Protein AF-A0A0L7QY68-F1 (afdb_monomer_lite)

Structure (mmCIF, N/CA/C/O backbone):
data_AF-A0A0L7QY68-F1
#
_entry.id   AF-A0A0L7QY68-F1
#
loop_
_atom_site.group_PDB
_atom_site.id
_atom_site.type_symbol
_atom_site.label_atom_id
_atom_site.label_alt_id
_atom_site.label_comp_id
_atom_site.label_asym_id
_atom_site.label_entity_id
_atom_site.label_seq_id
_atom_site.pdbx_PDB_ins_code
_atom_site.Cartn_x
_atom_site.Cartn_y
_atom_site.Cartn_z
_atom_site.occupancy
_atom_site.B_iso_or_equiv
_atom_site.auth_seq_id
_atom_site.auth_comp_id
_atom_site.auth_asym_id
_atom_site.auth_atom_id
_atom_site.pdbx_PDB_model_num
ATOM 1 N N . MET A 1 1 ? -14.112 -20.911 -25.096 1.00 29.55 1 MET A N 1
ATOM 2 C CA . MET A 1 1 ? -13.597 -19.605 -25.562 1.00 29.55 1 MET A CA 1
ATOM 3 C C . MET A 1 1 ? -12.901 -18.945 -24.386 1.00 29.55 1 MET A C 1
ATOM 5 O O . MET A 1 1 ? -13.578 -18.539 -23.454 1.00 29.55 1 MET A O 1
ATOM 9 N N . ILE A 1 2 ? -11.568 -18.953 -24.364 1.00 29.00 2 ILE A N 1
ATOM 10 C CA . ILE A 1 2 ? -10.781 -18.297 -23.310 1.00 29.00 2 ILE A CA 1
ATOM 11 C C . ILE A 1 2 ? -10.687 -16.822 -23.697 1.00 29.00 2 ILE A C 1
ATOM 13 O O . ILE A 1 2 ? -10.266 -16.511 -24.809 1.00 29.00 2 ILE A O 1
ATOM 17 N N . ASN A 1 3 ? -11.150 -15.931 -22.823 1.00 27.86 3 ASN A N 1
ATOM 18 C CA . ASN A 1 3 ? -11.138 -14.492 -23.060 1.00 27.86 3 ASN A CA 1
ATOM 19 C C . ASN A 1 3 ? -9.721 -13.953 -22.791 1.00 27.86 3 ASN A C 1
ATOM 21 O O . ASN A 1 3 ? -9.366 -13.640 -21.655 1.00 27.86 3 ASN A O 1
ATOM 25 N N . TRP A 1 4 ? -8.879 -13.947 -23.828 1.00 37.66 4 TRP A N 1
ATOM 26 C CA . TRP A 1 4 ? -7.456 -13.605 -23.729 1.00 37.66 4 TRP A CA 1
ATOM 27 C C . TRP A 1 4 ? -7.217 -12.152 -23.287 1.00 37.66 4 TRP A C 1
ATOM 29 O O . TRP A 1 4 ? -6.265 -11.898 -22.555 1.00 37.66 4 TRP A O 1
ATOM 39 N N . ASP A 1 5 ? -8.113 -11.217 -23.613 1.00 38.22 5 ASP A N 1
ATOM 40 C CA . ASP A 1 5 ? -7.922 -9.795 -23.290 1.00 38.22 5 ASP A CA 1
ATOM 41 C C . ASP A 1 5 ? -8.050 -9.477 -21.790 1.00 38.22 5 ASP A C 1
ATOM 43 O O . ASP A 1 5 ? -7.400 -8.554 -21.294 1.00 38.22 5 ASP A O 1
ATOM 47 N N . HIS A 1 6 ? -8.824 -10.271 -21.040 1.00 34.75 6 HIS A N 1
ATOM 48 C CA . HIS A 1 6 ? -8.919 -10.136 -19.581 1.00 34.75 6 HIS A CA 1
ATOM 49 C C . HIS A 1 6 ? -7.776 -10.848 -18.840 1.00 34.75 6 HIS A C 1
ATOM 51 O O . HIS A 1 6 ? -7.303 -10.329 -17.831 1.00 34.75 6 HIS A O 1
ATOM 57 N N . ASN A 1 7 ? -7.289 -11.982 -19.359 1.00 37.16 7 ASN A N 1
ATOM 58 C CA . ASN A 1 7 ? -6.235 -12.778 -18.715 1.00 37.16 7 ASN A CA 1
ATOM 59 C C . ASN A 1 7 ? -4.809 -12.247 -18.952 1.00 37.16 7 ASN A C 1
ATOM 61 O O . ASN A 1 7 ? -3.916 -12.519 -18.154 1.00 37.16 7 ASN A O 1
ATOM 65 N N . VAL A 1 8 ? -4.559 -11.499 -20.034 1.00 46.84 8 VAL A N 1
ATOM 66 C CA . VAL A 1 8 ? -3.202 -11.009 -20.352 1.00 46.84 8 VAL A CA 1
ATOM 67 C C . VAL A 1 8 ? -2.785 -9.841 -19.450 1.00 46.84 8 VAL A C 1
ATOM 69 O O . VAL A 1 8 ? -1.620 -9.753 -19.074 1.00 46.84 8 VAL A O 1
ATOM 72 N N . LYS A 1 9 ? -3.719 -8.968 -19.045 1.00 48.53 9 LYS A N 1
ATOM 73 C CA . LYS A 1 9 ? -3.406 -7.851 -18.132 1.00 48.53 9 LYS A CA 1
ATOM 74 C C . LYS A 1 9 ? -3.253 -8.297 -16.679 1.00 48.53 9 LYS A C 1
ATOM 76 O O . LYS A 1 9 ? -2.365 -7.800 -15.999 1.00 48.53 9 LYS A O 1
ATOM 81 N N . SER A 1 10 ? -4.071 -9.245 -16.214 1.00 49.22 10 SER A N 1
ATOM 82 C CA . SER A 1 10 ? -3.992 -9.761 -14.838 1.00 49.22 10 SER A CA 1
ATOM 83 C C . SER A 1 10 ? -2.708 -10.546 -14.553 1.00 49.22 10 SER A C 1
ATOM 85 O O . SER A 1 10 ? -2.312 -10.653 -13.396 1.00 49.22 10 SER A O 1
ATOM 87 N N . ASN A 1 11 ? -2.064 -11.078 -15.597 1.00 60.41 11 ASN A N 1
ATOM 88 C CA . ASN A 1 11 ? -0.846 -11.888 -15.503 1.00 60.41 11 ASN A CA 1
ATOM 89 C C . ASN A 1 11 ? 0.410 -11.124 -15.956 1.00 60.41 11 ASN A C 1
ATOM 91 O O . ASN A 1 11 ? 1.451 -11.735 -16.188 1.00 60.41 11 ASN A O 1
ATOM 95 N N . PHE A 1 12 ? 0.326 -9.804 -16.142 1.00 71.62 12 PHE A N 1
ATOM 96 C CA . PHE A 1 12 ? 1.491 -9.005 -16.503 1.00 71.62 12 PHE A CA 1
ATOM 97 C C . PHE A 1 12 ? 2.388 -8.797 -15.275 1.00 71.62 12 PHE A C 1
ATOM 99 O O . PHE A 1 12 ? 2.096 -7.976 -14.409 1.00 71.62 12 PHE A O 1
ATOM 106 N N . GLU A 1 13 ? 3.497 -9.533 -15.217 1.00 71.88 13 GLU A N 1
ATOM 107 C CA . GLU A 1 13 ? 4.462 -9.497 -14.103 1.00 71.88 13 GLU A CA 1
ATOM 108 C C . GLU A 1 13 ? 5.467 -8.334 -14.192 1.00 71.88 13 GLU A C 1
ATOM 110 O O . GLU A 1 13 ? 6.324 -8.174 -13.327 1.00 71.88 13 GLU A O 1
ATOM 115 N N . GLY A 1 14 ? 5.347 -7.500 -15.227 1.00 83.94 14 GLY A N 1
ATOM 116 C CA . GLY A 1 14 ? 6.267 -6.409 -15.526 1.00 83.94 14 GLY A CA 1
ATOM 117 C C . GLY A 1 14 ? 7.089 -6.666 -16.787 1.00 83.94 14 GLY A C 1
ATOM 118 O O . GLY A 1 14 ? 7.167 -7.781 -17.301 1.00 83.94 14 GLY A O 1
ATOM 119 N N . SER A 1 15 ? 7.698 -5.611 -17.322 1.00 88.50 15 SER A N 1
ATOM 120 C CA . SER A 1 15 ? 8.631 -5.719 -18.442 1.00 88.50 15 SER A CA 1
ATOM 121 C C . SER A 1 15 ? 9.826 -4.800 -18.242 1.00 88.50 15 SER A C 1
ATOM 123 O O . SER A 1 15 ? 9.724 -3.717 -17.662 1.00 88.50 15 SER A O 1
ATOM 125 N N . LEU A 1 16 ? 10.978 -5.246 -18.732 1.00 89.75 16 LEU A N 1
ATOM 126 C CA . LEU A 1 16 ? 12.218 -4.501 -18.648 1.00 89.75 16 LEU A CA 1
ATOM 127 C C . LEU A 1 16 ? 12.896 -4.478 -20.008 1.00 89.75 16 LEU A C 1
ATOM 129 O O . LEU A 1 16 ? 13.175 -5.519 -20.598 1.00 89.75 16 LEU A O 1
ATOM 133 N N . SER A 1 17 ? 13.162 -3.281 -20.505 1.00 88.31 17 SER A N 1
ATOM 134 C CA . SER A 1 17 ? 13.838 -3.050 -21.772 1.00 88.31 17 SER A CA 1
ATOM 135 C C . SER A 1 17 ? 14.982 -2.070 -21.569 1.00 88.31 17 SER A C 1
ATOM 137 O O . SER A 1 17 ? 14.853 -1.077 -20.854 1.00 88.31 17 SER A O 1
ATOM 139 N N . VAL A 1 18 ? 16.114 -2.347 -22.210 1.00 87.75 18 VAL A N 1
ATOM 140 C CA . VAL A 1 18 ? 17.269 -1.448 -22.221 1.00 87.75 18 VAL A CA 1
ATOM 141 C C . VAL A 1 18 ? 17.510 -0.998 -23.648 1.00 87.75 18 VAL A C 1
ATOM 143 O O . VAL A 1 18 ? 17.731 -1.811 -24.545 1.00 87.75 18 VAL A O 1
ATOM 146 N N . GLU A 1 19 ? 17.456 0.311 -23.853 1.00 88.56 19 GLU A N 1
ATOM 147 C CA . GLU A 1 19 ? 17.678 0.949 -25.141 1.00 88.56 19 GLU A CA 1
ATOM 148 C C . GLU A 1 19 ? 19.063 1.592 -25.155 1.00 88.56 19 GLU A C 1
ATOM 150 O O . GLU A 1 19 ? 19.358 2.486 -24.361 1.00 88.56 19 GLU A O 1
ATOM 155 N N . VAL A 1 20 ? 19.917 1.152 -26.079 1.00 85.75 20 VAL A N 1
ATOM 156 C CA . VAL A 1 20 ? 21.266 1.697 -26.252 1.00 85.75 20 VAL A CA 1
ATOM 157 C C . VAL A 1 20 ? 21.354 2.387 -27.605 1.00 85.75 20 VAL A C 1
ATOM 159 O O . VAL A 1 20 ? 21.270 1.740 -28.648 1.00 85.75 20 VAL A O 1
ATOM 162 N N . ASN A 1 21 ? 21.542 3.706 -27.589 1.00 84.62 21 ASN A N 1
ATOM 163 C CA . ASN A 1 21 ? 21.709 4.507 -28.799 1.00 84.62 21 ASN A CA 1
ATOM 164 C C . ASN A 1 21 ? 23.188 4.856 -28.998 1.00 84.62 21 ASN A C 1
ATOM 166 O O . ASN A 1 21 ? 23.807 5.473 -28.128 1.00 84.62 21 ASN A O 1
ATOM 170 N N . THR A 1 22 ? 23.744 4.482 -30.152 1.00 82.31 22 THR A N 1
ATOM 171 C CA . THR A 1 22 ? 25.146 4.722 -30.517 1.00 82.31 22 THR A CA 1
ATOM 172 C C . THR A 1 22 ? 25.269 5.153 -31.979 1.00 82.31 22 THR A C 1
ATOM 174 O O . THR A 1 22 ? 24.469 4.749 -32.821 1.00 82.31 22 THR A O 1
ATOM 177 N N . CYS A 1 23 ? 26.296 5.948 -32.285 1.00 78.75 23 CYS A N 1
ATOM 178 C CA . CYS A 1 23 ? 26.688 6.278 -33.660 1.00 78.75 23 CYS A CA 1
ATOM 179 C C . CYS A 1 23 ? 27.770 5.329 -34.206 1.00 78.75 23 CYS A C 1
ATOM 181 O O . CYS A 1 23 ? 28.177 5.459 -35.358 1.00 78.75 23 CYS A O 1
ATOM 183 N N . SER A 1 24 ? 28.261 4.394 -33.385 1.00 72.00 24 SER A N 1
ATOM 184 C CA . SER A 1 24 ? 29.258 3.400 -33.791 1.00 72.00 24 SER A CA 1
ATOM 185 C C . SER A 1 24 ? 28.583 2.102 -34.230 1.00 72.00 24 SER A C 1
ATOM 187 O O . SER A 1 24 ? 27.672 1.611 -33.564 1.00 72.00 24 SER A O 1
ATOM 189 N N . LEU A 1 25 ? 29.037 1.524 -35.342 1.00 66.81 25 LEU A N 1
ATOM 190 C CA . LEU A 1 25 ? 28.531 0.246 -35.839 1.00 66.81 25 LEU A CA 1
ATOM 191 C C . LEU A 1 25 ? 29.187 -0.916 -35.067 1.00 66.81 25 LEU A C 1
ATOM 193 O O . LEU A 1 25 ? 30.038 -1.621 -35.599 1.00 66.81 25 LEU A O 1
ATOM 197 N N . SER A 1 26 ? 28.825 -1.088 -33.793 1.00 67.94 26 SER A N 1
ATOM 198 C CA . SER A 1 26 ? 29.312 -2.185 -32.947 1.00 67.94 26 SER A CA 1
ATOM 199 C C . SER A 1 26 ? 28.156 -2.976 -32.339 1.00 67.94 26 SER A C 1
ATOM 201 O O . SER A 1 26 ? 27.192 -2.402 -31.838 1.00 67.94 26 SER A O 1
ATOM 203 N N . LEU A 1 27 ? 28.285 -4.307 -32.342 1.00 62.50 27 LEU A N 1
ATOM 204 C CA . LEU A 1 27 ? 27.394 -5.229 -31.620 1.00 62.50 27 LEU A CA 1
ATOM 205 C C . LEU A 1 27 ? 27.529 -5.094 -30.094 1.00 62.50 27 LEU A C 1
ATOM 207 O O . LEU A 1 27 ? 26.589 -5.402 -29.365 1.00 62.50 27 LEU A O 1
ATOM 211 N N . HIS A 1 28 ? 28.679 -4.597 -29.636 1.00 68.06 28 HIS A N 1
ATOM 212 C CA . HIS A 1 28 ? 28.958 -4.226 -28.252 1.00 68.06 28 HIS A CA 1
ATOM 213 C C . HIS A 1 28 ? 29.271 -2.729 -28.228 1.00 68.06 28 HIS A C 1
ATOM 215 O O . HIS A 1 28 ? 30.434 -2.333 -28.372 1.00 68.06 28 HIS A O 1
ATOM 221 N N . PRO A 1 29 ? 28.244 -1.869 -28.184 1.00 61.50 29 PRO A N 1
ATOM 222 C CA . PRO A 1 29 ? 28.456 -0.438 -28.281 1.00 61.50 29 PRO A CA 1
ATOM 223 C C . PRO A 1 29 ? 29.242 0.061 -27.057 1.00 61.50 29 PRO A C 1
ATOM 225 O O . PRO A 1 29 ? 29.018 -0.419 -25.941 1.00 61.50 29 PRO A O 1
ATOM 228 N N . PRO A 1 30 ? 30.171 1.018 -27.233 1.00 61.03 30 PRO A N 1
ATOM 229 C CA . PRO A 1 30 ? 30.939 1.573 -26.128 1.00 61.03 30 PRO A CA 1
ATOM 230 C C . PRO A 1 30 ? 29.983 2.262 -25.151 1.00 61.03 30 PRO A C 1
ATOM 232 O O . PRO A 1 30 ? 29.411 3.311 -25.455 1.00 61.03 30 PRO A O 1
ATOM 235 N N . THR A 1 31 ? 29.796 1.674 -23.970 1.00 66.50 31 THR A N 1
ATOM 236 C CA . THR A 1 31 ? 28.749 2.075 -23.017 1.00 66.50 31 THR A CA 1
ATOM 237 C C . THR A 1 31 ? 28.894 3.503 -22.510 1.00 66.50 31 THR A C 1
ATOM 239 O O . THR A 1 31 ? 27.886 4.161 -22.274 1.00 66.50 31 THR A O 1
ATOM 242 N N . ARG A 1 32 ? 30.129 4.017 -22.421 1.00 67.25 32 ARG A N 1
ATOM 243 C CA . ARG A 1 32 ? 30.420 5.407 -22.025 1.00 67.25 32 ARG A CA 1
ATOM 244 C C . ARG A 1 32 ? 30.075 6.448 -23.094 1.00 67.25 32 ARG A C 1
ATOM 246 O O . ARG A 1 32 ? 29.785 7.584 -22.748 1.00 67.25 32 ARG A O 1
ATOM 253 N N . ALA A 1 33 ? 30.128 6.077 -24.373 1.00 65.62 33 ALA A N 1
ATOM 254 C CA . ALA A 1 33 ? 29.834 6.973 -25.497 1.00 65.62 33 ALA A CA 1
ATOM 255 C C . ALA A 1 33 ? 28.406 6.786 -26.044 1.00 65.62 33 ALA A C 1
ATOM 257 O O . ALA A 1 33 ? 28.022 7.443 -27.010 1.00 65.62 33 ALA A O 1
ATOM 258 N N . SER A 1 34 ? 27.633 5.877 -25.446 1.00 78.88 34 SER A N 1
ATOM 259 C CA . SER A 1 34 ? 26.273 5.543 -25.860 1.00 78.88 34 SER A CA 1
ATOM 260 C C . SER A 1 34 ? 25.261 6.120 -24.878 1.00 78.88 34 SER A C 1
ATOM 262 O O . SER A 1 34 ? 25.509 6.185 -23.674 1.00 78.88 34 SER A O 1
ATOM 264 N N . LYS A 1 35 ? 24.093 6.516 -25.383 1.00 83.50 35 LYS A N 1
ATOM 265 C CA . LYS A 1 35 ? 22.969 6.902 -24.529 1.00 83.50 35 LYS A CA 1
ATOM 266 C C . LYS A 1 35 ? 22.206 5.639 -24.139 1.00 83.50 35 LYS A C 1
ATOM 268 O O . LYS A 1 35 ? 21.546 5.048 -24.994 1.00 83.50 35 LYS A O 1
ATOM 273 N N . ASN A 1 36 ? 22.315 5.247 -22.870 1.00 87.62 36 ASN A N 1
ATOM 274 C CA . ASN A 1 36 ? 21.664 4.061 -22.315 1.00 87.62 36 ASN A CA 1
ATOM 275 C C . ASN A 1 36 ? 20.411 4.480 -21.541 1.00 87.62 36 ASN A C 1
ATOM 277 O O . ASN A 1 36 ? 20.506 5.190 -20.537 1.00 87.62 36 ASN A O 1
ATOM 281 N N . ASN A 1 37 ? 19.250 4.034 -22.002 1.00 90.12 37 ASN A N 1
ATOM 282 C CA . ASN A 1 37 ? 17.977 4.272 -21.343 1.00 90.12 37 ASN A CA 1
ATOM 283 C C . ASN A 1 37 ? 17.395 2.950 -20.846 1.00 90.12 37 ASN A C 1
ATOM 285 O O . ASN A 1 37 ? 17.402 1.936 -21.541 1.00 90.12 37 ASN A O 1
ATOM 289 N N . LEU A 1 38 ? 16.848 3.000 -19.646 1.00 91.62 38 LEU A N 1
ATOM 290 C CA . LEU A 1 38 ? 15.987 2.000 -19.059 1.00 91.62 38 LEU A CA 1
ATOM 291 C C . LEU A 1 38 ? 14.537 2.334 -19.400 1.00 91.62 38 LEU A C 1
ATOM 293 O O . LEU A 1 38 ? 14.088 3.446 -19.121 1.00 91.62 38 LEU A O 1
ATOM 297 N N . VAL A 1 39 ? 13.810 1.359 -19.931 1.00 92.94 39 VAL A N 1
ATOM 298 C CA . VAL A 1 39 ? 12.355 1.391 -20.068 1.00 92.94 39 VAL A CA 1
ATOM 299 C C . VAL A 1 39 ? 11.793 0.240 -19.244 1.00 92.94 39 VAL A C 1
ATOM 301 O O . VAL A 1 39 ? 11.939 -0.924 -19.613 1.00 92.94 39 VAL A O 1
ATOM 304 N N . ALA A 1 40 ? 11.183 0.558 -18.107 1.00 93.31 40 ALA A N 1
ATOM 305 C CA . ALA A 1 40 ? 10.554 -0.424 -17.231 1.00 93.31 40 ALA A CA 1
ATOM 306 C C . ALA A 1 40 ? 9.036 -0.255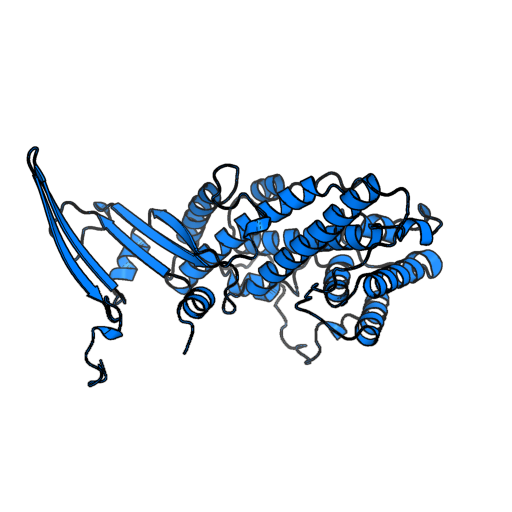 -17.274 1.00 93.31 40 ALA A C 1
ATOM 308 O O . ALA A 1 40 ? 8.541 0.869 -17.360 1.00 93.31 40 ALA A O 1
ATOM 309 N N . GLN A 1 41 ? 8.294 -1.353 -17.193 1.00 93.44 41 GLN A N 1
ATOM 310 C CA . GLN A 1 41 ? 6.841 -1.335 -17.111 1.00 93.44 41 GLN A CA 1
ATOM 311 C C . GLN A 1 41 ? 6.365 -2.203 -15.958 1.00 93.44 41 GLN A C 1
ATOM 313 O O . GLN A 1 41 ? 6.821 -3.332 -15.809 1.00 93.44 41 GLN A O 1
ATOM 318 N N . VAL A 1 42 ? 5.425 -1.689 -15.172 1.00 91.50 42 VAL A N 1
ATOM 319 C CA . VAL A 1 42 ? 4.826 -2.400 -14.034 1.00 91.50 42 VAL A CA 1
ATOM 320 C C . VAL A 1 42 ? 3.313 -2.268 -14.090 1.00 91.50 42 VAL A C 1
ATOM 322 O O . VAL A 1 42 ? 2.796 -1.237 -14.523 1.00 91.50 42 VAL A O 1
ATOM 325 N N . ALA A 1 43 ? 2.600 -3.305 -13.661 1.00 88.25 43 ALA A N 1
ATOM 326 C CA . ALA A 1 43 ? 1.168 -3.225 -13.414 1.00 88.25 43 ALA A CA 1
ATOM 327 C C . ALA A 1 43 ? 0.914 -3.084 -11.915 1.00 88.25 43 ALA A C 1
ATOM 329 O O . ALA A 1 43 ? 1.473 -3.822 -11.107 1.00 88.25 43 ALA A O 1
ATOM 330 N N . THR A 1 44 ? 0.025 -2.165 -11.549 1.00 75.75 44 THR A N 1
ATOM 331 C CA . THR A 1 44 ? -0.548 -2.153 -10.202 1.00 75.75 44 THR A CA 1
ATOM 332 C C . THR A 1 44 ? -1.573 -3.275 -10.084 1.00 75.75 44 THR A C 1
ATOM 334 O O . THR A 1 44 ? -2.323 -3.517 -11.034 1.00 75.75 44 THR A O 1
ATOM 337 N N . ASN A 1 45 ? -1.637 -3.924 -8.916 1.00 75.19 45 ASN A N 1
ATOM 338 C CA . ASN A 1 45 ? -2.499 -5.079 -8.623 1.00 75.19 45 ASN A CA 1
ATOM 339 C C . ASN A 1 45 ? -2.017 -6.443 -9.166 1.00 75.19 45 ASN A C 1
ATOM 341 O O . ASN A 1 45 ? -2.832 -7.333 -9.413 1.00 75.19 45 ASN A O 1
ATOM 345 N N . SER A 1 46 ? -0.705 -6.638 -9.343 1.00 76.31 46 SER A N 1
ATOM 346 C CA . SER A 1 46 ? -0.173 -7.983 -9.596 1.00 76.31 46 SER A CA 1
ATOM 347 C C . SER A 1 46 ? -0.272 -8.854 -8.336 1.00 76.31 46 SER A C 1
ATOM 349 O O . SER A 1 46 ? 0.223 -8.488 -7.269 1.00 76.31 46 SER A O 1
ATOM 351 N N . ASN A 1 47 ? -0.859 -10.047 -8.460 1.00 73.00 47 ASN A N 1
ATOM 352 C CA . ASN A 1 47 ? -0.970 -11.005 -7.352 1.00 73.00 47 ASN A CA 1
ATOM 353 C C . ASN A 1 47 ? 0.384 -11.585 -6.901 1.00 73.00 47 ASN A C 1
ATOM 355 O O . ASN A 1 47 ? 0.474 -12.133 -5.795 1.00 73.00 47 ASN A O 1
ATOM 359 N N . SER A 1 48 ? 1.418 -11.482 -7.742 1.00 79.88 48 SER A N 1
ATOM 360 C CA . SER A 1 48 ? 2.771 -11.966 -7.453 1.00 79.88 48 SER A CA 1
ATOM 361 C C . SER A 1 48 ? 3.657 -10.923 -6.765 1.00 79.88 48 SER A C 1
ATOM 363 O O . SER A 1 48 ? 4.697 -11.292 -6.221 1.00 79.88 48 SER A O 1
ATOM 365 N N . SER A 1 49 ? 3.247 -9.648 -6.720 1.00 86.94 49 SER A N 1
ATOM 366 C CA . SER A 1 49 ? 4.045 -8.597 -6.081 1.00 86.94 49 SER A CA 1
ATOM 367 C C . SER A 1 49 ? 4.119 -8.782 -4.555 1.00 86.94 49 SER A C 1
ATOM 369 O O . SER A 1 49 ? 3.085 -9.008 -3.912 1.00 86.94 49 SER A O 1
ATOM 371 N N . PRO A 1 50 ? 5.303 -8.610 -3.933 1.00 89.50 50 PRO A N 1
ATOM 372 C CA . PRO A 1 50 ? 5.431 -8.494 -2.481 1.00 89.50 50 PRO A CA 1
ATOM 373 C C . PRO A 1 50 ? 4.576 -7.364 -1.884 1.00 89.50 50 PRO A C 1
ATOM 375 O O . PRO A 1 50 ? 4.114 -7.483 -0.753 1.00 89.50 50 PRO A O 1
ATOM 378 N N . LEU A 1 51 ? 4.321 -6.288 -2.638 1.00 92.31 51 LEU A N 1
ATOM 379 C CA . LEU A 1 51 ? 3.565 -5.117 -2.174 1.00 92.31 51 LEU A CA 1
ATOM 380 C C . LEU A 1 51 ? 2.046 -5.279 -2.301 1.00 92.31 51 LEU A C 1
ATOM 382 O O . LEU A 1 51 ? 1.307 -4.373 -1.909 1.00 92.31 51 LEU A O 1
ATOM 386 N N . LYS A 1 52 ? 1.558 -6.417 -2.815 1.00 91.62 52 LYS A N 1
ATOM 387 C CA . LYS A 1 52 ? 0.127 -6.656 -3.072 1.00 91.62 52 LYS A CA 1
ATOM 388 C C . LYS A 1 52 ? -0.767 -6.335 -1.877 1.00 91.62 52 LYS A C 1
ATOM 390 O O . LYS A 1 52 ? -1.880 -5.855 -2.053 1.00 91.62 52 LYS A O 1
ATOM 395 N N . GLU A 1 53 ? -0.277 -6.592 -0.669 1.00 92.62 53 GLU A N 1
ATOM 396 C CA . GLU A 1 53 ? -1.045 -6.402 0.555 1.00 92.62 53 GLU A CA 1
ATOM 397 C C . GLU A 1 53 ? -1.248 -4.918 0.875 1.00 92.62 53 GLU A C 1
ATOM 399 O O . GLU A 1 53 ? -2.365 -4.487 1.150 1.00 92.62 53 GLU A O 1
ATOM 404 N N . LEU A 1 54 ? -0.208 -4.101 0.693 1.00 94.88 54 LEU A N 1
ATOM 405 C CA . LEU A 1 54 ? -0.319 -2.648 0.813 1.00 94.88 54 LEU A CA 1
ATOM 406 C C . LEU A 1 54 ? -1.245 -2.062 -0.260 1.00 94.88 54 LEU A C 1
ATOM 408 O O . LEU A 1 54 ? -1.996 -1.128 0.020 1.00 94.88 54 LEU A O 1
ATOM 412 N N . TRP A 1 55 ? -1.220 -2.609 -1.483 1.00 94.06 55 TRP A N 1
ATOM 413 C CA . TRP A 1 55 ? -2.134 -2.176 -2.545 1.00 94.06 55 TRP A CA 1
ATOM 414 C C . TRP A 1 55 ? -3.592 -2.487 -2.203 1.00 94.06 55 TRP A C 1
ATOM 416 O O . TRP A 1 55 ? -4.451 -1.619 -2.333 1.00 94.06 55 TRP A O 1
ATOM 426 N N . LYS A 1 56 ? -3.880 -3.702 -1.719 1.00 93.69 56 LYS A N 1
ATOM 427 C CA . LYS A 1 56 ? -5.232 -4.101 -1.302 1.00 93.69 56 LYS A CA 1
ATOM 428 C C . LYS A 1 56 ? -5.785 -3.196 -0.204 1.00 93.69 56 LYS A C 1
ATOM 430 O O . LYS A 1 56 ? -6.923 -2.746 -0.322 1.00 93.69 56 LYS A O 1
ATOM 435 N N . GLN A 1 57 ? -4.979 -2.870 0.806 1.00 95.50 57 GLN A N 1
ATOM 436 C CA . GLN A 1 57 ? -5.388 -1.948 1.869 1.00 95.50 57 GLN A CA 1
ATOM 437 C C . GLN A 1 57 ? -5.637 -0.525 1.334 1.00 95.50 57 GLN A C 1
ATOM 439 O O . GLN A 1 57 ? -6.616 0.105 1.731 1.00 95.50 57 GLN A O 1
ATOM 444 N N . LEU A 1 58 ? -4.836 -0.031 0.376 1.00 95.12 58 LEU A N 1
ATOM 445 C CA . LEU A 1 58 ? -5.112 1.249 -0.302 1.00 95.12 58 LEU A CA 1
ATOM 446 C C . LEU A 1 58 ? -6.438 1.229 -1.074 1.00 95.12 58 LEU A C 1
ATOM 448 O O . LEU A 1 58 ? -7.204 2.190 -1.004 1.00 95.12 58 LEU A O 1
ATOM 452 N N . LEU A 1 59 ? -6.732 0.145 -1.799 1.00 94.38 59 LEU A N 1
ATOM 453 C CA . LEU A 1 59 ? -8.001 -0.001 -2.519 1.00 94.38 59 LEU A CA 1
ATOM 454 C C . LEU A 1 59 ? -9.197 -0.059 -1.561 1.00 94.38 59 LEU A C 1
ATOM 456 O O . LEU A 1 59 ? -10.241 0.513 -1.867 1.00 94.38 59 LEU A O 1
ATOM 460 N N . LEU A 1 60 ? -9.039 -0.700 -0.402 1.00 95.00 60 LEU A N 1
ATOM 461 C CA . LEU A 1 60 ? -10.066 -0.741 0.637 1.00 95.00 60 LEU A CA 1
ATOM 462 C C . LEU A 1 60 ? -10.326 0.653 1.230 1.00 95.00 60 LEU A C 1
ATOM 464 O O . LEU A 1 60 ? -11.476 1.068 1.347 1.00 95.00 60 LEU A O 1
ATOM 468 N N . LEU A 1 61 ? -9.275 1.427 1.520 1.00 95.88 61 LEU A N 1
ATOM 469 C CA . LEU A 1 61 ? -9.422 2.823 1.954 1.00 95.88 61 LEU A CA 1
ATOM 470 C C . LEU A 1 61 ? -10.125 3.686 0.900 1.00 95.88 61 LEU A C 1
ATOM 472 O O . LEU A 1 61 ? -10.952 4.526 1.251 1.00 95.88 61 LEU A O 1
ATOM 476 N N . ASN A 1 62 ? -9.841 3.466 -0.387 1.00 95.31 62 ASN A N 1
ATOM 477 C CA . ASN A 1 62 ? -10.546 4.144 -1.476 1.00 95.31 62 ASN A CA 1
ATOM 478 C C . ASN A 1 62 ? -12.051 3.831 -1.463 1.00 95.31 62 ASN A C 1
ATOM 480 O O . ASN A 1 62 ? -12.864 4.736 -1.643 1.00 95.31 62 ASN A O 1
ATOM 484 N N . GLN A 1 63 ? -12.421 2.569 -1.217 1.00 94.50 63 GLN A N 1
ATOM 485 C CA . GLN A 1 63 ? -13.819 2.153 -1.082 1.00 94.50 63 GLN A CA 1
ATOM 486 C C . GLN A 1 63 ? -14.487 2.811 0.129 1.00 94.50 63 GLN A C 1
ATOM 488 O O . GLN A 1 63 ? -15.577 3.354 -0.015 1.00 94.50 63 GLN A O 1
ATOM 493 N N . TYR A 1 64 ? -13.835 2.828 1.294 1.00 95.44 64 TYR A N 1
ATOM 494 C CA . TYR A 1 64 ? -14.375 3.493 2.484 1.00 95.44 64 TYR A CA 1
ATOM 495 C C . TYR A 1 64 ? -14.575 4.996 2.279 1.00 95.44 64 TYR A C 1
ATOM 497 O O . TYR A 1 64 ? -15.598 5.534 2.694 1.00 95.44 64 TYR A O 1
ATOM 505 N N . LEU A 1 65 ? -13.650 5.671 1.590 1.00 95.19 65 LEU A N 1
ATOM 506 C CA . LEU A 1 65 ? -13.817 7.082 1.237 1.00 95.19 65 LEU A CA 1
ATOM 507 C C . LEU A 1 65 ? -15.015 7.309 0.304 1.00 95.19 65 LEU A C 1
ATOM 509 O O . LEU A 1 65 ? -15.763 8.252 0.542 1.00 95.19 65 LEU A O 1
ATOM 513 N N . ASN A 1 66 ? -15.233 6.441 -0.695 1.00 93.62 66 ASN A N 1
ATOM 514 C CA . ASN A 1 66 ? -16.420 6.521 -1.561 1.00 93.62 66 ASN A CA 1
ATOM 515 C C . ASN A 1 66 ? -17.714 6.394 -0.738 1.00 93.62 66 ASN A C 1
ATOM 517 O O . ASN A 1 66 ? -18.632 7.180 -0.921 1.00 93.62 66 ASN A O 1
ATOM 521 N N . ILE A 1 67 ? -17.763 5.453 0.214 1.00 93.50 67 ILE A N 1
ATOM 522 C CA . ILE A 1 67 ? -18.942 5.239 1.070 1.00 93.50 67 ILE A CA 1
ATOM 523 C C . ILE A 1 67 ? -19.266 6.491 1.899 1.00 93.50 67 ILE A C 1
ATOM 525 O O . ILE A 1 67 ? -20.435 6.845 2.048 1.00 93.50 67 ILE A O 1
ATOM 529 N N . ILE A 1 68 ? -18.251 7.174 2.441 1.00 92.50 68 ILE A N 1
ATOM 530 C CA . ILE A 1 68 ? -18.468 8.421 3.190 1.00 92.50 68 ILE A CA 1
ATOM 531 C C . ILE A 1 68 ? -18.946 9.541 2.271 1.00 92.50 68 ILE A C 1
ATOM 533 O O . ILE A 1 68 ? -19.862 10.269 2.642 1.00 92.50 68 ILE A O 1
ATOM 537 N N . GLU A 1 69 ? -18.341 9.681 1.096 1.00 91.44 69 GLU A N 1
ATOM 538 C CA . GLU A 1 69 ? -18.714 10.696 0.110 1.00 91.44 69 GLU A CA 1
ATOM 539 C C . GLU A 1 69 ? -20.190 10.539 -0.293 1.00 91.44 69 GLU A C 1
ATOM 541 O O . GLU A 1 69 ? -20.982 11.458 -0.066 1.00 91.44 69 GLU A O 1
ATOM 546 N N . ASP A 1 70 ? -20.593 9.328 -0.694 1.00 89.56 70 ASP A N 1
ATOM 547 C CA . ASP A 1 70 ? -21.980 8.977 -1.019 1.00 89.56 70 ASP A CA 1
ATOM 548 C C . ASP A 1 70 ? -22.934 9.268 0.156 1.00 89.56 70 ASP A C 1
ATOM 550 O O . ASP A 1 70 ? -24.031 9.808 -0.018 1.00 89.56 70 ASP A O 1
ATOM 554 N N . TYR A 1 71 ? -22.531 8.942 1.388 1.00 88.62 71 TYR A N 1
ATOM 555 C CA . TYR A 1 71 ? -23.324 9.227 2.585 1.00 88.62 71 TYR A CA 1
ATOM 556 C C . TYR A 1 71 ? -23.494 10.737 2.827 1.00 88.62 71 TYR A C 1
ATOM 558 O O . TYR A 1 71 ? -24.592 11.201 3.152 1.00 88.62 71 TYR A O 1
ATOM 566 N N . THR A 1 72 ? -22.431 11.526 2.647 1.00 85.31 72 THR A N 1
ATOM 567 C CA . THR A 1 72 ? -22.475 12.984 2.832 1.00 85.31 72 THR A CA 1
ATOM 568 C C . THR A 1 72 ? -23.311 13.693 1.768 1.00 85.31 72 THR A C 1
ATOM 570 O O . THR A 1 72 ? -24.070 14.604 2.106 1.00 85.31 72 THR A O 1
ATOM 573 N N . GLU A 1 73 ? -23.255 13.252 0.509 1.00 83.62 73 GLU A N 1
ATOM 574 C CA . GLU A 1 73 ? -24.090 13.787 -0.573 1.00 83.62 73 GLU A CA 1
ATOM 575 C C . GLU A 1 73 ? -25.582 13.497 -0.341 1.00 83.62 73 GLU A C 1
ATOM 577 O O . GLU A 1 73 ? -26.437 14.376 -0.499 1.00 83.62 73 GLU A O 1
ATOM 582 N N . ASN A 1 74 ? -25.907 12.289 0.130 1.00 77.69 74 ASN A N 1
ATOM 583 C CA . ASN A 1 74 ? -27.282 11.901 0.449 1.00 77.69 74 ASN A CA 1
ATOM 584 C C . ASN A 1 74 ? -27.846 12.657 1.665 1.00 77.69 74 ASN A C 1
ATOM 586 O O . ASN A 1 74 ? -28.999 13.091 1.645 1.00 77.69 74 ASN A O 1
ATOM 590 N N . LYS A 1 75 ? -27.031 12.912 2.695 1.00 68.81 75 LYS A N 1
ATOM 591 C CA . LYS A 1 75 ? -27.436 13.721 3.859 1.00 68.81 75 LYS A CA 1
ATOM 592 C C . LYS A 1 75 ? -27.781 15.168 3.484 1.00 68.81 75 LYS A C 1
ATOM 594 O O . LYS A 1 75 ? -28.653 15.771 4.101 1.00 68.81 75 LYS A O 1
ATOM 599 N N . ASN A 1 76 ? -27.117 15.725 2.472 1.00 61.62 76 ASN A N 1
ATOM 600 C CA . ASN A 1 76 ? -27.401 17.078 1.988 1.00 61.62 76 ASN A CA 1
ATOM 601 C C . ASN A 1 76 ? -28.684 17.155 1.141 1.00 61.62 76 ASN A C 1
ATOM 603 O O . ASN A 1 76 ? -29.236 18.242 0.978 1.00 61.62 76 ASN A O 1
ATOM 607 N N . SER A 1 77 ? -29.165 16.026 0.611 1.00 60.28 77 SER A N 1
ATOM 608 C CA . SER A 1 77 ? -30.352 15.960 -0.252 1.00 60.28 77 SER A CA 1
ATOM 609 C C . SER A 1 77 ? -31.618 15.462 0.457 1.00 60.28 77 SER A C 1
ATOM 611 O O . SER A 1 77 ? -32.720 15.739 -0.019 1.00 60.28 77 SER A O 1
ATOM 613 N N . GLN A 1 78 ? -31.497 14.779 1.602 1.00 54.44 78 GLN A N 1
ATOM 614 C CA . GLN A 1 78 ? -32.626 14.228 2.355 1.00 54.44 78 GLN A CA 1
ATOM 615 C C . GLN A 1 78 ? -32.628 14.712 3.815 1.00 54.44 78 GLN A C 1
ATOM 617 O O . GLN A 1 78 ? -31.646 14.575 4.535 1.00 54.44 78 GLN A O 1
ATOM 622 N N . TYR A 1 79 ? -33.771 15.215 4.296 1.00 54.28 79 TYR A N 1
ATOM 623 C CA . TYR A 1 79 ? -33.978 15.618 5.701 1.00 54.28 79 TYR A CA 1
ATOM 624 C C . TYR A 1 79 ? -34.043 14.433 6.691 1.00 54.28 79 TYR A C 1
ATOM 626 O O . TYR A 1 79 ? -34.351 14.619 7.869 1.00 54.28 79 TYR A O 1
ATOM 634 N N . THR A 1 80 ? -33.787 13.207 6.234 1.00 51.25 80 THR A N 1
ATOM 635 C CA . THR A 1 80 ? -33.841 11.981 7.034 1.00 51.25 80 THR A CA 1
ATOM 636 C C . THR A 1 80 ? -32.441 11.520 7.420 1.00 51.25 80 THR A C 1
ATOM 638 O O . THR A 1 80 ? -31.585 11.310 6.567 1.00 51.25 80 THR A O 1
ATOM 641 N N . VAL A 1 81 ? -32.219 11.318 8.721 1.00 57.72 81 VAL A N 1
ATOM 642 C CA . VAL A 1 81 ? -30.987 10.730 9.267 1.00 57.72 81 VAL A CA 1
ATOM 643 C C . VAL A 1 81 ? -31.042 9.216 9.057 1.00 57.72 81 VAL A C 1
ATOM 645 O O . VAL A 1 81 ? -31.415 8.469 9.957 1.00 57.72 81 VAL A O 1
ATOM 648 N N . THR A 1 82 ? -30.744 8.751 7.847 1.00 68.38 82 THR A N 1
ATOM 649 C CA . THR A 1 82 ? -30.520 7.321 7.607 1.00 68.38 82 THR A CA 1
ATOM 650 C C . THR A 1 82 ? -29.169 6.915 8.198 1.00 68.38 82 THR A C 1
ATOM 652 O O . THR A 1 82 ? -28.203 7.663 8.038 1.00 68.38 82 THR A O 1
ATOM 655 N N . PRO A 1 83 ? -29.070 5.770 8.895 1.00 78.44 83 PRO A N 1
ATOM 656 C CA . PRO A 1 83 ? -27.782 5.245 9.333 1.00 78.44 83 PRO A CA 1
ATOM 657 C C . PRO A 1 83 ? -26.901 4.935 8.117 1.00 78.44 83 PRO A C 1
ATOM 659 O O . PRO A 1 83 ? -27.404 4.597 7.046 1.00 78.44 83 PRO A O 1
ATOM 662 N N . LEU A 1 84 ? -25.584 5.074 8.274 1.00 85.88 84 LEU A N 1
ATOM 663 C CA . LEU A 1 84 ? -24.644 4.676 7.231 1.00 85.88 84 LEU A CA 1
ATOM 664 C C . LEU A 1 84 ? -24.701 3.152 7.070 1.00 85.88 84 LEU A C 1
ATOM 666 O O . LEU A 1 84 ? -24.671 2.419 8.056 1.00 85.88 84 LEU A O 1
ATOM 670 N N . GLU A 1 85 ? -24.759 2.676 5.832 1.00 86.62 85 GLU A N 1
ATOM 671 C CA . GLU A 1 85 ? -24.720 1.253 5.500 1.00 86.62 85 GLU A CA 1
ATOM 672 C C . GLU A 1 85 ? -23.706 1.020 4.382 1.00 86.62 85 GLU A C 1
ATOM 674 O O . GLU A 1 85 ? -23.487 1.879 3.527 1.00 86.62 85 GLU A O 1
ATOM 679 N N . PHE A 1 86 ? -23.060 -0.147 4.392 1.00 89.00 86 PHE A N 1
ATOM 680 C CA . PHE A 1 86 ? -22.185 -0.521 3.285 1.00 89.00 86 PHE A CA 1
ATOM 681 C C . PHE A 1 86 ? -23.025 -0.912 2.062 1.00 89.00 86 PHE A C 1
ATOM 683 O O . PHE A 1 86 ? -24.053 -1.575 2.218 1.00 89.00 86 PHE A O 1
ATOM 690 N N . PRO A 1 87 ? -22.583 -0.560 0.842 1.00 85.50 87 PRO A N 1
ATOM 691 C CA . PRO A 1 87 ? -23.253 -0.970 -0.385 1.00 85.50 87 PRO A CA 1
ATOM 692 C C . PRO A 1 87 ? -23.423 -2.493 -0.471 1.00 85.50 87 PRO A C 1
ATOM 694 O O . PRO A 1 87 ? -22.525 -3.244 -0.092 1.00 85.50 87 PRO A O 1
ATOM 697 N N . CYS A 1 88 ? -24.528 -2.978 -1.048 1.00 78.25 88 CYS A N 1
ATOM 698 C CA . CYS A 1 88 ? -24.771 -4.423 -1.194 1.00 78.25 88 CYS A CA 1
ATOM 699 C C . CYS A 1 88 ? -23.706 -5.146 -2.041 1.00 78.25 88 CYS A C 1
ATOM 701 O O . CYS A 1 88 ? -23.554 -6.361 -1.947 1.00 78.25 88 CYS A O 1
ATOM 703 N N . ASN A 1 89 ? -22.984 -4.408 -2.886 1.00 80.69 89 ASN A N 1
ATOM 704 C CA . ASN A 1 89 ? -21.872 -4.888 -3.704 1.00 80.69 89 ASN A CA 1
ATOM 705 C C . ASN A 1 89 ? -20.496 -4.635 -3.059 1.00 80.69 89 ASN A C 1
ATOM 707 O O . ASN A 1 89 ? -19.483 -4.733 -3.752 1.00 80.69 89 ASN A O 1
ATOM 711 N N . PHE A 1 90 ? -20.437 -4.284 -1.772 1.00 85.81 90 PHE A N 1
ATOM 712 C CA . PHE A 1 90 ? -19.181 -4.151 -1.046 1.00 85.81 90 PHE A CA 1
ATOM 713 C C . PHE A 1 90 ? -18.466 -5.506 -0.974 1.00 85.81 90 PHE A C 1
ATOM 715 O O . PHE A 1 90 ? -19.037 -6.516 -0.563 1.00 85.81 90 PHE A O 1
ATOM 722 N N . ILE A 1 91 ? -17.199 -5.526 -1.385 1.00 79.50 91 ILE A N 1
ATOM 723 C CA . ILE A 1 91 ? -16.359 -6.724 -1.381 1.00 79.50 91 ILE A CA 1
ATOM 724 C C . ILE A 1 91 ? -15.159 -6.435 -0.483 1.00 79.50 91 ILE A C 1
ATOM 726 O O . ILE A 1 91 ? -14.230 -5.748 -0.906 1.00 79.50 91 ILE A O 1
ATOM 730 N N . SER A 1 92 ? -15.168 -6.990 0.733 1.00 83.75 92 SER A N 1
ATOM 731 C CA . SER A 1 92 ? -13.974 -7.012 1.582 1.00 83.75 92 SER A CA 1
ATOM 732 C C . SER A 1 92 ? -13.055 -8.164 1.157 1.00 83.75 92 SER A C 1
ATOM 734 O O . SER A 1 92 ? -13.508 -9.312 1.096 1.00 83.75 92 SER A O 1
ATOM 736 N N . PRO A 1 93 ? -11.764 -7.903 0.890 1.00 82.19 93 PRO A N 1
ATOM 737 C CA . PRO A 1 93 ? -10.802 -8.952 0.570 1.00 82.19 93 PRO A CA 1
ATOM 738 C C . PRO A 1 93 ? -10.354 -9.771 1.794 1.00 82.19 93 PRO A C 1
ATOM 740 O O . PRO A 1 93 ? -9.634 -10.750 1.603 1.00 82.19 93 PRO A O 1
ATOM 743 N N . TYR A 1 94 ? -10.768 -9.402 3.014 1.00 86.75 94 TYR A N 1
ATOM 744 C CA . TYR A 1 94 ? -10.279 -9.982 4.275 1.00 86.75 94 TYR A CA 1
ATOM 745 C C . TYR A 1 94 ? -11.367 -10.605 5.154 1.00 86.75 94 TYR A C 1
ATOM 747 O O . TYR A 1 94 ? -11.156 -10.791 6.344 1.00 86.75 94 TYR A O 1
ATOM 755 N N . LYS A 1 95 ? -12.549 -10.874 4.598 1.00 87.31 95 LYS A N 1
ATOM 756 C CA . LYS A 1 95 ? -13.730 -11.273 5.370 1.00 87.31 95 LYS A CA 1
ATOM 757 C C . LYS A 1 95 ? -13.442 -12.417 6.357 1.00 87.31 95 LYS A C 1
ATOM 759 O O . LYS A 1 95 ? -13.155 -13.535 5.930 1.00 87.31 95 LYS A O 1
ATOM 764 N N . GLU A 1 96 ? -13.648 -12.145 7.643 1.00 90.00 96 GLU A N 1
ATOM 765 C CA . GLU A 1 96 ? -13.687 -13.143 8.717 1.00 90.00 96 GLU A CA 1
ATOM 766 C C . GLU A 1 96 ? -15.021 -13.091 9.474 1.00 90.00 96 GLU A C 1
ATOM 768 O O . GLU A 1 96 ? -15.868 -12.228 9.234 1.00 90.00 96 GLU A O 1
ATOM 773 N N . ASP A 1 97 ? -15.233 -14.071 10.350 1.00 91.44 97 ASP A N 1
ATOM 774 C CA . ASP A 1 97 ? -16.415 -14.155 11.201 1.00 91.44 97 ASP A CA 1
ATOM 775 C C . ASP A 1 97 ? -16.358 -13.139 12.357 1.00 91.44 97 ASP A C 1
ATOM 777 O O . ASP A 1 97 ? -15.323 -12.984 13.011 1.00 91.44 97 ASP A O 1
ATOM 781 N N . HIS A 1 98 ? -17.476 -12.461 12.632 1.00 91.25 98 HIS A N 1
ATOM 782 C CA . HIS A 1 98 ? -17.524 -11.369 13.610 1.00 91.25 98 HIS A CA 1
ATOM 783 C C . HIS A 1 98 ? -17.177 -11.816 15.036 1.00 91.25 98 HIS A C 1
ATOM 785 O O . HIS A 1 98 ? -16.488 -11.080 15.745 1.00 91.25 98 HIS A O 1
ATOM 791 N N . ASP A 1 99 ? -17.572 -13.023 15.449 1.00 92.19 99 ASP A N 1
ATOM 792 C CA . ASP A 1 99 ? -17.271 -13.518 16.797 1.00 92.19 99 ASP A CA 1
ATOM 793 C C . ASP A 1 99 ? -15.764 -13.758 16.962 1.00 92.19 99 ASP A C 1
ATOM 795 O O . ASP A 1 99 ? -15.186 -13.500 18.023 1.00 92.19 99 ASP A O 1
ATOM 799 N N . THR A 1 100 ? -15.098 -14.185 15.885 1.00 93.25 100 THR A N 1
ATOM 800 C CA . THR A 1 100 ? -13.636 -14.340 15.845 1.00 93.25 100 THR A CA 1
ATOM 801 C C . THR A 1 100 ? -12.932 -12.988 15.954 1.00 93.25 100 THR A C 1
ATOM 803 O O . THR A 1 100 ? -12.002 -12.839 16.750 1.00 93.25 100 THR A O 1
ATOM 806 N N . ILE A 1 101 ? -13.408 -11.979 15.219 1.00 93.69 101 ILE A N 1
ATOM 807 C CA . ILE A 1 101 ? -12.869 -10.613 15.273 1.00 93.69 101 ILE A CA 1
ATOM 808 C C . ILE A 1 101 ? -13.026 -10.042 16.688 1.00 93.69 101 ILE A C 1
ATOM 810 O O . ILE A 1 101 ? -12.056 -9.550 17.263 1.00 93.69 101 ILE A O 1
ATOM 814 N N . LEU A 1 102 ? -14.216 -10.151 17.285 1.00 93.31 102 LEU A N 1
ATOM 815 C CA . LEU A 1 102 ? -14.485 -9.627 18.624 1.00 93.31 102 LEU A CA 1
ATOM 816 C C . LEU A 1 102 ? -13.629 -10.320 19.692 1.00 93.31 102 LEU A C 1
ATOM 818 O O . LEU A 1 102 ? -13.071 -9.661 20.570 1.00 93.31 102 LEU A O 1
ATOM 822 N N . LYS A 1 103 ? -13.451 -11.642 19.582 1.00 93.88 103 LYS A N 1
ATOM 823 C CA . LYS A 1 103 ? -12.519 -12.391 20.431 1.00 93.88 103 LYS A CA 1
ATOM 824 C C . LYS A 1 103 ? -11.096 -11.834 20.321 1.00 93.88 103 LYS A C 1
ATOM 826 O O . LYS A 1 103 ? -10.461 -11.611 21.348 1.00 93.88 103 LYS A O 1
ATOM 831 N N . ASN A 1 104 ? -10.608 -11.580 19.108 1.00 94.00 104 ASN A N 1
ATOM 832 C CA . ASN A 1 104 ? -9.264 -11.042 18.890 1.00 94.00 104 ASN A CA 1
ATOM 833 C C . ASN A 1 104 ? -9.118 -9.593 19.386 1.00 94.00 104 ASN A C 1
ATOM 835 O O . ASN A 1 104 ? -8.063 -9.238 19.905 1.00 94.00 104 ASN A O 1
ATOM 839 N N . ILE A 1 105 ? -10.171 -8.773 19.306 1.00 94.12 105 ILE A N 1
ATOM 840 C CA . ILE A 1 105 ? -10.193 -7.430 19.910 1.00 94.12 105 ILE A CA 1
ATOM 841 C C . ILE A 1 105 ? -10.059 -7.521 21.432 1.00 94.12 105 ILE A C 1
ATOM 843 O O . ILE A 1 105 ? -9.275 -6.784 22.023 1.00 94.12 105 ILE A O 1
ATOM 847 N N . ASN A 1 106 ? -10.764 -8.457 22.069 1.00 92.62 106 ASN A N 1
ATOM 848 C CA . ASN A 1 106 ? -10.641 -8.669 23.510 1.00 92.62 106 ASN A CA 1
ATOM 849 C C . ASN A 1 106 ? -9.231 -9.138 23.903 1.00 92.62 106 ASN A C 1
ATOM 851 O O . ASN A 1 106 ? -8.712 -8.706 24.929 1.00 92.62 106 ASN A O 1
ATOM 855 N N . LEU A 1 107 ? -8.579 -9.980 23.093 1.00 92.50 107 LEU A N 1
ATOM 856 C CA . LEU A 1 107 ? -7.167 -10.333 23.303 1.00 92.50 107 LEU A CA 1
ATOM 857 C C . LEU A 1 107 ? -6.268 -9.093 23.200 1.00 92.50 107 LEU A C 1
ATOM 859 O O . LEU A 1 107 ? -5.485 -8.831 24.113 1.00 92.50 107 LEU A O 1
ATOM 863 N N . LEU A 1 108 ? -6.454 -8.282 22.153 1.00 92.75 108 LEU A N 1
ATOM 864 C CA . LEU A 1 108 ? -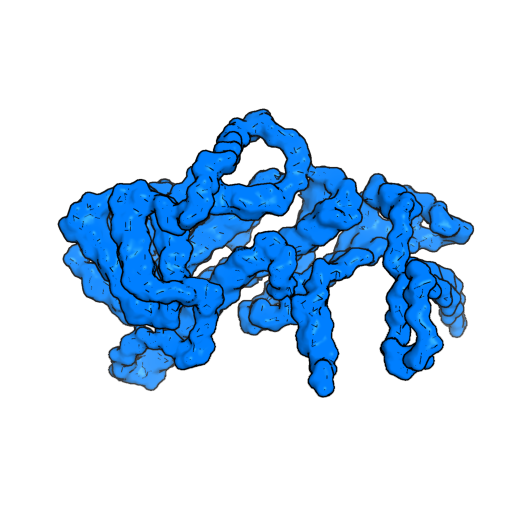5.700 -7.048 21.932 1.00 92.75 108 LEU A CA 1
ATOM 865 C C . LEU A 1 108 ? -5.824 -6.070 23.115 1.00 92.75 108 LEU A C 1
ATOM 867 O O . LEU A 1 108 ? -4.822 -5.512 23.557 1.00 92.75 108 LEU A O 1
ATOM 871 N N . LEU A 1 109 ? -7.031 -5.887 23.655 1.00 90.06 109 LEU A N 1
ATOM 872 C CA . LEU A 1 109 ? -7.289 -5.027 24.819 1.00 90.06 109 LEU A CA 1
ATOM 873 C C . LEU A 1 109 ? -6.623 -5.541 26.104 1.00 90.06 109 LEU A C 1
ATOM 875 O O . LEU A 1 109 ? -6.248 -4.746 26.962 1.00 90.06 109 LEU A O 1
ATOM 879 N N . ASN A 1 110 ? -6.416 -6.854 26.216 1.00 88.56 110 ASN A N 1
ATOM 880 C CA . ASN A 1 110 ? -5.682 -7.476 27.320 1.00 88.56 110 ASN A CA 1
ATOM 881 C C . ASN A 1 110 ? -4.158 -7.527 27.090 1.00 88.56 110 ASN A C 1
ATOM 883 O O . ASN A 1 110 ? -3.429 -8.069 27.920 1.00 88.56 110 ASN A O 1
ATOM 887 N N . GLY A 1 111 ? -3.661 -6.977 25.976 1.00 84.75 111 GLY A N 1
ATOM 888 C CA . GLY A 1 111 ? -2.244 -7.019 25.610 1.00 84.75 111 GLY A CA 1
ATOM 889 C C . GLY A 1 111 ? -1.768 -8.378 25.085 1.00 84.75 111 GLY A C 1
ATOM 890 O O . GLY A 1 111 ? -0.562 -8.621 25.039 1.00 84.75 111 GLY A O 1
ATOM 891 N N . ASP A 1 112 ? -2.689 -9.260 24.691 1.00 86.69 112 ASP A N 1
ATOM 892 C CA . ASP A 1 112 ? -2.390 -10.533 24.038 1.00 86.69 112 ASP A CA 1
ATOM 893 C C . ASP A 1 112 ? -2.446 -10.371 22.509 1.00 86.69 112 ASP A C 1
ATOM 895 O O . ASP A 1 112 ? -3.485 -10.075 21.916 1.00 86.69 112 ASP A O 1
ATOM 899 N N . TYR A 1 113 ? -1.301 -10.589 21.861 1.00 85.06 113 TYR A N 1
ATOM 900 C CA . TYR A 1 113 ? -1.118 -10.449 20.414 1.00 85.06 113 TYR A CA 1
ATOM 901 C C . TYR A 1 113 ? -1.017 -11.800 19.683 1.00 85.06 113 TYR A C 1
ATOM 903 O O . TYR A 1 113 ? -0.572 -11.850 18.534 1.00 85.06 113 TYR A O 1
ATOM 911 N N . SER A 1 114 ? -1.404 -12.906 20.327 1.00 84.31 114 SER A N 1
ATOM 912 C CA . SER A 1 114 ? -1.314 -14.272 19.784 1.00 84.31 114 SER A CA 1
ATOM 913 C C . SER A 1 114 ? -2.058 -14.460 18.459 1.00 84.31 114 SER A C 1
ATOM 915 O O . SER A 1 114 ? -1.596 -15.207 17.595 1.00 84.31 114 SER A O 1
ATOM 917 N N . PHE A 1 115 ? -3.151 -13.722 18.241 1.00 82.81 115 PHE A N 1
ATOM 918 C CA . PHE A 1 115 ? -3.924 -13.751 16.994 1.00 82.81 115 PHE A CA 1
ATOM 919 C C . PHE A 1 115 ? -3.103 -13.361 15.753 1.00 82.81 115 PHE A C 1
ATOM 921 O O . PHE A 1 115 ? -3.466 -13.726 14.638 1.00 82.81 115 PHE A O 1
ATOM 928 N N . ARG A 1 116 ? -1.973 -12.659 15.922 1.00 78.81 116 ARG A N 1
ATOM 929 C CA . ARG A 1 116 ? -1.078 -12.293 14.812 1.00 78.81 116 ARG A CA 1
ATOM 930 C C . ARG A 1 116 ? -0.235 -13.468 14.309 1.00 78.81 116 ARG A C 1
ATOM 932 O O . ARG A 1 116 ? 0.311 -13.388 13.210 1.00 78.81 116 ARG A O 1
ATOM 939 N N . TYR A 1 117 ? -0.136 -14.554 15.081 1.00 70.50 117 TYR A N 1
ATOM 940 C CA . TYR A 1 117 ? 0.710 -15.712 14.773 1.00 70.50 117 TYR A CA 1
ATOM 941 C C . TYR A 1 117 ? -0.042 -17.042 14.935 1.00 70.50 117 TYR A C 1
ATOM 943 O O . TYR A 1 117 ? 0.347 -17.875 15.755 1.00 70.50 117 TYR A O 1
ATOM 951 N N . PRO A 1 118 ? -1.079 -17.308 14.120 1.00 53.09 118 PRO A N 1
ATOM 952 C CA . PRO A 1 118 ? -1.884 -18.523 14.254 1.00 53.09 118 PRO A CA 1
ATOM 953 C C . PRO A 1 118 ? -1.088 -19.834 14.080 1.00 53.09 118 PRO A C 1
ATOM 955 O O . PRO A 1 118 ? -1.540 -20.877 14.540 1.00 53.09 118 PRO A O 1
ATOM 958 N N . ASN A 1 119 ? 0.114 -19.790 13.480 1.00 46.62 119 ASN A N 1
ATOM 959 C CA . ASN A 1 119 ? 0.933 -20.969 13.158 1.00 46.62 119 ASN A CA 1
ATOM 960 C C . ASN A 1 119 ? 2.291 -21.042 13.888 1.00 46.62 119 ASN A C 1
ATOM 962 O O . ASN A 1 119 ? 3.239 -21.609 13.348 1.00 46.62 119 ASN A O 1
ATOM 966 N N . GLY A 1 120 ? 2.420 -20.486 15.099 1.00 45.09 120 GLY A N 1
ATOM 967 C CA . GLY A 1 120 ? 3.573 -20.789 15.964 1.00 45.09 120 GLY A CA 1
ATOM 968 C C . GLY A 1 120 ? 4.941 -20.395 15.393 1.00 45.09 120 GLY A C 1
ATOM 969 O O . GLY A 1 120 ? 5.948 -21.034 15.696 1.00 45.09 120 GLY A O 1
ATOM 970 N N . THR A 1 121 ? 5.017 -19.333 14.586 1.00 48.19 121 THR A N 1
ATOM 971 C CA . THR A 1 121 ? 6.293 -18.755 14.139 1.00 48.19 121 THR A CA 1
ATOM 972 C C . THR A 1 121 ? 6.974 -17.978 15.275 1.00 48.19 121 THR A C 1
ATOM 974 O O . THR A 1 121 ? 7.437 -16.860 15.088 1.00 48.19 121 THR A O 1
ATOM 977 N N . GLU A 1 122 ? 7.104 -18.581 16.459 1.00 44.06 122 GLU A N 1
ATOM 978 C CA . GLU A 1 122 ? 7.971 -18.096 17.546 1.00 44.06 122 GLU A CA 1
ATOM 979 C C . GLU A 1 122 ? 9.470 -18.130 17.149 1.00 44.06 122 GLU A C 1
ATOM 981 O O . GLU A 1 122 ? 10.346 -17.708 17.900 1.00 44.06 122 GLU A O 1
ATOM 986 N N . GLY A 1 123 ? 9.787 -18.620 15.942 1.00 39.53 123 GLY A N 1
ATOM 987 C CA . GLY A 1 123 ? 11.140 -18.884 15.453 1.00 39.53 123 GLY A CA 1
ATOM 988 C C . GLY A 1 123 ? 11.739 -17.874 14.473 1.00 39.53 123 GLY A C 1
ATOM 989 O O . GLY A 1 123 ? 12.889 -18.059 14.087 1.00 39.53 123 GLY A O 1
ATOM 990 N N . GLN A 1 124 ? 11.046 -16.804 14.077 1.00 40.94 124 GLN A N 1
ATOM 991 C CA . GLN A 1 124 ? 11.749 -15.650 13.510 1.00 40.94 124 GLN A CA 1
ATOM 992 C C . GLN A 1 124 ? 11.969 -14.652 14.635 1.00 40.94 124 GLN A C 1
ATOM 994 O O . GLN A 1 124 ? 11.286 -13.639 14.753 1.00 40.94 124 GLN A O 1
ATOM 999 N N . LYS A 1 125 ? 13.004 -14.931 15.439 1.00 40.16 125 LYS A N 1
ATOM 1000 C CA . LYS A 1 125 ? 13.873 -13.858 15.914 1.00 40.16 125 LYS A CA 1
ATOM 1001 C C . LYS A 1 125 ? 14.326 -13.110 14.662 1.00 40.16 125 LYS A C 1
ATOM 1003 O O . LYS A 1 125 ? 15.378 -13.398 14.100 1.00 40.16 125 LYS A O 1
ATOM 1008 N N . ILE A 1 126 ? 13.499 -12.183 14.186 1.00 40.06 126 ILE A N 1
ATOM 1009 C CA . ILE A 1 126 ? 13.995 -11.023 13.480 1.00 40.06 126 ILE A CA 1
ATOM 1010 C C . ILE A 1 126 ? 14.900 -10.428 14.532 1.00 40.06 126 ILE A C 1
ATOM 1012 O O . ILE A 1 126 ? 14.431 -9.868 15.523 1.00 40.06 126 ILE A O 1
ATOM 1016 N N . ASN A 1 127 ? 16.195 -10.723 14.404 1.00 32.56 127 ASN A N 1
ATOM 1017 C CA . ASN A 1 127 ? 17.220 -9.983 15.097 1.00 32.56 127 ASN A CA 1
ATOM 1018 C C . ASN A 1 127 ? 16.752 -8.542 14.980 1.00 32.56 127 ASN A C 1
ATOM 1020 O O . ASN A 1 127 ? 16.548 -8.076 13.856 1.00 32.56 127 ASN A O 1
ATOM 1024 N N . PHE A 1 128 ? 16.471 -7.894 16.111 1.00 35.56 128 PHE A N 1
ATOM 1025 C CA . PHE A 1 128 ? 16.465 -6.448 16.149 1.00 35.56 128 PHE A CA 1
ATOM 1026 C C . PHE A 1 128 ? 17.814 -6.096 15.546 1.00 35.56 128 PHE A C 1
ATOM 1028 O O . PHE A 1 128 ? 18.847 -6.270 16.191 1.00 35.56 128 PHE A O 1
ATOM 1035 N N . LEU A 1 129 ? 17.825 -5.812 14.243 1.00 37.75 129 LEU A N 1
ATOM 1036 C CA . LEU A 1 129 ? 19.001 -5.340 13.565 1.00 37.75 129 LEU A CA 1
ATOM 1037 C C . LEU A 1 129 ? 19.248 -4.054 14.318 1.00 37.75 129 LEU A C 1
ATOM 1039 O O . LEU A 1 129 ? 18.470 -3.107 14.196 1.00 37.75 129 LEU A O 1
ATOM 1043 N N . ASN A 1 130 ? 20.252 -4.091 15.196 1.00 36.03 130 ASN A N 1
ATOM 1044 C CA . ASN A 1 130 ? 20.867 -2.900 15.729 1.00 36.03 130 ASN A CA 1
ATOM 1045 C C . ASN A 1 130 ? 20.939 -1.951 14.535 1.00 36.03 130 ASN A C 1
ATOM 1047 O O . ASN A 1 130 ? 21.535 -2.318 13.515 1.00 36.03 130 ASN A O 1
ATOM 1051 N N . GLU A 1 131 ? 20.286 -0.789 14.627 1.00 45.47 131 GLU A N 1
ATOM 1052 C CA . GLU A 1 131 ? 20.246 0.209 13.546 1.00 45.47 131 GLU A CA 1
ATOM 1053 C C . GLU A 1 131 ? 21.670 0.589 13.066 1.00 45.47 131 GLU A C 1
ATOM 1055 O O . GLU A 1 131 ? 21.840 1.208 12.020 1.00 45.47 131 GLU A O 1
ATOM 1060 N N . GLU A 1 132 ? 22.696 0.160 13.803 1.00 41.34 132 GLU A N 1
ATOM 1061 C CA . GLU A 1 132 ? 24.120 0.383 13.600 1.00 41.34 132 GLU A CA 1
ATOM 1062 C C . GLU A 1 132 ? 24.836 -0.634 12.681 1.00 41.34 132 GLU A C 1
ATOM 1064 O O . GLU A 1 132 ? 25.933 -0.326 12.228 1.00 41.34 132 GLU A O 1
ATOM 1069 N N . ASN A 1 133 ? 24.247 -1.794 12.337 1.00 38.53 133 ASN A N 1
ATOM 1070 C CA . ASN A 1 133 ? 24.907 -2.828 11.505 1.00 38.53 133 ASN A CA 1
ATOM 1071 C C . ASN A 1 133 ? 24.129 -3.205 10.229 1.00 38.53 133 ASN A C 1
ATOM 1073 O O . ASN A 1 133 ? 24.122 -4.367 9.821 1.00 38.53 133 ASN A O 1
ATOM 1077 N N . LEU A 1 134 ? 23.461 -2.248 9.578 1.00 49.94 134 LEU A N 1
ATOM 1078 C CA . LEU A 1 134 ? 22.908 -2.500 8.246 1.00 49.94 134 LEU A CA 1
ATOM 1079 C C . LEU A 1 134 ? 24.043 -2.442 7.213 1.00 49.94 134 LEU A C 1
ATOM 1081 O O . LEU A 1 134 ? 24.531 -1.356 6.879 1.00 49.94 134 LEU A O 1
ATOM 1085 N N . GLU A 1 135 ? 24.441 -3.606 6.695 1.00 53.03 135 GLU A N 1
ATOM 1086 C CA . GLU A 1 135 ? 25.128 -3.707 5.405 1.00 53.03 135 GLU A CA 1
ATOM 1087 C C . GLU A 1 135 ? 24.435 -2.771 4.397 1.00 53.03 135 GLU A C 1
ATOM 1089 O O . GLU A 1 135 ? 23.218 -2.589 4.423 1.00 53.03 135 GLU A O 1
ATOM 1094 N N . ASN A 1 136 ? 25.205 -2.114 3.528 1.00 56.50 136 ASN A N 1
ATOM 1095 C CA . ASN A 1 136 ? 24.720 -1.080 2.600 1.00 56.50 136 ASN A CA 1
ATOM 1096 C C . ASN A 1 136 ? 23.718 -1.582 1.536 1.00 56.50 136 ASN A C 1
ATOM 1098 O O . ASN A 1 136 ? 23.372 -0.828 0.616 1.00 56.50 136 ASN A O 1
ATOM 1102 N N . ASP A 1 137 ? 23.248 -2.819 1.651 1.00 66.25 137 ASP A N 1
ATOM 1103 C CA . ASP A 1 137 ? 22.398 -3.487 0.685 1.00 66.25 137 ASP A CA 1
ATOM 1104 C C . ASP A 1 137 ? 20.933 -3.110 0.887 1.00 66.25 137 ASP A C 1
ATOM 1106 O O . ASP A 1 137 ? 20.309 -3.341 1.922 1.00 66.25 137 ASP A O 1
ATOM 1110 N N . VAL A 1 138 ? 20.370 -2.483 -0.143 1.00 72.75 138 VAL A N 1
ATOM 1111 C CA . VAL A 1 138 ? 18.944 -2.185 -0.216 1.00 72.75 138 VAL A CA 1
ATOM 1112 C C . VAL A 1 138 ? 18.208 -3.500 -0.418 1.00 72.75 138 VAL A C 1
ATOM 1114 O O . VAL A 1 138 ? 18.412 -4.148 -1.436 1.00 72.75 138 VAL A O 1
ATOM 1117 N N . ASN A 1 139 ? 17.319 -3.887 0.499 1.00 84.31 139 ASN A N 1
ATOM 1118 C CA . ASN A 1 139 ? 16.431 -5.033 0.304 1.00 84.31 139 ASN A CA 1
ATOM 1119 C C . ASN A 1 139 ? 14.972 -4.662 0.586 1.00 84.31 139 ASN A C 1
ATOM 1121 O O . ASN A 1 139 ? 14.499 -4.657 1.728 1.00 84.31 139 ASN A O 1
ATOM 1125 N N . ILE A 1 140 ? 14.250 -4.331 -0.488 1.00 90.00 140 ILE A N 1
ATOM 1126 C CA . ILE A 1 140 ? 12.849 -3.911 -0.399 1.00 90.00 140 ILE A CA 1
ATOM 1127 C C . ILE A 1 140 ? 11.981 -5.088 0.054 1.00 90.00 140 ILE A C 1
ATOM 1129 O O . ILE A 1 140 ? 11.120 -4.914 0.911 1.00 90.00 140 ILE A O 1
ATOM 1133 N N . GLN A 1 141 ? 12.230 -6.297 -0.458 1.00 89.56 141 GLN A N 1
ATOM 1134 C CA . GLN A 1 141 ? 11.443 -7.479 -0.107 1.00 89.56 141 GLN A CA 1
ATOM 1135 C C . GLN A 1 141 ? 11.573 -7.842 1.379 1.00 89.56 141 GLN A C 1
ATOM 1137 O O . GLN A 1 141 ? 10.560 -8.106 2.023 1.00 89.56 141 GLN A O 1
ATOM 1142 N N . GLN A 1 142 ? 12.783 -7.803 1.940 1.00 88.31 142 GLN A N 1
ATOM 1143 C CA . GLN A 1 142 ? 12.997 -7.999 3.378 1.00 88.31 142 GLN A CA 1
ATOM 1144 C C . GLN A 1 142 ? 12.288 -6.918 4.199 1.00 88.31 142 GLN A C 1
ATOM 1146 O O . GLN A 1 142 ? 11.643 -7.238 5.192 1.00 88.31 142 GLN A O 1
ATOM 1151 N N . SER A 1 143 ? 12.336 -5.659 3.748 1.00 90.31 143 SER A N 1
ATOM 1152 C CA . SER A 1 143 ? 11.635 -4.553 4.416 1.00 90.31 143 SER A CA 1
ATOM 1153 C C . SER A 1 143 ? 10.115 -4.743 4.417 1.00 90.31 143 SER A C 1
ATOM 1155 O O . SER A 1 143 ? 9.452 -4.419 5.396 1.00 90.31 143 SER A O 1
ATOM 1157 N N . VAL A 1 144 ? 9.551 -5.292 3.338 1.00 91.38 144 VAL A N 1
ATOM 1158 C CA . VAL A 1 144 ? 8.124 -5.641 3.263 1.00 91.38 144 VAL A CA 1
ATOM 1159 C C . VAL A 1 144 ? 7.797 -6.799 4.210 1.00 91.38 144 VAL A C 1
ATOM 1161 O O . VAL A 1 144 ? 6.795 -6.752 4.918 1.00 91.38 144 VAL A O 1
ATOM 1164 N N . GLN A 1 145 ? 8.652 -7.822 4.269 1.00 89.62 145 GLN A N 1
ATOM 1165 C CA . GLN A 1 145 ? 8.475 -8.970 5.166 1.00 89.62 145 GLN A CA 1
ATOM 1166 C C . GLN A 1 145 ? 8.581 -8.591 6.649 1.00 89.62 145 GLN A C 1
ATOM 1168 O O . GLN A 1 145 ? 7.939 -9.230 7.480 1.00 89.62 145 GLN A O 1
ATOM 1173 N N . SER A 1 146 ? 9.346 -7.551 6.990 1.00 89.19 146 SER A N 1
ATOM 1174 C CA . SER A 1 146 ? 9.492 -7.074 8.366 1.00 89.19 146 SER A CA 1
ATOM 1175 C C . SER A 1 146 ? 8.412 -6.079 8.808 1.00 89.19 146 SER A C 1
ATOM 1177 O O . SER A 1 146 ? 8.367 -5.744 9.991 1.00 89.19 146 SER A O 1
ATOM 1179 N N . LEU A 1 147 ? 7.501 -5.647 7.921 1.00 90.75 147 LEU A N 1
ATOM 1180 C CA . LEU A 1 147 ? 6.397 -4.736 8.270 1.00 90.75 147 LEU A CA 1
ATOM 1181 C C . LEU A 1 147 ? 5.563 -5.191 9.478 1.00 90.75 147 LEU A C 1
ATOM 1183 O O . LEU A 1 147 ? 5.312 -4.356 10.350 1.00 90.75 147 LEU A O 1
ATOM 1187 N N . PRO A 1 148 ? 5.178 -6.479 9.617 1.00 87.81 148 PRO A N 1
ATOM 1188 C CA . PRO A 1 148 ? 4.413 -6.934 10.778 1.00 87.81 148 PRO A CA 1
ATOM 1189 C C . PRO A 1 148 ? 5.159 -6.792 12.110 1.00 87.81 148 PRO A C 1
ATOM 1191 O O . PRO A 1 148 ? 4.536 -6.955 13.158 1.00 87.81 148 PRO A O 1
ATOM 1194 N N . PHE A 1 149 ? 6.456 -6.482 12.078 1.00 85.81 149 PHE A N 1
ATOM 1195 C CA . PHE A 1 149 ? 7.351 -6.392 13.227 1.00 85.81 149 PHE A CA 1
ATOM 1196 C C . PHE A 1 149 ? 8.062 -5.033 13.314 1.00 85.81 149 PHE A C 1
ATOM 1198 O O . PHE A 1 149 ? 9.061 -4.904 14.025 1.00 85.81 149 PHE A O 1
ATOM 1205 N N . ARG A 1 150 ? 7.593 -4.009 12.584 1.00 88.00 150 ARG A N 1
ATOM 1206 C CA . ARG A 1 150 ? 8.208 -2.675 12.634 1.00 88.00 150 ARG A CA 1
ATOM 1207 C C . ARG A 1 150 ? 8.175 -2.106 14.059 1.00 88.00 150 ARG A C 1
ATOM 1209 O O . ARG A 1 150 ? 7.202 -2.263 14.791 1.00 88.00 150 ARG A O 1
ATOM 1216 N N . CYS A 1 151 ? 9.237 -1.402 14.448 1.00 81.81 151 CYS A N 1
ATOM 1217 C CA . CYS A 1 151 ? 9.466 -0.964 15.832 1.00 81.81 151 CYS A CA 1
ATOM 1218 C C . CYS A 1 151 ? 8.453 0.061 16.370 1.00 81.81 151 CYS A C 1
ATOM 1220 O O . CYS A 1 151 ? 8.352 0.245 17.578 1.00 81.81 151 CYS A O 1
ATOM 1222 N N . ASN A 1 152 ? 7.712 0.741 15.493 1.00 83.88 152 ASN A N 1
ATOM 1223 C CA . ASN A 1 152 ? 6.735 1.769 15.849 1.00 83.88 152 ASN A CA 1
ATOM 1224 C C . ASN A 1 152 ? 5.277 1.284 15.752 1.00 83.88 152 ASN A C 1
ATOM 1226 O O . ASN A 1 152 ? 4.388 2.124 15.597 1.00 83.88 152 ASN A O 1
ATOM 1230 N N . LEU A 1 153 ? 5.038 -0.034 15.777 1.00 89.69 153 LEU A N 1
ATOM 1231 C CA . LEU A 1 153 ? 3.686 -0.591 15.877 1.00 89.69 153 LEU A CA 1
ATOM 1232 C C . LEU A 1 153 ? 3.008 -0.142 17.168 1.00 89.69 153 LEU A C 1
ATOM 1234 O O . LEU A 1 153 ? 3.637 -0.088 18.224 1.00 89.69 153 LEU A O 1
ATOM 1238 N N . ASP A 1 154 ? 1.724 0.168 17.067 1.00 91.12 154 ASP A N 1
ATOM 1239 C CA . ASP A 1 154 ? 0.895 0.537 18.204 1.00 91.12 154 ASP A CA 1
ATOM 1240 C C . ASP A 1 154 ? -0.496 -0.104 18.150 1.00 91.12 154 ASP A C 1
ATOM 1242 O O . ASP A 1 154 ? -0.863 -0.775 17.186 1.00 91.12 154 ASP A O 1
ATOM 1246 N N . PHE A 1 155 ? -1.282 0.105 19.207 1.00 93.19 155 PHE A N 1
ATOM 1247 C CA . PHE A 1 155 ? -2.635 -0.431 19.327 1.00 93.19 155 PHE A CA 1
ATOM 1248 C C . PHE A 1 155 ? -3.525 -0.153 18.107 1.00 93.19 155 PHE A C 1
ATOM 1250 O O . PHE A 1 155 ? -4.278 -1.032 17.694 1.00 93.19 155 PHE A O 1
ATOM 1257 N N . THR A 1 156 ? -3.442 1.037 17.503 1.00 94.25 156 THR A N 1
ATOM 1258 C CA . THR A 1 156 ? -4.303 1.389 16.361 1.00 94.25 156 THR A CA 1
ATOM 1259 C C . THR A 1 156 ? -3.911 0.649 15.087 1.00 94.25 156 THR A C 1
ATOM 1261 O O . THR A 1 156 ? -4.781 0.345 14.274 1.00 94.25 156 THR A O 1
ATOM 1264 N N . ASP A 1 157 ? -2.628 0.301 14.938 1.00 93.94 157 ASP A N 1
ATOM 1265 C CA . ASP A 1 157 ? -2.152 -0.511 13.819 1.00 93.94 157 ASP A CA 1
ATOM 1266 C C . ASP A 1 157 ? -2.772 -1.917 13.879 1.00 93.94 157 ASP A C 1
ATOM 1268 O O . ASP A 1 157 ? -3.269 -2.429 12.876 1.00 93.94 157 ASP A O 1
ATOM 1272 N N . PHE A 1 158 ? -2.802 -2.516 15.074 1.00 94.00 158 PHE A N 1
ATOM 1273 C CA . PHE A 1 158 ? -3.411 -3.831 15.297 1.00 94.00 158 PHE A CA 1
ATOM 1274 C C . PHE A 1 158 ? -4.933 -3.791 15.208 1.00 94.00 158 PHE A C 1
ATOM 1276 O O . PHE A 1 158 ? -5.555 -4.708 14.676 1.00 94.00 158 PHE A O 1
ATOM 1283 N N . LEU A 1 159 ? -5.538 -2.718 15.715 1.00 95.50 159 LEU A N 1
ATOM 1284 C CA . LEU A 1 159 ? -6.974 -2.525 15.633 1.00 95.50 159 LEU A CA 1
ATOM 1285 C C . LEU A 1 159 ? -7.422 -2.375 14.172 1.00 95.50 159 LEU A C 1
ATOM 1287 O O . LEU A 1 159 ? -8.422 -2.972 13.789 1.00 95.50 159 LEU A O 1
ATOM 1291 N N . TRP A 1 160 ? -6.671 -1.650 13.338 1.00 96.00 160 TRP A N 1
ATOM 1292 C CA . TRP A 1 160 ? -6.919 -1.596 11.896 1.00 96.00 160 TRP A CA 1
ATOM 1293 C C . TRP A 1 160 ? -6.920 -2.992 11.262 1.00 96.00 160 TRP A C 1
ATOM 1295 O O . TRP A 1 160 ? -7.882 -3.328 10.572 1.00 96.00 160 TRP A O 1
ATOM 1305 N N . ASP A 1 161 ? -5.895 -3.809 11.535 1.00 94.31 161 ASP A N 1
ATOM 1306 C CA . ASP A 1 161 ? -5.769 -5.160 10.968 1.00 94.31 161 ASP A CA 1
ATOM 1307 C C . ASP A 1 161 ? -6.967 -6.060 11.326 1.00 94.31 161 ASP A C 1
ATOM 1309 O O . ASP A 1 161 ? -7.353 -6.904 10.524 1.00 94.31 161 ASP A O 1
ATOM 1313 N N . LEU A 1 162 ? -7.593 -5.855 12.493 1.00 95.00 162 LEU A N 1
ATOM 1314 C CA . LEU A 1 162 ? -8.816 -6.559 12.895 1.00 95.00 162 LEU A CA 1
ATOM 1315 C C . LEU A 1 162 ? -10.081 -5.947 12.281 1.00 95.00 162 LEU A C 1
ATOM 1317 O O . LEU A 1 162 ? -10.997 -6.662 11.879 1.00 95.00 162 LEU A O 1
ATOM 1321 N N . LEU A 1 163 ? -10.162 -4.620 12.192 1.00 94.75 163 LEU A N 1
ATOM 1322 C CA . LEU A 1 163 ? -11.375 -3.941 11.740 1.00 94.75 163 LEU A CA 1
ATOM 1323 C C . LEU A 1 163 ? -11.648 -4.140 10.249 1.00 94.75 163 LEU A C 1
ATOM 1325 O O . LEU A 1 163 ? -12.816 -4.261 9.875 1.00 94.75 163 LEU A O 1
ATOM 1329 N N . ILE A 1 164 ? -10.609 -4.239 9.413 1.00 94.31 164 ILE A N 1
ATOM 1330 C CA . ILE A 1 164 ? -10.752 -4.506 7.969 1.00 94.31 164 ILE A CA 1
ATOM 1331 C C . ILE A 1 164 ? -11.330 -5.891 7.646 1.00 94.31 164 ILE A C 1
ATOM 1333 O O . ILE A 1 164 ? -11.775 -6.118 6.518 1.00 94.31 164 ILE A O 1
ATOM 1337 N N . LEU A 1 165 ? -11.349 -6.799 8.627 1.00 93.00 165 LEU A N 1
ATOM 1338 C CA . LEU A 1 165 ? -11.925 -8.138 8.503 1.00 93.00 165 LEU A CA 1
ATOM 1339 C C . LEU A 1 165 ? -13.463 -8.115 8.536 1.00 93.00 165 LEU A C 1
ATOM 1341 O O . LEU A 1 165 ? -14.104 -9.058 8.066 1.00 93.00 165 LEU A O 1
ATOM 1345 N N . ASN A 1 166 ? -14.065 -7.039 9.063 1.00 90.06 166 ASN A N 1
ATOM 1346 C CA . ASN A 1 166 ? -15.519 -6.902 9.152 1.00 90.06 166 ASN A CA 1
ATOM 1347 C C . ASN A 1 166 ? -16.154 -6.770 7.764 1.00 90.06 166 ASN A C 1
ATOM 1349 O O . ASN A 1 166 ? -15.633 -6.114 6.859 1.00 90.06 166 ASN A O 1
ATOM 1353 N N . SER A 1 167 ? -17.329 -7.378 7.613 1.00 85.81 167 SER A N 1
ATOM 1354 C CA . SER A 1 167 ? -18.027 -7.446 6.327 1.00 85.81 167 SER A CA 1
ATOM 1355 C C . SER A 1 167 ? -19.041 -6.321 6.117 1.00 85.81 167 SER A C 1
ATOM 1357 O O . SER A 1 167 ? -19.415 -6.029 4.981 1.00 85.81 167 SER A O 1
ATOM 1359 N N . ASN A 1 168 ? -19.486 -5.689 7.203 1.00 89.25 168 ASN A N 1
ATOM 1360 C CA . ASN A 1 168 ? -20.481 -4.629 7.184 1.00 89.25 168 ASN A CA 1
ATOM 1361 C C . ASN A 1 168 ? -20.194 -3.555 8.240 1.00 89.25 168 ASN A C 1
ATOM 1363 O O . ASN A 1 168 ? -19.448 -3.761 9.200 1.00 89.25 168 ASN A O 1
ATOM 1367 N N . TYR A 1 169 ? -20.831 -2.401 8.054 1.00 91.81 169 TYR A N 1
ATOM 1368 C CA . TYR A 1 169 ? -20.645 -1.241 8.917 1.00 91.81 169 TYR A CA 1
ATOM 1369 C C . TYR A 1 169 ? -21.106 -1.460 10.364 1.00 91.81 169 TYR A C 1
ATOM 1371 O O . TYR A 1 169 ? -20.489 -0.953 11.302 1.00 91.81 169 TYR A O 1
ATOM 1379 N N . LEU A 1 170 ? -22.190 -2.218 10.556 1.00 91.25 170 LEU A N 1
ATOM 1380 C CA . LEU A 1 170 ? -22.769 -2.459 11.875 1.00 91.25 170 LEU A CA 1
ATOM 1381 C C . LEU A 1 170 ? -21.810 -3.258 12.765 1.00 91.25 170 LEU A C 1
ATOM 1383 O O . LEU A 1 170 ? -21.559 -2.864 13.900 1.00 91.25 170 LEU A O 1
ATOM 1387 N N . GLU A 1 171 ? -21.259 -4.355 12.248 1.00 92.12 171 GLU A N 1
ATOM 1388 C CA . GLU A 1 171 ? -20.227 -5.161 12.916 1.00 92.12 171 GLU A CA 1
ATOM 1389 C C . GLU A 1 171 ? -19.000 -4.318 13.260 1.00 92.12 171 GLU A C 1
ATOM 1391 O O . GLU A 1 171 ? -18.538 -4.306 14.399 1.00 92.12 171 GLU A O 1
ATOM 1396 N N . MET A 1 172 ? -18.540 -3.522 12.300 1.00 93.50 172 MET A N 1
ATOM 1397 C CA . MET A 1 172 ? -17.413 -2.617 12.478 1.00 93.50 172 MET A CA 1
ATOM 1398 C C . MET A 1 172 ? -17.668 -1.572 13.580 1.00 93.50 172 MET A C 1
ATOM 1400 O O . MET A 1 172 ? -16.792 -1.301 14.401 1.00 93.50 172 MET A O 1
ATOM 1404 N N . THR A 1 173 ? -18.886 -1.034 13.661 1.00 93.69 173 THR A N 1
ATOM 1405 C CA . THR A 1 173 ? -19.290 -0.101 14.725 1.00 93.69 173 THR A CA 1
ATOM 1406 C C . THR A 1 173 ? -19.358 -0.788 16.085 1.00 93.69 173 THR A C 1
ATOM 1408 O O . THR A 1 173 ? -18.923 -0.200 17.073 1.00 93.69 173 THR A O 1
ATOM 1411 N N . LYS A 1 174 ? -19.833 -2.039 16.155 1.00 94.25 174 LYS A N 1
ATOM 1412 C CA . LYS A 1 174 ? -19.812 -2.829 17.398 1.00 94.25 174 LYS A CA 1
ATOM 1413 C C . LYS A 1 174 ? -18.387 -3.032 17.910 1.00 94.25 174 LYS A C 1
ATOM 1415 O O . LYS A 1 174 ? -18.145 -2.842 19.094 1.00 94.25 174 LYS A O 1
ATOM 1420 N N . CYS A 1 175 ? -17.437 -3.335 17.026 1.00 95.62 175 CYS A N 1
ATOM 1421 C CA . CYS A 1 175 ? -16.027 -3.461 17.392 1.00 95.62 175 CYS A CA 1
ATOM 1422 C C . CYS A 1 175 ? -15.458 -2.162 17.989 1.00 95.62 175 CYS A C 1
ATOM 1424 O O . CYS A 1 175 ? -14.805 -2.200 19.031 1.00 95.62 175 CYS A O 1
ATOM 1426 N N . ILE A 1 176 ? -15.732 -1.009 17.365 1.00 95.25 176 ILE A N 1
ATOM 1427 C CA . ILE A 1 176 ? -15.315 0.296 17.906 1.00 95.25 176 ILE A CA 1
ATOM 1428 C C . ILE A 1 176 ? -15.997 0.576 19.251 1.00 95.25 176 ILE A C 1
ATOM 1430 O O . ILE A 1 176 ? -15.335 1.050 20.172 1.00 95.25 176 ILE A O 1
ATOM 1434 N N . TYR A 1 177 ? -17.291 0.263 19.384 1.00 94.38 177 TYR A N 1
ATOM 1435 C CA . TYR A 1 177 ? -18.023 0.401 20.644 1.00 94.38 177 TYR A CA 1
ATOM 1436 C C . TYR A 1 177 ? -17.343 -0.384 21.767 1.00 94.38 177 TYR A C 1
ATOM 1438 O O . TYR A 1 177 ? -17.063 0.203 22.805 1.00 94.38 177 TYR A O 1
ATOM 1446 N N . THR A 1 178 ? -17.009 -1.659 21.546 1.00 94.25 178 THR A N 1
ATOM 1447 C CA . THR A 1 178 ? -16.327 -2.494 22.547 1.00 94.25 178 THR A CA 1
ATOM 1448 C C . THR A 1 178 ? -14.997 -1.880 22.981 1.00 94.25 178 THR A C 1
ATOM 1450 O O . THR A 1 178 ? -14.725 -1.787 24.172 1.00 94.25 178 THR A O 1
ATOM 1453 N N . VAL A 1 179 ? -14.186 -1.382 22.042 1.00 94.06 179 VAL A N 1
ATOM 1454 C CA . VAL A 1 179 ? -12.921 -0.710 22.388 1.00 94.06 179 VAL A CA 1
ATOM 1455 C C . VAL A 1 179 ? -13.163 0.560 23.210 1.00 94.06 179 VAL A C 1
ATOM 1457 O O . VAL A 1 179 ? -12.458 0.798 24.188 1.00 94.06 179 VAL A O 1
ATOM 1460 N N . LEU A 1 180 ? -14.148 1.384 22.845 1.00 92.06 180 LEU A N 1
ATOM 1461 C CA . LEU A 1 180 ? -14.484 2.600 23.592 1.00 92.06 180 LEU A CA 1
ATOM 1462 C C . LEU A 1 180 ? -15.040 2.292 24.988 1.00 92.06 180 LEU A C 1
ATOM 1464 O O . LEU A 1 180 ? -14.684 2.970 25.944 1.00 92.06 180 LEU A O 1
ATOM 1468 N N . GLU A 1 181 ? -15.885 1.273 25.120 1.00 90.94 181 GLU A N 1
ATOM 1469 C CA . GLU A 1 181 ? -16.435 0.826 26.401 1.00 90.94 181 GLU A CA 1
ATOM 1470 C C . GLU A 1 181 ? -15.320 0.344 27.334 1.00 90.94 181 GLU A C 1
ATOM 1472 O O . GLU A 1 181 ? -15.194 0.834 28.454 1.00 90.94 181 GLU A O 1
ATOM 1477 N N . GLU A 1 182 ? -14.429 -0.515 26.844 1.00 90.19 182 GLU A N 1
ATOM 1478 C CA . GLU A 1 182 ? -13.319 -1.042 27.641 1.00 90.19 182 GLU A CA 1
ATOM 1479 C C . GLU A 1 182 ? -12.305 0.045 28.044 1.00 90.19 182 GLU A C 1
ATOM 1481 O O . GLU A 1 182 ? -11.772 0.044 29.155 1.00 90.19 182 GLU A O 1
ATOM 1486 N N . THR A 1 183 ? -12.055 1.026 27.177 1.00 87.94 183 THR A N 1
ATOM 1487 C CA . THR A 1 183 ? -11.108 2.119 27.464 1.00 87.94 183 THR A CA 1
ATOM 1488 C C . THR A 1 183 ? -11.696 3.207 28.361 1.00 87.94 183 THR A C 1
ATOM 1490 O O . THR A 1 183 ? -11.032 3.657 29.294 1.00 87.94 183 THR A O 1
ATOM 1493 N N . ILE A 1 184 ? -12.941 3.629 28.119 1.00 86.06 184 ILE A N 1
ATOM 1494 C CA . ILE A 1 184 ? -13.572 4.745 28.841 1.00 86.06 184 ILE A CA 1
ATOM 1495 C C . ILE A 1 184 ? -14.206 4.272 30.153 1.00 86.06 184 ILE A C 1
ATOM 1497 O O . ILE A 1 184 ? -14.098 4.967 31.163 1.00 86.06 184 ILE A O 1
ATOM 1501 N N . VAL A 1 185 ? -14.874 3.113 30.152 1.00 84.50 185 VAL A N 1
ATOM 1502 C CA . VAL A 1 185 ? -15.624 2.604 31.314 1.00 84.50 185 VAL A CA 1
ATOM 1503 C C . VAL A 1 185 ? -14.748 1.703 32.177 1.00 84.50 185 VAL A C 1
ATOM 1505 O O . VAL A 1 185 ? -14.675 1.908 33.387 1.00 84.50 185 VAL A O 1
ATOM 1508 N N . ASN A 1 186 ? -14.043 0.749 31.563 1.00 82.00 186 ASN A N 1
ATOM 1509 C CA . ASN A 1 186 ? -13.231 -0.231 32.297 1.00 82.00 186 ASN A CA 1
ATOM 1510 C C . ASN A 1 186 ? -11.781 0.226 32.526 1.00 82.00 186 ASN A C 1
ATOM 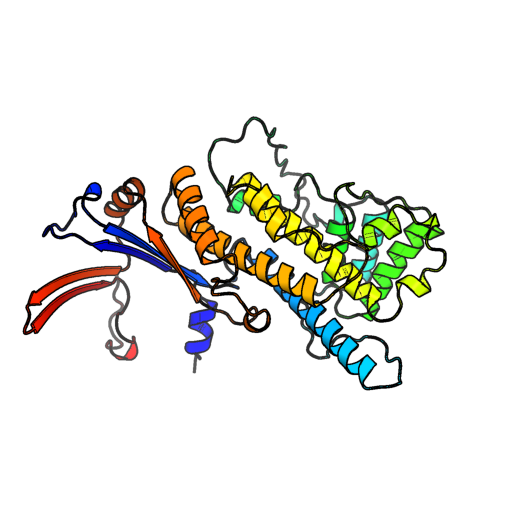1512 O O . ASN A 1 186 ? -10.985 -0.515 33.103 1.00 82.00 186 ASN A O 1
ATOM 1516 N N . ALA A 1 187 ? -11.448 1.459 32.123 1.00 81.38 187 ALA A N 1
ATOM 1517 C CA . ALA A 1 187 ? -10.139 2.089 32.302 1.00 81.38 187 ALA A CA 1
ATOM 1518 C C . ALA A 1 187 ? -8.966 1.250 31.756 1.00 81.38 187 ALA A C 1
ATOM 1520 O O . ALA A 1 187 ? -7.852 1.297 32.289 1.00 81.38 187 ALA A O 1
ATOM 1521 N N . CYS A 1 188 ? -9.203 0.489 30.682 1.00 84.25 188 CYS A N 1
ATOM 1522 C CA . CYS A 1 188 ? -8.128 -0.127 29.916 1.00 84.25 188 CYS A CA 1
ATOM 1523 C C . CYS A 1 188 ? -7.220 0.971 29.335 1.00 84.25 188 CYS A C 1
ATOM 1525 O O . CYS A 1 188 ? -7.704 1.998 28.857 1.00 84.25 188 CYS A O 1
ATOM 1527 N N . LEU A 1 189 ? -5.901 0.751 29.354 1.00 83.06 189 LEU A N 1
ATOM 1528 C CA . LEU A 1 189 ? -4.896 1.687 28.839 1.00 83.06 189 LEU A CA 1
ATOM 1529 C C . LEU A 1 189 ? -4.145 1.065 27.649 1.00 83.06 189 LEU A C 1
ATOM 1531 O O . LEU A 1 189 ? -3.068 0.487 27.835 1.00 83.06 189 LEU A O 1
ATOM 1535 N N . PRO A 1 190 ? -4.689 1.167 26.422 1.00 85.50 190 PRO A N 1
ATOM 1536 C CA . PRO A 1 190 ? -4.023 0.666 25.232 1.00 85.50 190 PRO A CA 1
ATOM 1537 C C . PRO A 1 190 ? -2.680 1.357 24.993 1.00 85.50 190 PRO A C 1
ATOM 1539 O O . PRO A 1 190 ? -2.531 2.566 25.180 1.00 85.50 190 PRO A O 1
ATOM 1542 N N . GLN A 1 191 ? -1.696 0.597 24.516 1.00 86.19 191 GLN A N 1
ATOM 1543 C CA . GLN A 1 191 ? -0.379 1.134 24.186 1.00 86.19 191 GLN A CA 1
ATOM 1544 C C . GLN A 1 191 ? -0.416 1.847 22.832 1.00 86.19 191 GLN A C 1
ATOM 1546 O O . GLN A 1 191 ? -0.415 1.216 21.774 1.00 86.19 191 GLN A O 1
ATOM 1551 N N . VAL A 1 192 ? -0.429 3.178 22.863 1.00 87.81 192 VAL A N 1
ATOM 1552 C CA . VAL A 1 192 ? -0.406 4.022 21.666 1.00 87.81 192 VAL A CA 1
ATOM 1553 C C . VAL A 1 192 ? 0.911 4.789 21.588 1.00 87.81 192 VAL A C 1
ATOM 1555 O O . VAL A 1 192 ? 1.377 5.351 22.579 1.00 87.81 192 VAL A O 1
ATOM 1558 N N . ASN A 1 193 ? 1.528 4.827 20.406 1.00 86.12 193 ASN A N 1
ATOM 1559 C CA . ASN A 1 193 ? 2.764 5.572 20.199 1.00 86.12 193 ASN A CA 1
ATOM 1560 C C . ASN A 1 193 ? 2.493 7.086 20.251 1.00 86.12 193 ASN A C 1
ATOM 1562 O O . ASN A 1 193 ? 1.524 7.563 19.670 1.00 86.12 193 ASN A O 1
ATOM 1566 N N . TYR A 1 194 ? 3.383 7.863 20.871 1.00 81.56 194 TYR A N 1
ATOM 1567 C CA . TYR A 1 194 ? 3.272 9.328 20.944 1.00 81.56 194 TYR A CA 1
ATOM 1568 C C . TYR A 1 194 ? 3.277 10.016 19.568 1.00 81.56 194 TYR A C 1
ATOM 1570 O O . TYR A 1 194 ? 2.804 11.141 19.431 1.00 81.56 194 TYR A O 1
ATOM 1578 N N . THR A 1 195 ? 3.834 9.354 18.549 1.00 81.69 195 THR A N 1
ATOM 1579 C CA . THR A 1 195 ? 3.817 9.832 17.158 1.00 81.69 195 THR A CA 1
ATOM 1580 C C . THR A 1 195 ? 2.468 9.628 16.473 1.00 81.69 195 THR A C 1
ATOM 1582 O O . THR A 1 195 ? 2.225 10.239 15.435 1.00 81.69 195 THR A O 1
ATOM 1585 N N . ASN A 1 196 ? 1.587 8.799 17.043 1.00 85.00 196 ASN A N 1
ATOM 1586 C CA . ASN A 1 196 ? 0.267 8.540 16.497 1.00 85.00 196 ASN A CA 1
ATOM 1587 C C . ASN A 1 196 ? -0.631 9.755 16.701 1.00 85.00 196 ASN A C 1
ATOM 1589 O O . ASN A 1 196 ? -0.942 10.156 17.823 1.00 85.00 196 ASN A O 1
ATOM 1593 N N . SER A 1 197 ? -1.056 10.331 15.586 1.00 84.75 197 SER A N 1
ATOM 1594 C CA . SER A 1 197 ? -1.848 11.554 15.591 1.00 84.75 197 SER A CA 1
ATOM 1595 C C . SER A 1 197 ? -3.335 11.323 15.319 1.00 84.75 197 SER A C 1
ATOM 1597 O O . SER A 1 197 ? -4.103 12.285 15.351 1.00 84.75 197 SER A O 1
ATOM 1599 N N . THR A 1 198 ? -3.762 10.072 15.115 1.00 89.50 198 THR A N 1
ATOM 1600 C CA . THR A 1 198 ? -5.142 9.740 14.735 1.00 89.50 198 THR A CA 1
ATOM 1601 C C . THR A 1 198 ? -6.160 10.233 15.759 1.00 89.50 198 THR A C 1
ATOM 1603 O O . THR A 1 198 ? -5.907 10.292 16.966 1.00 89.50 198 THR A O 1
ATOM 1606 N N . ARG A 1 199 ? -7.361 10.576 15.286 1.00 89.31 199 ARG A N 1
ATOM 1607 C CA . ARG A 1 199 ? -8.459 11.007 16.160 1.00 89.31 199 ARG A CA 1
ATOM 1608 C C . ARG A 1 199 ? -8.806 9.925 17.175 1.00 89.31 199 ARG A C 1
ATOM 1610 O O . ARG A 1 199 ? -8.974 10.246 18.343 1.00 89.31 199 ARG A O 1
ATOM 1617 N N . PHE A 1 200 ? -8.834 8.660 16.757 1.00 91.00 200 PHE A N 1
ATOM 1618 C CA . PHE A 1 200 ? -9.141 7.546 17.651 1.00 91.00 200 PHE A CA 1
ATOM 1619 C C . PHE A 1 200 ? -8.080 7.358 18.746 1.00 91.00 200 PHE A C 1
ATOM 1621 O O . PHE A 1 200 ? -8.438 7.211 19.910 1.00 91.00 200 PHE A O 1
ATOM 1628 N N . ALA A 1 201 ? -6.787 7.478 18.416 1.00 90.25 201 ALA A N 1
ATOM 1629 C CA . ALA A 1 201 ? -5.709 7.482 19.410 1.00 90.25 201 ALA A CA 1
ATOM 1630 C C . ALA A 1 201 ? -5.902 8.571 20.479 1.00 90.25 201 ALA A C 1
ATOM 1632 O O . ALA A 1 201 ? -5.768 8.309 21.672 1.00 90.25 201 ALA A O 1
ATOM 1633 N N . LYS A 1 202 ? -6.260 9.795 20.072 1.00 88.69 202 LYS A N 1
ATOM 1634 C CA . LYS A 1 202 ? -6.494 10.902 21.014 1.00 88.69 202 LYS A CA 1
ATOM 1635 C C . LYS A 1 202 ? -7.648 10.620 21.980 1.00 88.69 202 LYS A C 1
ATOM 1637 O O . LYS A 1 202 ? -7.550 11.005 23.143 1.00 88.69 202 LYS A O 1
ATOM 1642 N N . ILE A 1 203 ? -8.704 9.959 21.496 1.00 88.00 203 ILE A N 1
ATOM 1643 C CA . ILE A 1 203 ? -9.871 9.547 22.290 1.00 88.00 203 ILE A CA 1
ATOM 1644 C C . ILE A 1 203 ? -9.447 8.567 23.387 1.00 88.00 203 ILE A C 1
ATOM 1646 O O . ILE A 1 203 ? -9.705 8.810 24.562 1.00 88.00 203 ILE A O 1
ATOM 1650 N N . ILE A 1 204 ? -8.746 7.495 23.009 1.00 87.94 204 ILE A N 1
ATOM 1651 C CA . ILE A 1 204 ? -8.388 6.413 23.939 1.00 87.94 204 ILE A CA 1
ATOM 1652 C C . ILE A 1 204 ? -7.261 6.792 24.912 1.00 87.94 204 ILE A C 1
ATOM 1654 O O . ILE A 1 204 ? -7.201 6.238 26.003 1.00 87.94 204 ILE A O 1
ATOM 1658 N N . ILE A 1 205 ? -6.386 7.746 24.562 1.00 85.44 205 ILE A N 1
ATOM 1659 C CA . ILE A 1 205 ? -5.335 8.247 25.471 1.00 85.44 205 ILE A CA 1
ATOM 1660 C C . ILE A 1 205 ? -5.907 9.217 26.518 1.00 85.44 205 ILE A C 1
ATOM 1662 O O . ILE A 1 205 ? -5.428 9.248 27.649 1.00 85.44 205 ILE A O 1
ATOM 1666 N N . ASN A 1 206 ? -6.918 10.020 26.162 1.00 79.88 206 ASN A N 1
ATOM 1667 C CA . ASN A 1 206 ? -7.514 11.027 27.049 1.00 79.88 206 ASN A CA 1
ATOM 1668 C C . ASN A 1 206 ? -9.034 10.820 27.224 1.00 79.88 206 ASN A C 1
ATOM 1670 O O . ASN A 1 206 ? -9.818 11.720 26.899 1.00 79.88 206 ASN A O 1
ATOM 1674 N N . PRO A 1 207 ? -9.475 9.680 27.792 1.00 70.50 207 PRO A N 1
ATOM 1675 C CA . PRO A 1 207 ? -10.895 9.323 27.874 1.00 70.50 207 PRO A CA 1
ATOM 1676 C C . PRO A 1 207 ? -11.721 10.319 28.708 1.00 70.50 207 PRO A C 1
ATOM 1678 O O . PRO A 1 207 ? -12.899 10.539 28.441 1.00 70.50 207 PRO A O 1
ATOM 1681 N N . HIS A 1 208 ? -11.102 11.008 29.674 1.00 62.19 208 HIS A N 1
ATOM 1682 C CA . HIS A 1 208 ? -11.773 11.972 30.558 1.00 62.19 208 HIS A CA 1
ATOM 1683 C C . HIS A 1 208 ? -12.358 13.208 29.850 1.00 62.19 208 HIS A C 1
ATOM 1685 O O . HIS A 1 208 ? -13.134 13.942 30.460 1.00 62.19 208 HIS A O 1
ATOM 1691 N N . GLN A 1 209 ? -12.007 13.460 28.584 1.00 60.59 209 GLN A N 1
ATOM 1692 C CA . GLN A 1 209 ? -12.570 14.568 27.803 1.00 60.59 209 GLN A CA 1
ATOM 1693 C C . GLN A 1 209 ? -13.895 14.213 27.106 1.00 60.59 209 GLN A C 1
ATOM 1695 O O . GLN A 1 209 ? -14.565 15.111 26.598 1.00 60.59 209 GLN A O 1
ATOM 1700 N N . GLN A 1 210 ? -14.287 12.934 27.059 1.00 62.75 210 GLN A N 1
ATOM 1701 C CA . GLN A 1 210 ? -15.422 12.463 26.263 1.00 62.75 210 GLN A CA 1
ATOM 1702 C C . GLN A 1 210 ? -16.328 11.563 27.101 1.00 62.75 210 GLN A C 1
ATOM 1704 O O . GLN A 1 210 ? -16.038 10.399 27.344 1.00 62.75 210 GLN A O 1
ATOM 1709 N N . THR A 1 211 ? -17.446 12.116 27.569 1.00 60.94 211 THR A N 1
ATOM 1710 C CA . THR A 1 211 ? -18.285 11.463 28.585 1.00 60.94 211 THR A CA 1
ATOM 1711 C C . THR A 1 211 ? -19.375 10.552 28.023 1.00 60.94 211 THR A C 1
ATOM 1713 O O . THR A 1 211 ? -20.021 9.851 28.796 1.00 60.94 211 THR A O 1
ATOM 1716 N N . ILE A 1 212 ? -19.615 10.541 26.705 1.00 77.94 212 ILE A N 1
ATOM 1717 C CA . ILE A 1 212 ? -20.728 9.787 26.113 1.00 77.94 212 ILE A CA 1
ATOM 1718 C C . ILE A 1 212 ? -20.281 9.085 24.822 1.00 77.94 212 ILE A C 1
ATOM 1720 O O . ILE A 1 212 ? -20.181 9.705 23.763 1.00 77.94 212 ILE A O 1
ATOM 1724 N N . ILE A 1 213 ? -20.084 7.763 24.909 1.00 81.25 213 ILE A N 1
ATOM 1725 C CA . ILE A 1 213 ? -19.687 6.883 23.792 1.00 81.25 213 ILE A CA 1
ATOM 1726 C C . ILE A 1 213 ? -20.634 7.016 22.597 1.00 81.25 213 ILE A C 1
ATOM 1728 O O . ILE A 1 213 ? -20.185 7.029 21.454 1.00 81.25 213 ILE A O 1
ATOM 1732 N N . SER A 1 214 ? -21.942 7.166 22.835 1.00 79.88 214 SER A N 1
ATOM 1733 C CA . SER A 1 214 ? -22.920 7.255 21.747 1.00 79.88 214 SER A CA 1
ATOM 1734 C C . SER A 1 214 ? -22.648 8.426 20.803 1.00 79.88 214 SER A C 1
ATOM 1736 O O . SER A 1 214 ? -22.867 8.273 19.607 1.00 79.88 214 SER A O 1
ATOM 1738 N N . HIS A 1 215 ? -22.099 9.547 21.289 1.00 85.12 215 HIS A N 1
ATOM 1739 C CA . HIS A 1 215 ? -21.716 10.681 20.440 1.00 85.12 215 HIS A CA 1
ATOM 1740 C C . HIS A 1 215 ? -20.508 10.388 19.546 1.00 85.12 215 HIS A C 1
ATOM 1742 O O . HIS A 1 215 ? -20.409 10.959 18.464 1.00 85.12 215 HIS A O 1
ATOM 1748 N N . LEU A 1 216 ? -19.625 9.479 19.964 1.00 85.31 216 LEU A N 1
ATOM 1749 C CA . LEU A 1 216 ? -18.451 9.056 19.198 1.00 85.31 216 LEU A CA 1
ATOM 1750 C C . LEU A 1 216 ? -18.812 8.069 18.079 1.00 85.31 216 LEU A C 1
ATOM 1752 O O . LEU A 1 216 ? -18.020 7.846 17.172 1.00 85.31 216 LEU A O 1
ATOM 1756 N N . LEU A 1 217 ? -20.013 7.489 18.115 1.00 88.44 217 LEU A N 1
ATOM 1757 C CA . LEU A 1 217 ? -20.468 6.480 17.154 1.00 88.44 217 LEU A CA 1
ATOM 1758 C C . LEU A 1 217 ? -21.554 6.993 16.198 1.00 88.44 217 LEU A C 1
ATOM 1760 O O . LEU A 1 217 ? -22.162 6.211 15.470 1.00 88.44 217 LEU A O 1
ATOM 1764 N N . LEU A 1 218 ? -21.831 8.300 16.196 1.00 85.75 218 LEU A N 1
ATOM 1765 C CA . LEU A 1 218 ? -22.885 8.880 15.364 1.00 85.75 218 LEU A CA 1
ATOM 1766 C C . LEU A 1 218 ? -22.510 8.900 13.877 1.00 85.75 218 LEU A C 1
ATOM 1768 O O . LEU A 1 218 ? -21.452 9.392 13.485 1.00 85.75 218 LEU A O 1
ATOM 1772 N N . GLY A 1 219 ? -23.451 8.475 13.030 1.00 87.56 219 GLY A N 1
ATOM 1773 C CA . GLY A 1 219 ? -23.360 8.638 11.579 1.00 87.56 219 GLY A CA 1
ATOM 1774 C C . GLY A 1 219 ? -22.172 7.888 10.984 1.00 87.56 219 GLY A C 1
ATOM 1775 O O . GLY A 1 219 ? -22.127 6.667 11.083 1.00 87.56 219 GLY A O 1
ATOM 1776 N N . SER A 1 220 ? -21.244 8.621 10.360 1.00 91.38 220 SER A N 1
ATOM 1777 C CA . SER A 1 220 ? -20.035 8.114 9.692 1.00 91.38 220 SER A CA 1
ATOM 1778 C C . SER A 1 220 ? -18.803 8.006 10.595 1.00 91.38 220 SER A C 1
ATOM 1780 O O . SER A 1 220 ? -17.795 7.455 10.156 1.00 91.38 220 SER A O 1
ATOM 1782 N N . LEU A 1 221 ? -18.857 8.510 11.836 1.00 91.62 221 LEU A N 1
ATOM 1783 C CA . LEU A 1 221 ? -17.684 8.638 12.712 1.00 91.62 221 LEU A CA 1
ATOM 1784 C C . LEU A 1 221 ? -16.874 7.335 12.880 1.00 91.62 221 LEU A C 1
ATOM 1786 O O . LEU A 1 221 ? -15.658 7.396 12.684 1.00 91.62 221 LEU A O 1
ATOM 1790 N N . PRO A 1 222 ? -17.486 6.160 13.150 1.00 94.06 222 PRO A N 1
ATOM 1791 C CA . PRO A 1 222 ? -16.764 4.887 13.185 1.00 94.06 222 PRO A CA 1
ATOM 1792 C C . PRO A 1 222 ? -15.929 4.617 11.927 1.00 94.06 222 PRO A C 1
ATOM 1794 O O . PRO A 1 222 ? -14.756 4.259 12.033 1.00 94.06 222 PRO A O 1
ATOM 1797 N N . LEU A 1 223 ? -16.498 4.837 10.735 1.00 95.06 223 LEU A N 1
ATOM 1798 C CA . LEU A 1 223 ? -15.782 4.623 9.474 1.00 95.06 223 LEU A CA 1
ATOM 1799 C C . LEU A 1 223 ? -14.665 5.649 9.291 1.00 95.06 223 LEU A C 1
ATOM 1801 O O . LEU A 1 223 ? -13.572 5.310 8.845 1.00 95.06 223 LEU A O 1
ATOM 1805 N N . GLU A 1 224 ? -14.909 6.901 9.668 1.00 94.62 224 GLU A N 1
ATOM 1806 C CA . GLU A 1 224 ? -13.893 7.938 9.576 1.00 94.62 224 GLU A CA 1
ATOM 1807 C C . GLU A 1 224 ? -12.698 7.689 10.515 1.00 94.62 224 GLU A C 1
ATOM 1809 O O . GLU A 1 224 ? -11.565 8.016 10.158 1.00 94.62 224 GLU A O 1
ATOM 1814 N N . TYR A 1 225 ? -12.916 7.133 11.714 1.00 94.25 225 TYR A N 1
ATOM 1815 C CA . TYR A 1 225 ? -11.829 6.714 12.609 1.00 94.25 225 TYR A CA 1
ATOM 1816 C C . TYR A 1 225 ? -10.994 5.602 11.985 1.00 94.25 225 TYR A C 1
ATOM 1818 O O . TYR A 1 225 ? -9.769 5.619 12.067 1.00 94.25 225 TYR A O 1
ATOM 1826 N N . ILE A 1 226 ? -11.657 4.659 11.324 1.00 95.56 226 ILE A N 1
ATOM 1827 C CA . ILE A 1 226 ? -11.013 3.519 10.674 1.00 95.56 226 ILE A CA 1
ATOM 1828 C C . ILE A 1 226 ? -10.183 3.962 9.480 1.00 95.56 226 ILE A C 1
ATOM 1830 O O . ILE A 1 226 ? -9.041 3.533 9.342 1.00 95.56 226 ILE A O 1
ATOM 1834 N N . ILE A 1 227 ? -10.715 4.868 8.662 1.00 95.56 227 ILE A N 1
ATOM 1835 C CA . ILE A 1 227 ? -9.964 5.495 7.575 1.00 95.56 227 ILE A CA 1
ATOM 1836 C C . ILE A 1 227 ? -8.723 6.199 8.129 1.00 95.56 227 ILE A C 1
ATOM 1838 O O . ILE A 1 227 ? -7.628 5.999 7.606 1.00 95.56 227 ILE A O 1
ATOM 1842 N N . ASP A 1 228 ? -8.869 6.982 9.199 1.00 93.50 228 ASP A N 1
ATOM 1843 C CA . ASP A 1 228 ? -7.749 7.697 9.813 1.00 93.50 228 ASP A CA 1
ATOM 1844 C C . ASP A 1 228 ? -6.646 6.738 10.302 1.00 93.50 228 ASP A C 1
ATOM 1846 O O . ASP A 1 228 ? -5.477 6.918 9.955 1.00 93.50 228 ASP A O 1
ATOM 1850 N N . MET A 1 229 ? -7.022 5.665 11.010 1.00 94.50 229 MET A N 1
ATOM 1851 C CA . MET A 1 229 ? -6.095 4.611 11.450 1.00 94.50 229 MET A CA 1
ATOM 1852 C C . MET A 1 229 ? -5.417 3.897 10.276 1.00 94.50 229 MET A C 1
ATOM 1854 O O . MET A 1 229 ? -4.199 3.718 10.286 1.00 94.50 229 MET A O 1
ATOM 1858 N N . GLY A 1 230 ? -6.168 3.528 9.236 1.00 95.44 230 GLY A N 1
ATOM 1859 C CA . GLY A 1 230 ? -5.614 2.836 8.073 1.00 95.44 230 GLY A CA 1
ATOM 1860 C C . GLY A 1 230 ? -4.619 3.688 7.290 1.00 95.44 230 GLY A C 1
ATOM 1861 O O . GLY A 1 230 ? -3.561 3.198 6.892 1.00 95.44 230 GLY A O 1
ATOM 1862 N N . PHE A 1 231 ? -4.899 4.982 7.114 1.00 94.00 231 PHE A N 1
ATOM 1863 C CA . PHE A 1 231 ? -3.945 5.897 6.490 1.00 94.00 231 PHE A CA 1
ATOM 1864 C C . PHE A 1 231 ? -2.699 6.118 7.346 1.00 94.00 231 PHE A C 1
ATOM 1866 O O . PHE A 1 231 ? -1.601 6.148 6.795 1.00 94.00 231 PHE A O 1
ATOM 1873 N N . GLU A 1 232 ? -2.841 6.265 8.665 1.00 92.38 232 GLU A N 1
ATOM 1874 C CA . GLU A 1 232 ? -1.701 6.372 9.582 1.00 92.38 232 GLU A CA 1
ATOM 1875 C C . GLU A 1 232 ? -0.795 5.138 9.479 1.00 92.38 232 GLU A C 1
ATOM 1877 O O . GLU A 1 232 ? 0.412 5.271 9.249 1.00 92.38 232 GLU A O 1
ATOM 1882 N N . LYS A 1 233 ? -1.382 3.939 9.561 1.00 94.19 233 LYS A N 1
ATOM 1883 C CA . LYS A 1 233 ? -0.658 2.674 9.440 1.00 94.19 233 LYS A CA 1
ATOM 1884 C C . LYS A 1 233 ? 0.053 2.555 8.095 1.00 94.19 233 LYS A C 1
ATOM 1886 O O . LYS A 1 233 ? 1.260 2.324 8.067 1.00 94.19 233 LYS A O 1
ATOM 1891 N N . LEU A 1 234 ? -0.656 2.743 6.978 1.00 94.75 234 LEU A N 1
ATOM 1892 C CA . LEU A 1 234 ? -0.049 2.616 5.651 1.00 94.75 234 LEU A CA 1
ATOM 1893 C C . LEU A 1 234 ? 1.038 3.666 5.419 1.00 94.75 234 LEU A C 1
ATOM 1895 O O . LEU A 1 234 ? 2.086 3.333 4.873 1.00 94.75 234 LEU A O 1
ATOM 1899 N N . CYS A 1 235 ? 0.847 4.912 5.866 1.00 92.25 235 CYS A N 1
ATOM 1900 C CA . CYS A 1 235 ? 1.903 5.924 5.818 1.00 92.25 235 CYS A CA 1
ATOM 1901 C C . CYS A 1 235 ? 3.163 5.443 6.554 1.00 92.25 235 CYS A C 1
ATOM 1903 O O . CYS A 1 235 ? 4.255 5.530 5.990 1.00 92.25 235 CYS A O 1
ATOM 1905 N N . LYS A 1 236 ? 3.027 4.891 7.768 1.00 91.50 236 LYS A N 1
ATOM 1906 C CA . LYS A 1 236 ? 4.153 4.307 8.517 1.00 91.50 236 LYS A CA 1
ATOM 1907 C C . LYS A 1 236 ? 4.786 3.128 7.769 1.00 91.50 236 LYS A C 1
ATOM 1909 O O . LYS A 1 236 ? 6.012 3.066 7.705 1.00 91.50 236 LYS A O 1
ATOM 1914 N N . ASP A 1 237 ? 3.988 2.246 7.167 1.00 94.00 237 ASP A N 1
ATOM 1915 C CA . ASP A 1 237 ? 4.466 1.068 6.429 1.00 94.00 237 ASP A CA 1
ATOM 1916 C C . ASP A 1 237 ? 5.291 1.471 5.187 1.00 94.00 237 ASP A C 1
ATOM 1918 O O . ASP A 1 237 ? 6.415 1.000 4.997 1.00 94.00 237 ASP A O 1
ATOM 1922 N N . TYR A 1 238 ? 4.798 2.410 4.370 1.00 93.69 238 TYR A N 1
ATOM 1923 C CA . TYR A 1 238 ? 5.550 2.926 3.219 1.00 93.69 238 TYR A CA 1
ATOM 1924 C C . TYR A 1 238 ? 6.818 3.674 3.645 1.00 93.69 238 TYR A C 1
ATOM 1926 O O . TYR A 1 238 ? 7.881 3.462 3.060 1.00 93.69 238 TYR A O 1
ATOM 1934 N N . LEU A 1 239 ? 6.736 4.525 4.674 1.00 91.19 239 LEU A N 1
ATOM 1935 C CA . LEU A 1 239 ? 7.899 5.251 5.192 1.00 91.19 239 LEU A CA 1
ATOM 1936 C C . LEU A 1 239 ? 8.963 4.305 5.752 1.00 91.19 239 LEU A C 1
ATOM 1938 O O . LEU A 1 239 ? 10.152 4.558 5.570 1.00 91.19 239 LEU A O 1
ATOM 1942 N N . TYR A 1 240 ? 8.555 3.211 6.394 1.00 91.31 240 TYR A N 1
ATOM 1943 C CA . TYR A 1 240 ? 9.464 2.184 6.891 1.00 91.31 240 TYR A CA 1
ATOM 1944 C C . TYR A 1 240 ? 10.241 1.519 5.745 1.00 91.31 240 TYR A C 1
ATOM 1946 O O . TYR A 1 240 ? 11.469 1.452 5.803 1.00 91.31 240 TYR A O 1
ATOM 1954 N N . ILE A 1 241 ? 9.556 1.120 4.663 1.00 92.62 241 ILE A N 1
ATOM 1955 C CA . ILE A 1 241 ? 10.212 0.555 3.470 1.00 92.62 241 ILE A CA 1
ATOM 1956 C C . ILE A 1 241 ? 11.204 1.557 2.872 1.00 92.62 241 ILE A C 1
ATOM 1958 O O . ILE A 1 241 ? 12.354 1.210 2.605 1.00 92.62 241 ILE A O 1
ATOM 1962 N N . LEU A 1 242 ? 10.773 2.805 2.676 1.00 91.19 242 LEU A N 1
ATOM 1963 C CA . LEU A 1 242 ? 11.604 3.854 2.084 1.00 91.19 242 LEU A CA 1
ATOM 1964 C C . LEU A 1 242 ? 12.840 4.160 2.939 1.00 91.19 242 LEU A C 1
ATOM 1966 O O . LEU A 1 242 ? 13.939 4.292 2.399 1.00 91.19 242 LEU A O 1
ATOM 1970 N N . ARG A 1 243 ? 12.684 4.218 4.267 1.00 88.94 243 ARG A N 1
ATOM 1971 C CA . ARG A 1 243 ? 13.786 4.450 5.211 1.00 88.94 243 ARG A CA 1
ATOM 1972 C C . ARG A 1 243 ? 14.797 3.306 5.183 1.00 88.94 243 ARG A C 1
ATOM 1974 O O . ARG A 1 243 ? 15.990 3.574 5.065 1.00 88.94 243 ARG A O 1
ATOM 1981 N N . ASN A 1 244 ? 14.339 2.056 5.229 1.00 87.75 244 ASN A N 1
ATOM 1982 C CA . ASN A 1 244 ? 15.225 0.888 5.193 1.00 87.75 244 ASN A CA 1
ATOM 1983 C C . ASN A 1 244 ? 15.952 0.752 3.851 1.00 87.75 244 ASN A C 1
ATOM 1985 O O . ASN A 1 244 ? 17.136 0.429 3.814 1.00 87.75 244 ASN A O 1
ATOM 1989 N N . ALA A 1 245 ? 15.277 1.078 2.747 1.00 87.69 245 ALA A N 1
ATOM 1990 C CA . ALA A 1 245 ? 15.887 1.130 1.422 1.00 87.69 245 ALA A CA 1
ATOM 1991 C C . ALA A 1 245 ? 16.771 2.377 1.197 1.00 87.69 245 ALA A C 1
ATOM 1993 O O . ALA A 1 245 ? 17.450 2.484 0.173 1.00 87.69 245 ALA A O 1
ATOM 1994 N N . ARG A 1 246 ? 16.788 3.328 2.145 1.00 87.12 246 ARG A N 1
ATOM 1995 C CA . ARG A 1 246 ? 17.452 4.640 2.033 1.00 87.12 246 ARG A CA 1
ATOM 1996 C C . ARG A 1 246 ? 17.057 5.380 0.745 1.00 87.12 246 ARG A C 1
ATOM 1998 O O . ARG A 1 246 ? 17.894 5.945 0.041 1.00 87.12 246 ARG A O 1
ATOM 2005 N N . PHE A 1 247 ? 15.771 5.321 0.414 1.00 87.31 247 PHE A N 1
ATOM 2006 C CA . PHE A 1 247 ? 15.187 5.954 -0.760 1.00 87.31 247 PHE A CA 1
ATOM 2007 C C . PHE A 1 247 ? 14.719 7.375 -0.446 1.00 87.31 247 PHE A C 1
ATOM 2009 O O . PHE A 1 247 ? 13.717 7.573 0.237 1.00 87.31 247 PHE A O 1
ATOM 2016 N N . GLY A 1 248 ? 15.431 8.356 -1.010 1.00 75.56 248 GLY A N 1
ATOM 2017 C CA . GLY A 1 248 ? 15.136 9.778 -0.841 1.00 75.56 248 GLY A CA 1
ATOM 2018 C C . GLY A 1 248 ? 15.353 10.286 0.586 1.00 75.56 248 GLY A C 1
ATOM 2019 O O . GLY A 1 248 ? 15.656 9.531 1.511 1.00 75.56 248 GLY A O 1
ATOM 2020 N N . GLU A 1 249 ? 15.194 11.594 0.770 1.00 73.62 249 GLU A N 1
ATOM 2021 C CA . GLU A 1 249 ? 15.135 12.170 2.109 1.00 73.62 249 GLU A CA 1
ATOM 2022 C C . GLU A 1 249 ? 13.741 11.922 2.687 1.00 73.62 249 GLU A C 1
ATOM 2024 O O . GLU A 1 249 ? 12.737 12.421 2.179 1.00 73.62 249 GLU A O 1
ATOM 2029 N N . VAL A 1 250 ? 13.678 11.136 3.765 1.00 68.19 250 VAL A N 1
ATOM 2030 C CA . VAL A 1 250 ? 12.426 10.767 4.452 1.00 68.19 250 VAL A CA 1
ATOM 2031 C C . VAL A 1 250 ? 11.587 12.002 4.780 1.00 68.19 250 VAL A C 1
ATOM 2033 O O . VAL A 1 250 ? 10.365 11.959 4.678 1.00 68.19 250 VAL A O 1
ATOM 2036 N N . HIS A 1 251 ? 12.243 13.112 5.112 1.00 69.06 251 HIS A N 1
ATOM 2037 C CA . HIS A 1 251 ? 11.594 14.379 5.409 1.00 69.06 251 HIS A CA 1
ATOM 2038 C C . HIS A 1 251 ? 10.803 14.937 4.215 1.00 69.06 251 HIS A C 1
ATOM 2040 O O . HIS A 1 251 ? 9.658 15.336 4.401 1.00 69.06 251 HIS A O 1
ATOM 2046 N N . ASP A 1 252 ? 11.336 14.905 2.993 1.00 73.44 252 ASP A N 1
ATOM 2047 C CA . ASP A 1 252 ? 10.627 15.402 1.804 1.00 73.44 252 ASP A CA 1
ATOM 2048 C C . ASP A 1 252 ? 9.373 14.572 1.513 1.00 73.44 252 ASP A C 1
ATOM 2050 O O . ASP A 1 252 ? 8.308 15.103 1.189 1.00 73.44 252 ASP A O 1
ATOM 2054 N N . ILE A 1 253 ? 9.476 13.255 1.697 1.00 73.62 253 ILE A N 1
ATOM 2055 C CA . ILE A 1 253 ? 8.360 12.325 1.506 1.00 73.62 253 ILE A CA 1
ATOM 2056 C C . ILE A 1 253 ? 7.320 12.508 2.619 1.00 73.62 253 ILE A C 1
ATOM 2058 O O . ILE A 1 253 ? 6.124 12.580 2.347 1.00 73.62 253 ILE A O 1
ATOM 2062 N N . GLN A 1 254 ? 7.756 12.666 3.869 1.00 74.69 254 GLN A N 1
ATOM 2063 C CA . GLN A 1 254 ? 6.882 13.004 4.995 1.00 74.69 254 GLN A CA 1
ATOM 2064 C C . GLN A 1 254 ? 6.188 14.351 4.800 1.00 74.69 254 GLN A C 1
ATOM 2066 O O . GLN A 1 254 ? 5.027 14.497 5.173 1.00 74.69 254 GLN A O 1
ATOM 2071 N N . GLN A 1 255 ? 6.861 15.331 4.195 1.00 74.12 255 GLN A N 1
ATOM 2072 C CA . GLN A 1 255 ? 6.246 16.610 3.866 1.00 74.12 255 GLN A CA 1
ATOM 2073 C C . GLN A 1 255 ? 5.142 16.473 2.820 1.00 74.12 255 GLN A C 1
ATOM 2075 O O . GLN A 1 255 ? 4.131 17.162 2.925 1.00 74.12 255 GLN A O 1
ATOM 2080 N N . GLN A 1 256 ? 5.305 15.587 1.838 1.00 70.75 256 GLN A N 1
ATOM 2081 C CA . GLN A 1 256 ? 4.257 15.290 0.858 1.00 70.75 256 GLN A CA 1
ATOM 2082 C C . GLN A 1 256 ? 3.106 14.480 1.458 1.00 70.75 256 GLN A C 1
ATOM 2084 O O . GLN A 1 256 ? 1.952 14.677 1.087 1.00 70.75 256 GLN A O 1
ATOM 2089 N N . LEU A 1 257 ? 3.415 13.622 2.429 1.00 72.56 257 LEU A N 1
ATOM 2090 C CA . LEU A 1 257 ? 2.437 12.878 3.217 1.00 72.56 257 LEU A CA 1
ATOM 2091 C C . LEU A 1 257 ? 1.865 13.686 4.390 1.00 72.56 257 LEU A C 1
ATOM 2093 O O . LEU A 1 257 ? 1.128 13.102 5.183 1.00 72.56 257 LEU A O 1
ATOM 2097 N N . LYS A 1 258 ? 2.203 14.987 4.510 1.00 66.56 258 LYS A N 1
ATOM 2098 C CA . LYS A 1 258 ? 1.938 15.818 5.695 1.00 66.56 258 LYS A CA 1
ATOM 2099 C C . LYS A 1 258 ? 0.559 15.537 6.271 1.00 66.56 258 LYS A C 1
ATOM 2101 O O . LYS A 1 258 ? -0.456 15.699 5.592 1.00 66.56 258 LYS A O 1
ATOM 2106 N N . ASN A 1 259 ? 0.571 15.167 7.548 1.00 54.97 259 ASN A N 1
ATOM 2107 C CA . ASN A 1 259 ? -0.605 14.978 8.378 1.00 54.97 259 ASN A CA 1
ATOM 2108 C C . ASN A 1 259 ? -1.472 16.236 8.280 1.00 54.97 259 ASN A C 1
ATOM 2110 O O . ASN A 1 259 ? -1.108 17.294 8.800 1.00 54.97 259 ASN A O 1
ATOM 2114 N N . ILE A 1 260 ? -2.605 16.133 7.581 1.00 50.50 260 ILE A N 1
ATOM 2115 C CA . ILE A 1 260 ? -3.675 17.117 7.714 1.00 50.50 260 ILE A CA 1
ATOM 2116 C C . ILE A 1 260 ? -4.002 17.180 9.202 1.00 50.50 260 ILE A C 1
ATOM 2118 O O . ILE A 1 260 ? -4.100 16.143 9.855 1.00 50.50 260 ILE A O 1
ATOM 2122 N N . SER A 1 261 ? -4.081 18.396 9.741 1.00 46.47 261 SER A N 1
ATOM 2123 C CA . SER A 1 261 ? -4.364 18.654 11.150 1.00 46.47 261 SER A CA 1
ATOM 2124 C C . SER A 1 261 ? -5.450 17.709 11.663 1.00 46.47 261 SER A C 1
ATOM 2126 O O . SER A 1 261 ? -6.601 17.796 11.238 1.00 46.47 261 SER A O 1
ATOM 2128 N N . CYS A 1 262 ? -5.060 16.818 12.577 1.00 49.09 262 CYS A N 1
ATOM 2129 C CA . CYS A 1 262 ? -5.832 15.690 13.105 1.00 49.09 262 CYS A CA 1
ATOM 2130 C C . CYS A 1 262 ? -7.052 16.061 13.958 1.00 49.09 262 CYS A C 1
ATOM 2132 O O . CYS A 1 262 ? -7.369 15.354 14.917 1.00 49.09 262 CYS A O 1
ATOM 2134 N N . ASN A 1 263 ? -7.686 17.196 13.697 1.00 58.16 263 ASN A N 1
ATOM 2135 C CA . ASN A 1 263 ? -8.871 17.618 14.426 1.00 58.16 263 ASN A CA 1
ATOM 2136 C C . ASN A 1 263 ? -10.137 17.476 13.580 1.00 58.16 263 ASN A C 1
ATOM 2138 O O . ASN A 1 263 ? -11.190 17.218 14.153 1.00 58.16 263 ASN A O 1
ATOM 2142 N N . GLU A 1 264 ? -10.045 17.555 12.250 1.00 72.44 264 GLU A N 1
ATOM 2143 C CA . GLU A 1 264 ? -11.216 17.484 11.376 1.00 72.44 264 GLU A CA 1
ATOM 2144 C C . GLU A 1 264 ? -11.001 16.494 10.230 1.00 72.44 264 GLU A C 1
ATOM 2146 O O . GLU A 1 264 ? -9.934 16.443 9.615 1.00 72.44 264 GLU A O 1
ATOM 2151 N N . PHE A 1 265 ? -12.020 15.676 9.969 1.00 85.88 265 PHE A N 1
ATOM 2152 C CA . PHE A 1 265 ? -12.006 14.720 8.872 1.00 85.88 265 PHE A CA 1
ATOM 2153 C C . PHE A 1 265 ? -12.462 15.398 7.587 1.00 85.88 265 PHE A C 1
ATOM 2155 O O . PHE A 1 265 ? -13.537 15.985 7.529 1.00 85.88 265 PHE A O 1
ATOM 2162 N N . SER A 1 266 ? -11.647 15.285 6.544 1.00 88.81 266 SER A N 1
ATOM 2163 C CA . SER A 1 266 ? -11.935 15.843 5.227 1.00 88.81 266 SER A CA 1
ATOM 2164 C C . SER A 1 266 ? -11.647 14.787 4.169 1.00 88.81 266 SER A C 1
ATOM 2166 O O . SER A 1 266 ? -10.504 14.349 4.027 1.00 88.81 266 SER A O 1
ATOM 2168 N N . VAL A 1 267 ? -12.673 14.396 3.407 1.00 91.00 267 VAL A N 1
ATOM 2169 C CA . VAL A 1 267 ? -12.545 13.406 2.324 1.00 91.00 267 VAL A CA 1
ATOM 2170 C C . VAL A 1 267 ? -11.456 13.834 1.337 1.00 91.00 267 VAL A C 1
ATOM 2172 O O . VAL A 1 267 ? -10.525 13.068 1.098 1.00 91.00 267 VAL A O 1
ATOM 2175 N N . ASP A 1 268 ? -11.477 15.085 0.866 1.00 89.75 268 ASP A N 1
ATOM 2176 C CA . ASP A 1 268 ? -10.469 15.647 -0.050 1.00 89.75 268 ASP A CA 1
ATOM 2177 C C . ASP A 1 268 ? -9.032 15.491 0.455 1.00 89.75 268 ASP A C 1
ATOM 2179 O O . ASP A 1 268 ? -8.097 15.209 -0.302 1.00 89.75 268 ASP A O 1
ATOM 2183 N N . SER A 1 269 ? -8.849 15.680 1.758 1.00 88.62 269 SER A N 1
ATOM 2184 C CA . SER A 1 269 ? -7.554 15.582 2.418 1.00 88.62 269 SER A CA 1
ATOM 2185 C C . SER A 1 269 ? -7.026 14.144 2.382 1.00 88.62 269 SER A C 1
ATOM 2187 O O . SER A 1 269 ? -5.875 13.909 2.002 1.00 88.62 269 SER A O 1
ATOM 2189 N N . TYR A 1 270 ? -7.881 13.162 2.674 1.00 91.38 270 TYR A N 1
ATOM 2190 C CA . TYR A 1 270 ? -7.530 11.745 2.558 1.00 91.38 270 TYR A CA 1
ATOM 2191 C C . TYR A 1 270 ? -7.407 11.273 1.103 1.00 91.38 270 TYR A C 1
ATOM 2193 O O . TYR A 1 270 ? -6.542 10.449 0.817 1.00 91.38 270 TYR A O 1
ATOM 2201 N N . ARG A 1 271 ? -8.163 11.834 0.148 1.00 92.62 271 ARG A N 1
ATOM 2202 C CA . ARG A 1 271 ? -7.994 11.556 -1.293 1.00 92.62 271 ARG A CA 1
ATOM 2203 C C . ARG A 1 271 ? -6.618 11.986 -1.800 1.00 92.62 271 ARG A C 1
ATOM 2205 O O . ARG A 1 271 ? -5.976 11.243 -2.541 1.00 92.62 271 ARG A O 1
ATOM 2212 N N . LYS A 1 272 ? -6.119 13.148 -1.364 1.00 89.44 272 LYS A N 1
ATOM 2213 C CA . LYS A 1 272 ? -4.749 13.593 -1.677 1.00 89.44 272 LYS A CA 1
ATOM 2214 C C . LYS A 1 272 ? -3.702 12.632 -1.108 1.00 89.44 272 LYS A C 1
ATOM 2216 O O . LYS A 1 272 ? -2.778 12.254 -1.829 1.00 89.44 272 LYS A O 1
ATOM 2221 N N . ARG A 1 273 ? -3.876 12.183 0.144 1.00 89.38 273 ARG A N 1
ATOM 2222 C CA . ARG A 1 273 ? -3.007 11.162 0.765 1.00 89.38 273 ARG A CA 1
ATOM 2223 C C . ARG A 1 273 ? -3.051 9.844 -0.005 1.00 89.38 273 ARG A C 1
ATOM 2225 O O . ARG A 1 273 ? -2.001 9.280 -0.285 1.00 89.38 273 ARG A O 1
ATOM 2232 N N . LEU A 1 274 ? -4.239 9.389 -0.399 1.00 93.50 274 LEU A N 1
ATOM 2233 C CA . LEU A 1 274 ? -4.436 8.170 -1.183 1.00 93.50 274 LEU A CA 1
ATOM 2234 C C . LEU A 1 274 ? -3.657 8.211 -2.496 1.00 93.50 274 LEU A C 1
ATOM 2236 O O . LEU A 1 274 ? -2.923 7.276 -2.805 1.00 93.50 274 LEU A O 1
ATOM 2240 N N . ILE A 1 275 ? -3.787 9.307 -3.248 1.00 92.38 275 ILE A N 1
ATOM 2241 C CA . ILE A 1 275 ? -3.068 9.492 -4.510 1.00 92.38 275 ILE A CA 1
ATOM 2242 C C . ILE A 1 275 ? -1.558 9.489 -4.262 1.00 92.38 275 ILE A C 1
ATOM 2244 O O . ILE A 1 275 ? -0.834 8.796 -4.970 1.00 92.38 275 ILE A O 1
ATOM 2248 N N . CYS A 1 276 ? -1.075 10.199 -3.239 1.00 91.75 276 CYS A N 1
ATOM 2249 C CA . CYS A 1 276 ? 0.348 10.218 -2.901 1.00 91.75 276 CYS A CA 1
ATOM 2250 C C . CYS A 1 276 ? 0.880 8.816 -2.544 1.00 91.75 276 CYS A C 1
ATOM 2252 O O . CYS A 1 276 ? 1.903 8.390 -3.079 1.00 91.75 276 CYS A O 1
ATOM 2254 N N . LEU A 1 277 ? 0.159 8.049 -1.719 1.00 93.50 277 LEU A N 1
ATOM 2255 C CA . LEU A 1 277 ? 0.533 6.671 -1.385 1.00 93.50 277 LEU A CA 1
ATOM 2256 C C . LEU A 1 277 ? 0.510 5.754 -2.614 1.00 93.50 277 LEU A C 1
ATOM 2258 O O . LEU A 1 277 ? 1.422 4.949 -2.782 1.00 93.50 277 LEU A O 1
ATOM 2262 N N . ALA A 1 278 ? -0.469 5.904 -3.510 1.00 94.12 278 ALA A N 1
ATOM 2263 C CA . ALA A 1 278 ? -0.507 5.155 -4.764 1.00 94.12 278 ALA A CA 1
ATOM 2264 C C . ALA A 1 278 ? 0.678 5.501 -5.686 1.00 94.12 278 ALA A C 1
ATOM 2266 O O . ALA A 1 278 ? 1.251 4.619 -6.325 1.00 94.12 278 ALA A O 1
ATOM 2267 N N . GLN A 1 279 ? 1.090 6.770 -5.725 1.00 93.12 279 GLN A N 1
ATOM 2268 C CA . GLN A 1 279 ? 2.275 7.215 -6.459 1.00 93.12 279 GLN A CA 1
ATOM 2269 C C . GLN A 1 279 ? 3.564 6.603 -5.898 1.00 93.12 279 GLN A C 1
ATOM 2271 O O . GLN A 1 279 ? 4.382 6.079 -6.659 1.00 93.12 279 GLN A O 1
ATOM 2276 N N . ILE A 1 280 ? 3.727 6.613 -4.571 1.00 93.25 280 ILE A N 1
ATOM 2277 C CA . ILE A 1 280 ? 4.857 5.974 -3.881 1.00 93.25 280 ILE A CA 1
ATOM 2278 C C . ILE A 1 280 ? 4.860 4.464 -4.139 1.00 93.25 280 ILE A C 1
ATOM 2280 O O . ILE A 1 280 ? 5.908 3.897 -4.448 1.00 93.25 280 ILE A O 1
ATOM 2284 N N . HIS A 1 281 ? 3.695 3.821 -4.073 1.00 94.19 281 HIS A N 1
ATOM 2285 C CA . HIS A 1 281 ? 3.546 2.395 -4.342 1.00 94.19 281 HIS A CA 1
ATOM 2286 C C . HIS A 1 281 ? 4.073 2.021 -5.731 1.00 94.19 281 HIS A C 1
ATOM 2288 O O . HIS A 1 281 ? 4.897 1.120 -5.856 1.00 94.19 281 HIS A O 1
ATOM 2294 N N . VAL A 1 282 ? 3.674 2.759 -6.771 1.00 93.50 282 VAL A N 1
ATOM 2295 C CA . VAL A 1 282 ? 4.161 2.517 -8.139 1.00 93.50 282 VAL A CA 1
ATOM 2296 C C . VAL A 1 282 ? 5.671 2.729 -8.256 1.00 93.50 282 VAL A C 1
ATOM 2298 O O . VAL A 1 282 ? 6.342 1.973 -8.958 1.00 93.50 282 VAL A O 1
ATOM 2301 N N . CYS A 1 283 ? 6.240 3.702 -7.536 1.00 93.94 283 CYS A N 1
ATOM 2302 C CA . CYS A 1 283 ? 7.694 3.863 -7.479 1.00 93.94 283 CYS A CA 1
ATOM 2303 C C . CYS A 1 283 ? 8.384 2.620 -6.892 1.00 93.94 283 CYS A C 1
ATOM 2305 O O . CYS A 1 283 ? 9.405 2.184 -7.422 1.00 93.94 283 CYS A O 1
ATOM 2307 N N . LEU A 1 284 ? 7.829 2.039 -5.823 1.00 94.06 284 LEU A N 1
ATOM 2308 C CA . LEU A 1 284 ? 8.369 0.830 -5.197 1.00 94.06 284 LEU A CA 1
ATOM 2309 C C . LEU A 1 284 ? 8.213 -0.413 -6.084 1.00 94.06 284 LEU A C 1
ATOM 2311 O O . LEU A 1 284 ? 9.139 -1.217 -6.133 1.00 94.06 284 LEU A O 1
ATOM 2315 N N . GLU A 1 285 ? 7.111 -0.541 -6.827 1.00 94.06 285 GLU A N 1
ATOM 2316 C CA . GLU A 1 285 ? 6.931 -1.606 -7.828 1.00 94.06 285 GLU A CA 1
ATOM 2317 C C . GLU A 1 285 ? 8.034 -1.565 -8.894 1.00 94.06 285 GLU A C 1
ATOM 2319 O O . GLU A 1 285 ? 8.642 -2.590 -9.209 1.00 94.06 285 GLU A O 1
ATOM 2324 N N . PHE A 1 286 ? 8.376 -0.372 -9.400 1.00 93.81 286 PHE A N 1
ATOM 2325 C CA . PHE A 1 286 ? 9.527 -0.235 -10.295 1.00 93.81 286 PHE A CA 1
ATOM 2326 C C . PHE A 1 286 ? 10.821 -0.674 -9.615 1.00 93.81 286 PHE A C 1
ATOM 2328 O O . PHE A 1 286 ? 11.583 -1.433 -10.207 1.00 93.81 286 PHE A O 1
ATOM 2335 N N . MET A 1 287 ? 11.088 -0.229 -8.385 1.00 93.31 287 MET A N 1
ATOM 2336 C CA . MET A 1 287 ? 12.343 -0.580 -7.716 1.00 93.31 287 MET A CA 1
ATOM 2337 C C . MET A 1 287 ? 12.458 -2.078 -7.428 1.00 93.31 287 MET A C 1
ATOM 2339 O O . MET A 1 287 ? 13.543 -2.625 -7.591 1.00 93.31 287 MET A O 1
ATOM 2343 N N . LEU A 1 288 ? 11.361 -2.755 -7.079 1.00 91.62 288 LEU A N 1
ATOM 2344 C CA . LEU A 1 288 ? 11.330 -4.211 -6.928 1.00 91.62 288 LEU A CA 1
ATOM 2345 C C . LEU A 1 288 ? 11.625 -4.924 -8.246 1.00 91.62 288 LEU A C 1
ATOM 2347 O O . LEU A 1 288 ? 12.459 -5.830 -8.279 1.00 91.62 288 LEU A O 1
ATOM 2351 N N . LEU A 1 289 ? 10.995 -4.491 -9.343 1.00 91.56 289 LEU A N 1
ATOM 2352 C CA . LEU A 1 289 ? 11.257 -5.057 -10.664 1.00 91.56 289 LEU A CA 1
ATOM 2353 C C . LEU A 1 289 ? 12.739 -4.914 -11.042 1.00 91.56 289 LEU A C 1
ATOM 2355 O O . LEU A 1 289 ? 13.347 -5.862 -11.541 1.00 91.56 289 LEU A O 1
ATOM 2359 N N . LEU A 1 290 ? 13.333 -3.747 -10.780 1.00 90.75 290 LEU A N 1
ATOM 2360 C CA . LEU A 1 290 ? 14.742 -3.482 -11.067 1.00 90.75 290 LEU A CA 1
ATOM 2361 C C . LEU A 1 290 ? 15.672 -4.290 -10.165 1.00 90.75 290 LEU A C 1
ATOM 2363 O O . LEU A 1 290 ? 16.599 -4.917 -10.670 1.00 90.75 290 LEU A O 1
ATOM 2367 N N . GLN A 1 291 ? 15.408 -4.323 -8.861 1.00 89.50 291 GLN A N 1
ATOM 2368 C CA . GLN A 1 291 ? 16.201 -5.079 -7.898 1.00 89.50 291 GLN A CA 1
ATOM 2369 C C . GLN A 1 291 ? 16.251 -6.572 -8.256 1.00 89.50 291 GLN A C 1
ATOM 2371 O O . GLN A 1 291 ? 17.331 -7.157 -8.276 1.00 89.50 291 GLN A O 1
ATOM 2376 N N . ASN A 1 292 ? 15.108 -7.164 -8.612 1.00 87.81 292 ASN A N 1
ATOM 2377 C CA . ASN A 1 292 ? 15.003 -8.599 -8.885 1.00 87.81 292 ASN A CA 1
ATOM 2378 C C . ASN A 1 292 ? 15.649 -9.027 -10.211 1.00 87.81 292 ASN A C 1
ATOM 2380 O O . ASN A 1 292 ? 16.022 -10.188 -10.356 1.00 87.81 292 ASN A O 1
ATOM 2384 N N . ASN A 1 293 ? 15.773 -8.119 -11.188 1.00 86.38 293 ASN A N 1
ATOM 2385 C CA . ASN A 1 293 ? 16.185 -8.480 -12.551 1.00 86.38 293 ASN A CA 1
ATOM 2386 C C . ASN A 1 293 ? 17.540 -7.896 -12.977 1.00 86.38 293 ASN A C 1
ATOM 2388 O O . ASN A 1 293 ? 18.227 -8.488 -13.816 1.00 86.38 293 ASN A O 1
ATOM 2392 N N . LEU A 1 294 ? 17.933 -6.738 -12.438 1.00 82.38 294 LEU A N 1
ATOM 2393 C CA . LEU A 1 294 ? 19.136 -6.022 -12.873 1.00 82.38 294 LEU A CA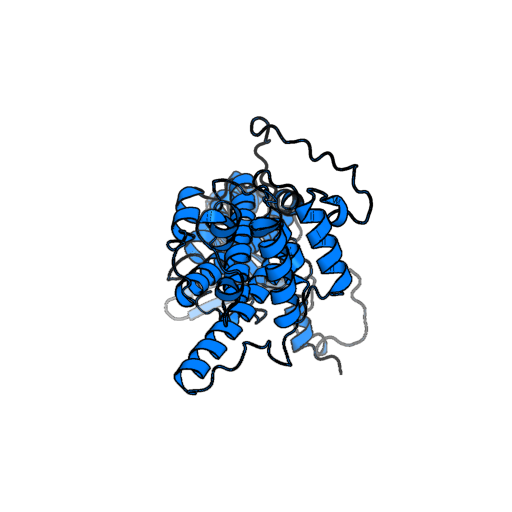 1
ATOM 2394 C C . LEU A 1 294 ? 20.365 -6.245 -11.997 1.00 82.38 294 LEU A C 1
ATOM 2396 O O . LEU A 1 294 ? 21.440 -5.828 -12.421 1.00 82.38 294 LEU A O 1
ATOM 2400 N N . GLU A 1 295 ? 20.230 -6.870 -10.818 1.00 79.12 295 GLU A N 1
ATOM 2401 C CA . GLU A 1 295 ? 21.328 -6.983 -9.832 1.00 79.12 295 GLU A CA 1
ATOM 2402 C C . GLU A 1 295 ? 22.015 -5.619 -9.618 1.00 79.12 295 GLU A C 1
ATOM 2404 O O . GLU A 1 295 ? 23.238 -5.476 -9.621 1.00 79.12 295 GLU A O 1
ATOM 2409 N N . CYS A 1 296 ? 21.190 -4.573 -9.547 1.00 78.75 296 CYS A N 1
ATOM 2410 C CA . CYS A 1 296 ? 21.639 -3.193 -9.529 1.00 78.75 296 CYS A CA 1
ATOM 2411 C C . CYS A 1 296 ? 22.277 -2.874 -8.166 1.00 78.75 296 CYS A C 1
ATOM 2413 O O . CYS A 1 296 ? 21.641 -3.147 -7.144 1.00 78.75 296 CYS A O 1
ATOM 2415 N N . PRO A 1 297 ? 23.487 -2.280 -8.119 1.00 84.50 297 PRO A N 1
ATOM 2416 C CA . PRO A 1 297 ? 24.062 -1.804 -6.867 1.00 84.50 297 PRO A CA 1
ATOM 2417 C C . PRO A 1 297 ? 23.112 -0.843 -6.143 1.00 84.50 297 PRO A C 1
ATOM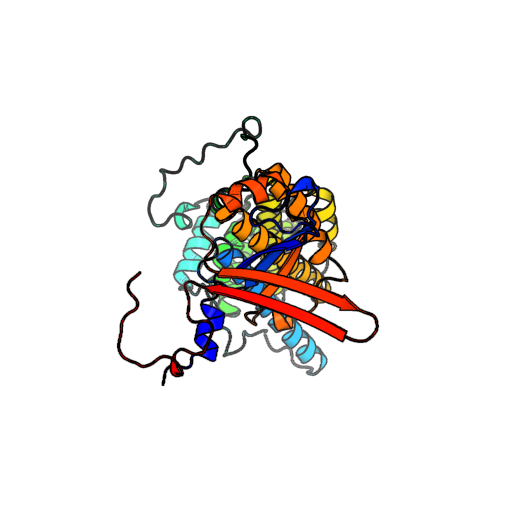 2419 O O . PRO A 1 297 ? 22.410 -0.055 -6.781 1.00 84.50 297 PRO A O 1
ATOM 2422 N N . SER A 1 298 ? 23.130 -0.854 -4.809 1.00 86.62 298 SER A N 1
ATOM 2423 C CA . SER A 1 298 ? 22.259 -0.017 -3.971 1.00 86.62 298 SER A CA 1
ATOM 2424 C C . SER A 1 298 ? 22.243 1.463 -4.368 1.00 86.62 298 SER A C 1
ATOM 2426 O O . SER A 1 298 ? 21.179 2.080 -4.408 1.00 86.62 298 SER A O 1
ATOM 2428 N N . ASP A 1 299 ? 23.399 2.046 -4.689 1.00 86.62 299 ASP A N 1
ATOM 2429 C CA . ASP A 1 299 ? 23.504 3.468 -5.046 1.00 86.62 299 ASP A CA 1
ATOM 2430 C C . ASP A 1 299 ? 22.898 3.787 -6.422 1.00 86.62 299 ASP A C 1
ATOM 2432 O O . ASP A 1 299 ? 22.246 4.823 -6.605 1.00 86.62 299 ASP A O 1
ATOM 2436 N N . ASP A 1 300 ? 23.034 2.865 -7.375 1.00 87.88 300 ASP A N 1
ATOM 2437 C CA . ASP A 1 300 ? 22.398 2.968 -8.686 1.00 87.88 300 ASP A CA 1
ATOM 2438 C C . ASP A 1 300 ? 20.868 2.859 -8.543 1.00 87.88 300 ASP A C 1
ATOM 2440 O O . ASP A 1 300 ? 20.129 3.656 -9.129 1.00 87.88 300 ASP A O 1
ATOM 2444 N N . LEU A 1 301 ? 20.381 1.948 -7.690 1.00 89.81 301 LEU A N 1
ATOM 2445 C CA . LEU A 1 301 ? 18.954 1.795 -7.398 1.00 89.81 301 LEU A CA 1
ATOM 2446 C C . LEU A 1 301 ? 18.371 3.047 -6.721 1.00 89.81 301 LEU A C 1
ATOM 2448 O O . LEU A 1 301 ? 17.292 3.499 -7.100 1.00 89.81 301 LEU A O 1
ATOM 2452 N N . ARG A 1 302 ? 19.094 3.678 -5.786 1.00 89.94 302 ARG A N 1
ATOM 2453 C CA . ARG A 1 302 ? 18.694 4.961 -5.165 1.00 89.94 302 ARG A CA 1
ATOM 2454 C C . ARG A 1 302 ? 18.630 6.107 -6.176 1.00 89.94 302 ARG A C 1
ATOM 2456 O O . ARG A 1 302 ? 17.729 6.952 -6.114 1.00 89.94 302 ARG A O 1
ATOM 2463 N N . THR A 1 303 ? 19.555 6.131 -7.133 1.00 89.44 303 THR A N 1
ATOM 2464 C CA . THR A 1 303 ? 19.550 7.122 -8.218 1.00 89.44 303 THR A CA 1
ATOM 2465 C C . THR A 1 303 ? 18.332 6.922 -9.124 1.00 89.44 303 THR A C 1
ATOM 2467 O O . THR A 1 303 ? 17.614 7.878 -9.424 1.00 89.44 303 THR A O 1
ATOM 2470 N N . LEU A 1 304 ? 18.038 5.672 -9.496 1.00 91.00 304 LEU A N 1
ATOM 2471 C CA . LEU A 1 304 ? 16.857 5.313 -10.285 1.00 91.00 304 LEU A CA 1
ATOM 2472 C C . LEU A 1 304 ? 15.553 5.606 -9.534 1.00 91.00 304 LEU A C 1
ATOM 2474 O O . LEU A 1 304 ? 14.615 6.135 -10.138 1.00 91.00 304 LEU A O 1
ATOM 2478 N N . PHE A 1 305 ? 15.499 5.355 -8.223 1.00 92.25 305 PHE A N 1
ATOM 2479 C CA . PHE A 1 305 ? 14.375 5.758 -7.380 1.00 92.25 305 PHE A CA 1
ATOM 2480 C C . PHE A 1 305 ? 14.167 7.269 -7.442 1.00 92.25 305 PHE A C 1
ATOM 2482 O O . PHE A 1 305 ? 13.061 7.716 -7.720 1.00 92.25 305 PHE A O 1
ATOM 2489 N N . SER A 1 306 ? 15.226 8.065 -7.281 1.00 89.88 306 SER A N 1
ATOM 2490 C CA . SER A 1 306 ? 15.138 9.530 -7.350 1.00 89.88 306 SER A CA 1
ATOM 2491 C C . SER A 1 306 ? 14.582 10.018 -8.694 1.00 89.88 306 SER A C 1
ATOM 2493 O O . SER A 1 306 ? 13.766 10.942 -8.741 1.00 89.88 306 SER A O 1
ATOM 2495 N N . CYS A 1 307 ? 14.977 9.383 -9.803 1.00 89.31 307 CYS A N 1
ATOM 2496 C CA . CYS A 1 307 ? 14.403 9.664 -11.119 1.00 89.31 307 CYS A CA 1
ATOM 2497 C C . CYS A 1 307 ? 12.920 9.277 -11.205 1.00 89.31 307 CYS A C 1
ATOM 2499 O O . CYS A 1 307 ? 12.117 10.050 -11.727 1.00 89.31 307 CYS A O 1
ATOM 2501 N N . THR A 1 308 ? 12.566 8.102 -10.687 1.00 91.75 308 THR A N 1
ATOM 2502 C CA . THR A 1 308 ? 11.197 7.566 -10.693 1.00 91.75 308 THR A CA 1
ATOM 2503 C C . THR A 1 308 ? 10.269 8.444 -9.865 1.00 91.75 308 THR A C 1
ATOM 2505 O O . THR A 1 308 ? 9.228 8.875 -10.354 1.00 91.75 308 THR A O 1
ATOM 2508 N N . PHE A 1 309 ? 10.694 8.804 -8.656 1.00 90.50 309 PHE A N 1
ATOM 2509 C CA . PHE A 1 309 ? 9.964 9.658 -7.730 1.00 90.50 309 PHE A CA 1
ATOM 2510 C C . PHE A 1 309 ? 9.630 11.015 -8.362 1.00 90.50 309 PHE A C 1
ATOM 2512 O O . PHE A 1 309 ? 8.486 11.448 -8.323 1.00 90.50 309 PHE A O 1
ATOM 2519 N N . ARG A 1 310 ? 10.583 11.646 -9.061 1.00 88.81 310 ARG A N 1
ATOM 2520 C CA . ARG A 1 310 ? 10.341 12.906 -9.793 1.00 88.81 310 ARG A CA 1
ATOM 2521 C C . ARG A 1 310 ? 9.327 12.783 -10.936 1.00 88.81 310 ARG A C 1
ATOM 2523 O O . ARG A 1 310 ? 8.713 13.782 -11.299 1.00 88.81 310 ARG A O 1
ATOM 2530 N N . GLN A 1 311 ? 9.192 11.606 -11.547 1.00 90.25 311 GLN A N 1
ATOM 2531 C CA . GLN A 1 311 ? 8.237 11.371 -12.639 1.00 90.25 311 GLN A CA 1
ATOM 2532 C C . GLN A 1 311 ? 6.843 11.008 -12.125 1.00 90.25 311 GLN A C 1
ATOM 2534 O O . GLN A 1 311 ? 5.844 11.395 -12.729 1.00 90.25 311 GLN A O 1
ATOM 2539 N N . TYR A 1 312 ? 6.780 10.251 -11.031 1.00 90.56 312 TYR A N 1
ATOM 2540 C CA . TYR A 1 312 ? 5.551 9.633 -10.548 1.00 90.56 312 TYR A CA 1
ATOM 2541 C C . TYR A 1 312 ? 4.937 10.324 -9.342 1.00 90.56 312 TYR A C 1
ATOM 2543 O O . TYR A 1 312 ? 3.762 10.087 -9.079 1.00 90.56 312 TYR A O 1
ATOM 2551 N N . VAL A 1 313 ? 5.663 11.195 -8.648 1.00 86.31 313 VAL A N 1
ATOM 2552 C CA . VAL A 1 313 ? 5.158 11.905 -7.473 1.00 86.31 313 VAL A CA 1
ATOM 2553 C C . VAL A 1 313 ? 5.051 13.402 -7.763 1.00 86.31 313 VAL A C 1
ATOM 2555 O O . VAL A 1 313 ? 5.981 14.023 -8.277 1.00 86.31 313 VAL A O 1
ATOM 2558 N N . GLY A 1 314 ? 3.888 13.983 -7.455 1.00 81.00 314 GLY A N 1
ATOM 2559 C CA . GLY A 1 314 ? 3.570 15.396 -7.698 1.00 81.00 314 GLY A CA 1
ATOM 2560 C C . GLY A 1 314 ? 2.625 15.646 -8.883 1.00 81.00 314 GLY A C 1
ATOM 2561 O O . GLY A 1 314 ? 2.040 14.729 -9.455 1.00 81.00 314 GLY A O 1
ATOM 2562 N N . GLU A 1 315 ? 2.457 16.914 -9.271 1.00 79.19 315 GLU A N 1
ATOM 2563 C CA . GLU A 1 315 ? 1.403 17.365 -10.207 1.00 79.19 315 GLU A CA 1
ATOM 2564 C C . GLU A 1 315 ? 1.502 16.779 -11.627 1.00 79.19 315 GLU A C 1
ATOM 2566 O O . GLU A 1 315 ? 0.504 16.643 -12.345 1.00 79.19 315 GLU A O 1
ATOM 2571 N N . LYS A 1 316 ? 2.722 16.436 -12.052 1.00 83.62 316 LYS A N 1
ATOM 2572 C CA . LYS A 1 316 ? 3.002 15.862 -13.376 1.00 83.62 316 LYS A CA 1
ATOM 2573 C C . LYS A 1 316 ? 2.836 14.344 -13.418 1.00 83.62 316 LYS A C 1
ATOM 2575 O O . LYS A 1 316 ? 2.975 13.768 -14.494 1.00 83.62 316 LYS A O 1
ATOM 2580 N N . SER A 1 317 ? 2.518 13.721 -12.283 1.00 87.19 317 SER A N 1
ATOM 2581 C CA . SER A 1 317 ? 2.326 12.280 -12.188 1.00 87.19 317 SER A CA 1
ATOM 2582 C C . SER A 1 317 ? 1.264 11.781 -13.174 1.00 87.19 317 SER A C 1
ATOM 2584 O O . SER A 1 317 ? 0.242 12.450 -13.372 1.00 87.19 317 SER A O 1
ATOM 2586 N N . PRO A 1 318 ? 1.445 10.587 -13.767 1.00 87.00 318 PRO A N 1
ATOM 2587 C CA . PRO A 1 318 ? 0.383 9.919 -14.514 1.00 87.00 318 PRO A CA 1
ATOM 2588 C C . PRO A 1 318 ? -0.770 9.432 -13.615 1.00 87.00 318 PRO A C 1
ATOM 2590 O O . PRO A 1 318 ? -1.837 9.094 -14.133 1.00 87.00 318 PRO A O 1
ATOM 2593 N N . ILE A 1 319 ? -0.573 9.401 -12.292 1.00 89.06 319 ILE A N 1
ATOM 2594 C CA . ILE A 1 319 ? -1.549 8.957 -11.292 1.00 89.06 319 ILE A CA 1
ATOM 2595 C C . ILE A 1 319 ? -2.170 10.201 -10.656 1.00 89.06 319 ILE A C 1
ATOM 2597 O O . ILE A 1 319 ? -1.629 10.765 -9.705 1.00 89.06 319 ILE A O 1
ATOM 2601 N N . LYS A 1 320 ? -3.290 10.657 -11.225 1.00 84.81 320 LYS A N 1
ATOM 2602 C CA . LYS A 1 320 ? -4.000 11.875 -10.785 1.00 84.81 320 LYS A CA 1
ATOM 2603 C C . LYS A 1 320 ? -5.382 11.611 -10.202 1.00 84.81 320 LYS A C 1
ATOM 2605 O O . LYS A 1 320 ? -5.892 12.446 -9.468 1.00 84.81 320 LYS A O 1
ATOM 2610 N N . SER A 1 321 ? -5.989 10.486 -10.565 1.00 85.69 321 SER A N 1
ATOM 2611 C CA . SER A 1 321 ? -7.363 10.148 -10.210 1.00 85.69 321 SER A CA 1
ATOM 2612 C C . SER A 1 321 ? -7.382 8.908 -9.332 1.00 85.69 321 SER A C 1
ATOM 2614 O O . SER A 1 321 ? -6.733 7.909 -9.644 1.00 85.69 321 SER A O 1
ATOM 2616 N N . TYR A 1 322 ? -8.156 8.970 -8.253 1.00 84.19 322 TYR A N 1
ATOM 2617 C CA . TYR A 1 322 ? -8.403 7.827 -7.380 1.00 84.19 322 TYR A CA 1
ATOM 2618 C C . TYR A 1 322 ? -9.424 6.838 -7.979 1.00 84.19 322 TYR A C 1
ATOM 2620 O O . TYR A 1 322 ? -9.457 5.674 -7.580 1.00 84.19 322 TYR A O 1
ATOM 2628 N N . HIS A 1 323 ? -10.221 7.257 -8.971 1.00 83.94 323 HIS A N 1
ATOM 2629 C CA . HIS A 1 323 ? -11.192 6.384 -9.643 1.00 83.94 323 HIS A CA 1
ATOM 2630 C C . HIS A 1 323 ? -10.516 5.276 -10.464 1.00 83.94 323 HIS A C 1
ATOM 2632 O O . HIS A 1 323 ? -11.048 4.173 -10.587 1.00 83.94 323 HIS A O 1
ATOM 2638 N N . ASP A 1 324 ? -9.316 5.541 -10.983 1.00 80.81 324 ASP A N 1
ATOM 2639 C CA . ASP A 1 324 ? -8.603 4.604 -11.854 1.00 80.81 324 ASP A CA 1
ATOM 2640 C C . ASP A 1 324 ? -7.772 3.571 -11.077 1.00 80.81 324 ASP A C 1
ATOM 2642 O O . ASP A 1 324 ? -7.223 2.655 -11.684 1.00 80.81 324 ASP A O 1
ATOM 2646 N N . LEU A 1 325 ? -7.682 3.671 -9.744 1.00 84.50 325 LEU A N 1
ATOM 2647 C CA . LEU A 1 325 ? -6.827 2.789 -8.932 1.00 84.50 325 LEU A CA 1
ATOM 2648 C C . LEU A 1 325 ? -7.249 1.314 -9.002 1.00 84.50 325 LEU A C 1
ATOM 2650 O O . LEU A 1 325 ? -6.407 0.423 -8.918 1.00 84.50 325 LEU A O 1
ATOM 2654 N N . HIS A 1 326 ? -8.540 1.043 -9.197 1.00 79.12 326 HIS A N 1
ATOM 2655 C CA . HIS A 1 326 ? -9.048 -0.321 -9.365 1.00 79.12 326 HIS A CA 1
ATOM 2656 C C . HIS A 1 326 ? -8.748 -0.904 -10.755 1.00 79.12 326 HIS A C 1
ATOM 2658 O O . HIS A 1 326 ? -8.838 -2.117 -10.948 1.00 79.12 326 HIS A O 1
ATOM 2664 N N . GLN A 1 327 ? -8.398 -0.066 -11.735 1.00 80.44 327 GLN A N 1
ATOM 2665 C CA . GLN A 1 327 ? -8.058 -0.529 -13.074 1.00 80.44 327 GLN A CA 1
ATOM 2666 C C . GLN A 1 327 ? -6.625 -1.069 -13.071 1.00 80.44 327 GLN A C 1
ATOM 2668 O O . GLN A 1 327 ? -5.689 -0.402 -12.631 1.00 80.44 327 GLN A O 1
ATOM 2673 N N . CYS A 1 328 ? -6.428 -2.276 -13.608 1.00 73.31 328 CYS A N 1
ATOM 2674 C CA . CYS A 1 328 ? -5.090 -2.821 -13.832 1.00 73.31 328 CYS A CA 1
ATOM 2675 C C . CYS A 1 328 ? -4.403 -2.037 -14.963 1.00 73.31 328 CYS A C 1
ATOM 2677 O O . CYS A 1 328 ? -4.524 -2.363 -16.150 1.00 73.31 328 CYS A O 1
ATOM 2679 N N . ARG A 1 329 ? -3.744 -0.936 -14.589 1.00 82.56 329 ARG A N 1
ATOM 2680 C CA . ARG A 1 329 ? -3.033 -0.038 -15.494 1.00 82.56 329 ARG A CA 1
ATOM 2681 C C . ARG A 1 329 ? -1.550 -0.382 -15.509 1.00 82.56 329 ARG A C 1
ATOM 2683 O O . ARG A 1 329 ? -0.942 -0.612 -14.467 1.00 82.56 329 ARG A O 1
ATOM 2690 N N . ILE A 1 330 ? -0.976 -0.377 -16.708 1.00 88.38 330 ILE A N 1
ATOM 2691 C CA . ILE A 1 330 ? 0.464 -0.523 -16.906 1.00 88.38 330 ILE A CA 1
ATOM 2692 C C . ILE A 1 330 ? 1.091 0.871 -16.881 1.00 88.38 330 ILE A C 1
ATOM 2694 O O . ILE A 1 330 ? 0.739 1.740 -17.684 1.00 88.38 330 ILE A O 1
ATOM 2698 N N . TYR A 1 331 ? 2.021 1.074 -15.959 1.00 91.00 331 TYR A N 1
ATOM 2699 C CA . TYR A 1 331 ? 2.839 2.274 -15.840 1.00 91.00 331 TYR A CA 1
ATOM 2700 C C . TYR A 1 331 ? 4.181 2.049 -16.525 1.00 91.00 331 TYR A C 1
ATOM 2702 O O . TYR A 1 331 ? 4.685 0.931 -16.543 1.00 91.00 331 TYR A O 1
ATOM 2710 N N . THR A 1 332 ? 4.757 3.097 -17.115 1.00 93.38 332 THR A N 1
ATOM 2711 C CA . THR A 1 332 ? 6.042 3.028 -17.830 1.00 93.38 332 THR A CA 1
ATOM 2712 C C . THR A 1 332 ? 7.020 4.055 -17.271 1.00 93.38 332 THR A C 1
ATOM 2714 O O . THR A 1 332 ? 6.725 5.249 -17.238 1.00 93.38 332 THR A O 1
ATOM 2717 N N . LEU A 1 333 ? 8.186 3.597 -16.839 1.00 93.56 333 LEU A N 1
ATOM 2718 C CA . LEU A 1 333 ? 9.304 4.421 -16.401 1.00 93.56 333 LEU A CA 1
ATOM 2719 C C . LEU A 1 333 ? 10.333 4.502 -17.526 1.00 93.56 333 LEU A C 1
ATOM 2721 O O . LEU A 1 333 ? 10.728 3.475 -18.071 1.00 93.56 333 LEU A O 1
ATOM 2725 N N . SER A 1 334 ? 10.802 5.714 -17.820 1.00 91.94 334 SER A N 1
ATOM 2726 C CA . SER A 1 334 ? 11.947 5.949 -18.701 1.00 91.94 334 SER A CA 1
ATOM 2727 C C . SER A 1 334 ? 13.031 6.696 -17.931 1.00 91.94 334 SER A C 1
ATOM 2729 O O . SER A 1 334 ? 12.832 7.853 -17.559 1.00 91.94 334 SER A O 1
ATOM 2731 N N . ALA A 1 335 ? 14.183 6.069 -17.706 1.00 91.25 335 ALA A N 1
ATOM 2732 C CA . ALA A 1 335 ? 15.277 6.643 -16.917 1.00 91.25 335 ALA A CA 1
ATOM 2733 C C . ALA A 1 335 ? 16.648 6.369 -17.558 1.00 91.25 335 ALA A C 1
ATOM 2735 O O . ALA A 1 335 ? 16.792 5.386 -18.281 1.00 91.25 335 ALA A O 1
ATOM 2736 N N . PRO A 1 336 ? 17.673 7.209 -17.333 1.00 89.31 336 PRO A N 1
ATOM 2737 C CA . PRO A 1 336 ? 19.034 6.873 -17.741 1.00 89.31 336 PRO A CA 1
ATOM 2738 C C . PRO A 1 336 ? 19.529 5.653 -16.950 1.00 89.31 336 PRO A C 1
ATOM 2740 O O . PRO A 1 336 ? 19.395 5.618 -15.729 1.00 89.31 336 PRO A O 1
ATOM 2743 N N . LEU A 1 337 ? 20.099 4.659 -17.638 1.00 86.56 337 LEU A N 1
ATOM 2744 C CA . LEU A 1 337 ? 20.622 3.452 -16.993 1.00 86.56 337 LEU A CA 1
ATOM 2745 C C . LEU A 1 337 ? 22.129 3.596 -16.708 1.00 86.56 337 LEU A C 1
ATOM 2747 O O . LEU A 1 337 ? 22.881 3.921 -17.637 1.00 86.56 337 LEU A O 1
ATOM 2751 N N . PRO A 1 338 ? 22.602 3.327 -15.476 1.00 83.81 338 PRO A N 1
ATOM 2752 C CA . PRO A 1 338 ? 24.025 3.368 -15.155 1.00 83.81 338 PRO A CA 1
ATOM 2753 C C . PRO A 1 338 ? 24.856 2.399 -16.005 1.00 83.81 338 PRO A C 1
ATOM 2755 O O . PRO A 1 338 ? 24.495 1.242 -16.222 1.00 83.81 338 PRO A O 1
ATOM 2758 N N . VAL A 1 339 ? 26.014 2.874 -16.473 1.00 82.81 339 VAL A N 1
ATOM 2759 C CA . VAL A 1 339 ? 26.943 2.111 -17.328 1.00 82.81 339 VAL A CA 1
ATOM 2760 C C . VAL A 1 339 ? 27.373 0.760 -16.726 1.00 82.81 339 VAL A C 1
ATOM 2762 O O . VAL A 1 339 ? 27.418 -0.211 -17.486 1.00 82.81 339 VAL A O 1
ATOM 2765 N N . PRO A 1 340 ? 27.672 0.639 -15.414 1.00 80.06 340 PRO A N 1
ATOM 2766 C CA . PRO A 1 340 ? 28.029 -0.650 -14.815 1.00 80.06 340 PRO A CA 1
ATOM 2767 C C . PRO A 1 340 ? 26.930 -1.705 -14.987 1.00 80.06 340 PRO A C 1
ATOM 2769 O O . PRO A 1 340 ? 27.219 -2.831 -15.388 1.00 80.06 340 PRO A O 1
ATOM 2772 N N . VAL A 1 341 ? 25.667 -1.316 -14.793 1.00 81.81 341 VAL A N 1
ATOM 2773 C CA . VAL A 1 341 ? 24.506 -2.202 -14.959 1.00 81.81 341 VAL A CA 1
ATOM 2774 C C . VAL A 1 341 ? 24.373 -2.657 -16.414 1.00 81.81 341 VAL A C 1
ATOM 2776 O O . VAL A 1 341 ? 24.177 -3.839 -16.680 1.00 81.81 341 VAL A O 1
ATOM 2779 N N . VAL A 1 342 ? 24.561 -1.748 -17.379 1.00 82.31 342 VAL A N 1
ATOM 2780 C CA . VAL A 1 342 ? 24.541 -2.089 -18.816 1.00 82.31 342 VAL A CA 1
ATOM 2781 C C . VAL A 1 342 ? 25.616 -3.126 -19.156 1.00 82.31 342 VAL A C 1
ATOM 2783 O O . VAL A 1 342 ? 25.349 -4.065 -19.905 1.00 82.31 342 VAL A O 1
ATOM 2786 N N . ASN A 1 343 ? 26.823 -2.984 -18.598 1.00 80.50 343 ASN A N 1
ATOM 2787 C CA . ASN A 1 343 ? 27.914 -3.928 -18.839 1.00 80.50 343 ASN A CA 1
ATOM 2788 C C . ASN A 1 343 ? 27.570 -5.338 -18.335 1.00 80.50 343 ASN A C 1
ATOM 2790 O O . ASN A 1 343 ? 27.818 -6.310 -19.048 1.00 80.50 343 ASN A O 1
ATOM 2794 N N . ASN A 1 344 ? 26.943 -5.442 -17.160 1.00 80.06 344 ASN A N 1
ATOM 2795 C CA . ASN A 1 344 ? 26.488 -6.719 -16.605 1.00 80.06 344 ASN A CA 1
ATOM 2796 C C . ASN A 1 344 ? 25.385 -7.359 -17.457 1.00 80.06 344 ASN A C 1
ATOM 2798 O O . ASN A 1 344 ? 25.318 -8.576 -17.571 1.00 80.06 344 ASN A O 1
ATOM 2802 N N . LEU A 1 345 ? 24.535 -6.564 -18.108 1.00 79.88 345 LEU A N 1
ATOM 2803 C CA . LEU A 1 345 ? 23.475 -7.098 -18.964 1.00 79.88 345 LEU A CA 1
ATOM 2804 C C . LEU A 1 345 ? 23.986 -7.709 -20.270 1.00 79.88 345 LEU A C 1
ATOM 2806 O O . LEU A 1 345 ? 23.323 -8.592 -20.810 1.00 79.88 345 LEU A O 1
ATOM 2810 N N . TYR A 1 346 ? 25.154 -7.302 -20.780 1.00 75.00 346 TYR A N 1
ATOM 2811 C CA . TYR A 1 346 ? 25.710 -7.911 -21.996 1.00 75.00 346 TYR A CA 1
ATOM 2812 C C . TYR A 1 346 ? 26.093 -9.381 -21.825 1.00 75.00 346 TYR A C 1
ATOM 2814 O O . TYR A 1 346 ? 26.181 -10.089 -22.829 1.00 75.00 346 TYR A O 1
ATOM 2822 N N . THR A 1 347 ? 26.315 -9.842 -20.593 1.00 73.69 347 THR A N 1
ATOM 2823 C CA . THR A 1 347 ? 26.602 -11.255 -20.313 1.00 73.69 347 THR A CA 1
ATOM 2824 C C . THR A 1 347 ? 25.329 -12.104 -20.260 1.00 73.69 347 THR A C 1
ATOM 2826 O O . THR A 1 347 ? 25.411 -13.327 -20.366 1.00 73.69 347 THR A O 1
ATOM 2829 N N . LYS A 1 348 ? 24.149 -11.477 -20.154 1.00 78.38 348 LYS A N 1
ATOM 2830 C CA . LYS A 1 348 ? 22.847 -12.150 -20.104 1.00 78.38 348 LYS A CA 1
ATOM 2831 C C . LYS A 1 348 ? 22.227 -12.254 -21.504 1.00 78.38 348 LYS A C 1
ATOM 2833 O O . LYS A 1 348 ? 22.368 -11.364 -22.346 1.00 78.38 348 LYS A O 1
ATOM 2838 N N . ILE A 1 349 ? 21.512 -13.349 -21.767 1.00 77.56 349 ILE A N 1
ATOM 2839 C CA . ILE A 1 349 ? 20.768 -13.542 -23.021 1.00 77.56 349 ILE A CA 1
ATOM 2840 C C . ILE A 1 349 ? 19.387 -12.891 -22.858 1.00 77.56 349 ILE A C 1
ATOM 2842 O O . ILE A 1 349 ? 18.616 -13.338 -22.010 1.00 77.56 349 ILE A O 1
ATOM 2846 N N . PRO A 1 350 ? 19.044 -11.848 -23.637 1.00 80.19 350 PRO A N 1
ATOM 2847 C CA . PRO A 1 350 ? 17.739 -11.218 -23.518 1.00 80.19 350 PRO A CA 1
ATOM 2848 C C . PRO A 1 350 ? 16.655 -12.073 -24.185 1.00 80.19 350 PRO A C 1
ATOM 2850 O O . PRO A 1 350 ? 16.891 -12.688 -25.227 1.00 80.19 350 PRO A O 1
ATOM 2853 N N . CYS A 1 351 ? 15.437 -12.026 -23.639 1.00 82.06 351 CYS A N 1
ATOM 2854 C CA . CYS A 1 351 ? 14.263 -12.649 -24.259 1.00 82.06 351 CYS A CA 1
ATOM 2855 C C . CYS A 1 351 ? 13.972 -12.052 -25.650 1.00 82.06 351 CYS A C 1
ATOM 2857 O O . CYS A 1 351 ? 13.591 -12.756 -26.586 1.00 82.06 351 CYS A O 1
ATOM 2859 N N . VAL A 1 352 ? 14.213 -10.745 -25.796 1.00 84.00 352 VAL A N 1
ATOM 2860 C CA . VAL A 1 352 ? 14.033 -9.984 -27.033 1.00 84.00 352 VAL A CA 1
ATOM 2861 C C . VAL A 1 352 ? 15.268 -9.135 -27.306 1.00 84.00 352 VAL A C 1
ATOM 2863 O O . VAL A 1 352 ? 15.747 -8.415 -26.433 1.00 84.00 352 VAL A O 1
ATOM 2866 N N . ARG A 1 353 ? 15.754 -9.147 -28.549 1.00 85.75 353 ARG A N 1
ATOM 2867 C CA . ARG A 1 353 ? 16.797 -8.236 -29.030 1.00 85.75 353 ARG A CA 1
ATOM 2868 C C . ARG A 1 353 ? 16.342 -7.550 -30.312 1.00 85.75 353 ARG A C 1
ATOM 2870 O O . ARG A 1 353 ? 16.079 -8.199 -31.320 1.00 85.75 353 ARG A O 1
ATOM 2877 N N . ARG A 1 354 ? 16.319 -6.219 -30.290 1.00 87.50 354 ARG A N 1
ATOM 2878 C CA . ARG A 1 354 ? 16.035 -5.375 -31.454 1.00 87.50 354 ARG A CA 1
ATOM 2879 C C . ARG A 1 354 ? 17.259 -4.530 -31.783 1.00 87.50 354 ARG A C 1
ATOM 2881 O O . ARG A 1 354 ? 17.792 -3.855 -30.913 1.00 87.50 354 ARG A O 1
ATOM 2888 N N . ILE A 1 355 ? 17.669 -4.540 -33.045 1.00 86.88 355 ILE A N 1
ATOM 2889 C CA . ILE A 1 355 ? 18.714 -3.670 -33.588 1.00 86.88 355 ILE A CA 1
ATOM 2890 C C . ILE A 1 355 ? 18.071 -2.827 -34.682 1.00 86.88 355 ILE A C 1
ATOM 2892 O O . ILE A 1 355 ? 17.444 -3.365 -35.591 1.00 86.88 355 ILE A O 1
ATOM 2896 N N . SER A 1 356 ? 18.210 -1.509 -34.585 1.00 87.44 356 SER A N 1
ATOM 2897 C CA . SER A 1 356 ? 17.688 -0.561 -35.568 1.00 87.44 356 SER A CA 1
ATOM 2898 C C . SER A 1 356 ? 18.838 0.282 -36.101 1.00 87.44 356 SER A C 1
ATOM 2900 O O . SER A 1 356 ? 19.520 0.942 -35.324 1.00 87.44 356 SER A O 1
ATOM 2902 N N . LEU A 1 357 ? 19.041 0.269 -37.416 1.00 88.12 357 LEU A N 1
ATOM 2903 C CA . LEU A 1 357 ? 20.004 1.118 -38.110 1.00 88.12 357 LEU A CA 1
ATOM 2904 C C . LEU A 1 357 ? 19.232 2.106 -38.979 1.00 88.12 357 LEU A C 1
ATOM 2906 O O . LEU A 1 357 ? 18.533 1.692 -39.901 1.00 88.12 357 LEU A O 1
ATOM 2910 N N . SER A 1 358 ? 19.348 3.399 -38.690 1.00 86.88 358 SER A N 1
ATOM 2911 C CA . SER A 1 358 ? 18.667 4.453 -39.445 1.00 86.88 358 SER A CA 1
ATOM 2912 C C . SER A 1 358 ? 19.655 5.422 -40.084 1.00 86.88 358 SER A C 1
ATOM 2914 O O . SER A 1 358 ? 20.607 5.847 -39.436 1.00 86.88 358 SER A O 1
ATOM 2916 N N . SER A 1 359 ? 19.386 5.814 -41.327 1.00 87.88 359 SER A N 1
ATOM 2917 C CA . SER A 1 359 ? 20.060 6.898 -42.041 1.00 87.88 359 SER A CA 1
ATOM 2918 C C . SER A 1 359 ? 19.009 7.910 -42.489 1.00 87.88 359 SER A C 1
ATOM 2920 O O . SER A 1 359 ? 17.985 7.538 -43.066 1.00 87.88 359 SER A O 1
ATOM 2922 N N . GLU A 1 360 ? 19.234 9.185 -42.188 1.00 89.12 360 GLU A N 1
ATOM 2923 C CA . GLU A 1 360 ? 18.299 10.266 -42.489 1.00 89.12 360 GLU A CA 1
ATOM 2924 C C . GLU A 1 360 ? 18.986 11.311 -43.369 1.00 89.12 360 GLU A C 1
ATOM 2926 O O . GLU A 1 360 ? 20.074 11.794 -43.061 1.00 89.12 360 GLU A O 1
ATOM 2931 N N . SER A 1 361 ? 18.346 11.635 -44.489 1.00 88.25 361 SER A N 1
ATOM 2932 C CA . SER A 1 361 ? 18.728 12.712 -45.401 1.00 88.25 361 SER A CA 1
ATOM 2933 C C . SER A 1 361 ? 17.571 13.704 -45.518 1.00 88.25 361 SER A C 1
ATOM 2935 O O . SER A 1 361 ? 16.457 13.414 -45.086 1.00 88.25 361 SER A O 1
ATOM 2937 N N . LYS A 1 362 ? 17.790 14.857 -46.163 1.00 86.31 362 LYS A N 1
ATOM 2938 C CA . LYS A 1 362 ? 16.732 15.867 -46.364 1.00 86.31 362 LYS A CA 1
ATOM 2939 C C . LYS A 1 362 ? 15.517 15.359 -47.161 1.00 86.31 362 LYS A C 1
ATOM 2941 O O . LYS A 1 362 ? 14.464 15.977 -47.087 1.00 86.31 362 LYS A O 1
ATOM 2946 N N . LEU A 1 363 ? 15.673 14.287 -47.943 1.00 87.69 363 LEU A N 1
ATOM 2947 C CA . LEU A 1 363 ? 14.647 13.771 -48.860 1.00 87.69 363 LEU A CA 1
ATOM 2948 C C . LEU A 1 363 ? 14.023 12.452 -48.388 1.00 87.69 363 LEU A C 1
ATOM 2950 O O . LEU A 1 363 ? 12.909 12.126 -48.785 1.00 87.69 363 LEU A O 1
ATOM 2954 N N . SER A 1 364 ? 14.733 11.674 -47.566 1.00 87.31 364 SER A N 1
ATOM 2955 C CA . SER A 1 364 ? 14.277 10.348 -47.148 1.00 87.31 364 SER A CA 1
ATOM 2956 C C . SER A 1 364 ? 14.939 9.874 -45.859 1.00 87.31 364 SER A C 1
ATOM 2958 O O . SER A 1 364 ? 16.119 10.144 -45.612 1.00 87.31 364 SER A O 1
ATOM 2960 N N . LYS A 1 365 ? 14.197 9.064 -45.100 1.00 90.69 365 LYS A N 1
ATOM 2961 C CA . LYS A 1 365 ? 14.667 8.334 -43.923 1.00 90.69 365 LYS A CA 1
ATOM 2962 C C . LYS A 1 365 ? 14.605 6.834 -44.199 1.00 90.69 365 LYS A C 1
ATOM 2964 O O . LYS A 1 365 ? 13.522 6.287 -44.385 1.00 90.69 365 LYS A O 1
ATOM 2969 N N . LEU A 1 366 ? 15.759 6.173 -44.224 1.00 90.88 366 LEU A N 1
ATOM 2970 C CA . LEU A 1 366 ? 15.869 4.720 -44.355 1.00 90.88 366 LEU A CA 1
ATOM 2971 C C . LEU A 1 366 ? 16.117 4.123 -42.971 1.00 90.88 366 LEU A C 1
ATOM 2973 O O . LEU A 1 366 ? 17.002 4.583 -42.255 1.00 90.88 366 LEU A O 1
ATOM 2977 N N . THR A 1 367 ? 15.345 3.113 -42.571 1.00 90.31 367 THR A N 1
ATOM 2978 C CA . THR A 1 367 ? 15.562 2.394 -41.307 1.00 90.31 367 THR A CA 1
ATOM 2979 C C . THR A 1 367 ? 15.475 0.892 -41.53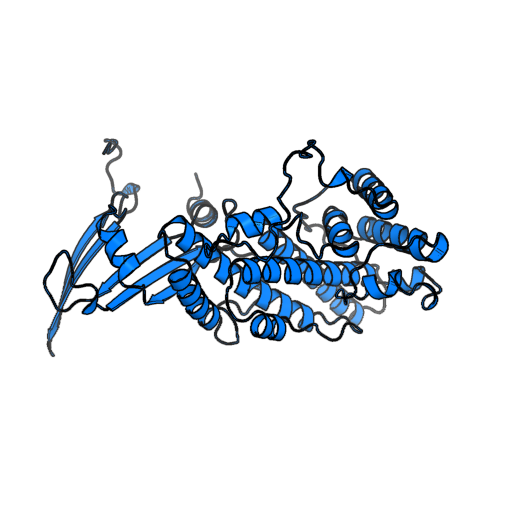5 1.00 90.31 367 THR A C 1
ATOM 2981 O O . THR A 1 367 ? 14.451 0.390 -41.988 1.00 90.31 367 THR A O 1
ATOM 2984 N N . THR A 1 368 ? 16.541 0.179 -41.185 1.00 90.56 368 THR A N 1
ATOM 2985 C CA . THR A 1 368 ? 16.610 -1.283 -41.216 1.00 90.56 368 THR A CA 1
ATOM 2986 C C . THR A 1 368 ? 16.514 -1.806 -39.791 1.00 90.56 368 THR A C 1
ATOM 2988 O O . THR A 1 368 ? 17.325 -1.443 -38.939 1.00 90.56 368 THR A O 1
ATOM 2991 N N . ILE A 1 369 ? 15.532 -2.669 -39.524 1.00 89.44 369 ILE A N 1
ATOM 2992 C CA . ILE A 1 369 ? 15.307 -3.256 -38.199 1.00 89.44 369 ILE A CA 1
ATOM 2993 C C . ILE A 1 369 ? 15.541 -4.760 -38.277 1.00 89.44 369 ILE A C 1
ATOM 2995 O O . ILE A 1 369 ? 14.921 -5.452 -39.081 1.00 89.44 369 ILE A O 1
ATOM 2999 N N . ARG A 1 370 ? 16.405 -5.271 -37.400 1.00 87.88 370 ARG A N 1
ATOM 3000 C CA . ARG A 1 370 ? 16.547 -6.701 -37.133 1.00 87.88 370 ARG A CA 1
ATOM 3001 C C . ARG A 1 370 ? 15.982 -6.997 -35.753 1.00 87.88 370 ARG A C 1
ATOM 3003 O O . ARG A 1 370 ? 16.335 -6.329 -34.783 1.00 87.88 370 ARG A O 1
ATOM 3010 N N . TYR A 1 371 ? 15.111 -7.992 -35.671 1.00 87.25 371 TYR A N 1
ATOM 3011 C CA . TYR A 1 371 ? 14.434 -8.365 -34.438 1.00 87.25 371 TYR A CA 1
ATOM 3012 C C . TYR A 1 371 ? 14.616 -9.857 -34.182 1.00 87.25 371 TYR A C 1
ATOM 3014 O O . TYR A 1 371 ? 14.458 -10.675 -35.086 1.00 87.25 371 TYR A O 1
ATOM 3022 N N . TYR A 1 372 ? 14.976 -10.191 -32.954 1.00 86.56 372 TYR A N 1
ATOM 3023 C CA . TYR A 1 372 ? 15.081 -11.543 -32.437 1.00 86.56 372 TYR A CA 1
ATOM 3024 C C . TYR A 1 372 ? 14.212 -11.633 -31.187 1.00 86.56 372 TYR A C 1
ATOM 3026 O O . TYR A 1 372 ? 14.281 -10.752 -30.330 1.00 86.56 372 TYR A O 1
ATOM 3034 N N . SER A 1 373 ? 13.407 -12.682 -31.079 1.00 84.88 373 SER A N 1
ATOM 3035 C CA . SER A 1 373 ? 12.630 -12.973 -29.880 1.00 84.88 373 SER A CA 1
ATOM 3036 C C . SER A 1 373 ? 12.560 -14.470 -29.661 1.00 84.88 373 SER A C 1
ATOM 3038 O O . SER A 1 373 ? 12.443 -15.232 -30.620 1.00 84.88 373 SER A O 1
ATOM 3040 N N . GLN A 1 374 ? 12.635 -14.867 -28.395 1.00 83.06 374 GLN A N 1
ATOM 3041 C CA . GLN A 1 374 ? 12.341 -16.227 -27.954 1.00 83.06 374 GLN A CA 1
ATOM 3042 C C . GLN A 1 374 ? 10.834 -16.526 -27.979 1.00 83.06 374 GLN A C 1
ATOM 3044 O O . GLN A 1 374 ? 10.437 -17.686 -27.951 1.00 83.06 374 GLN A O 1
ATOM 3049 N N . LEU A 1 375 ? 9.994 -15.489 -28.049 1.00 79.19 375 LEU A N 1
ATOM 3050 C CA . LEU A 1 375 ? 8.545 -15.608 -28.115 1.00 79.19 375 LEU A CA 1
ATOM 3051 C C . LEU A 1 375 ? 8.024 -15.251 -29.518 1.00 79.19 375 LEU A C 1
ATOM 3053 O O . LEU A 1 375 ? 8.640 -14.462 -30.243 1.00 79.19 375 LEU A O 1
ATOM 3057 N N . PRO A 1 376 ? 6.865 -15.802 -29.917 1.00 76.88 376 PRO A N 1
ATOM 3058 C CA . PRO A 1 376 ? 6.180 -15.395 -31.136 1.00 76.88 376 PRO A CA 1
ATOM 3059 C C . PRO A 1 376 ? 5.949 -13.878 -31.175 1.00 76.88 376 PRO A C 1
ATOM 3061 O O . PRO A 1 376 ? 5.330 -13.303 -30.285 1.00 76.88 376 PRO A O 1
ATOM 3064 N N . ILE A 1 377 ? 6.461 -13.230 -32.220 1.00 76.69 377 ILE A N 1
ATOM 3065 C CA . ILE A 1 377 ? 6.340 -11.777 -32.438 1.00 76.69 377 ILE A CA 1
ATOM 3066 C C . ILE A 1 377 ? 4.957 -11.439 -33.003 1.00 76.69 377 ILE A C 1
ATOM 3068 O O . ILE A 1 377 ? 4.427 -10.348 -32.804 1.00 76.69 377 ILE A O 1
ATOM 3072 N N . PHE A 1 378 ? 4.381 -12.391 -33.729 1.00 76.81 378 PHE A N 1
ATOM 3073 C CA . PHE A 1 378 ? 3.050 -12.296 -34.298 1.00 76.81 378 PHE A CA 1
ATOM 3074 C C . PHE A 1 378 ? 2.055 -13.112 -33.463 1.00 76.81 378 PHE A C 1
ATOM 3076 O O . PHE A 1 378 ? 2.464 -13.961 -32.667 1.00 76.81 378 PHE A O 1
ATOM 3083 N N . PRO A 1 379 ? 0.742 -12.891 -33.634 1.00 74.75 379 PRO A N 1
ATOM 3084 C CA . PRO A 1 379 ? -0.267 -13.747 -33.026 1.00 74.75 379 PRO A CA 1
ATOM 3085 C C . PRO A 1 379 ? -0.004 -15.224 -33.332 1.00 74.75 379 PRO A C 1
ATOM 3087 O O . PRO A 1 379 ? 0.292 -15.592 -34.472 1.00 74.75 379 PRO A O 1
ATOM 3090 N N . THR A 1 380 ? -0.145 -16.082 -32.320 1.00 69.56 380 THR A N 1
ATOM 3091 C CA . THR A 1 380 ? 0.109 -17.530 -32.433 1.00 69.56 380 THR A CA 1
ATOM 3092 C C . THR A 1 380 ? -0.754 -18.207 -33.500 1.00 69.56 380 THR A C 1
ATOM 3094 O O . THR A 1 380 ? -0.346 -19.221 -34.051 1.00 69.56 380 THR A O 1
ATOM 3097 N N . SER A 1 381 ? -1.892 -17.605 -33.859 1.00 71.25 381 SER A N 1
ATOM 3098 C CA . SER A 1 381 ? -2.784 -18.038 -34.941 1.00 71.25 381 SER A CA 1
ATOM 3099 C C . SER A 1 381 ? -2.158 -18.007 -36.340 1.00 71.25 381 SER A C 1
ATOM 3101 O O . SER A 1 381 ? -2.674 -18.659 -37.242 1.00 71.25 381 SER A O 1
ATOM 3103 N N . ILE A 1 382 ? -1.069 -17.258 -36.532 1.00 75.94 382 ILE A N 1
ATOM 3104 C CA . ILE A 1 382 ? -0.349 -17.155 -37.812 1.00 75.94 382 ILE A CA 1
ATOM 3105 C C . ILE A 1 382 ? 0.729 -18.245 -37.924 1.00 75.94 382 ILE A C 1
ATOM 3107 O O . ILE A 1 382 ? 1.195 -18.562 -39.019 1.00 75.94 382 ILE A O 1
ATOM 3111 N N . TYR A 1 383 ? 1.109 -18.859 -36.802 1.00 71.25 383 TYR A N 1
ATOM 3112 C CA . TYR A 1 383 ? 2.056 -19.964 -36.795 1.00 71.25 383 TYR A CA 1
ATOM 3113 C C . TYR A 1 383 ? 1.295 -21.271 -37.039 1.00 71.25 383 TYR A C 1
ATOM 3115 O O . TYR A 1 383 ? 0.267 -21.511 -36.403 1.00 71.25 383 TYR A O 1
ATOM 3123 N N . PRO A 1 384 ? 1.765 -22.137 -37.953 1.00 70.38 384 PRO A N 1
ATOM 3124 C CA . PRO A 1 384 ? 1.105 -23.407 -38.203 1.00 70.38 384 PRO A CA 1
ATOM 3125 C C . PRO A 1 384 ? 1.075 -24.240 -36.915 1.00 70.38 384 PRO A C 1
ATOM 3127 O O . PRO A 1 384 ? 2.114 -24.502 -36.304 1.00 70.38 384 PRO A O 1
ATOM 3130 N N . LEU A 1 385 ? -0.129 -24.651 -36.505 1.00 59.62 385 LEU A N 1
ATOM 3131 C CA . LEU A 1 385 ? -0.379 -25.559 -35.382 1.00 59.62 385 LEU A CA 1
ATOM 3132 C C . LEU A 1 385 ? 0.237 -26.926 -35.698 1.00 59.62 385 LEU A C 1
ATOM 3134 O O . LEU A 1 385 ? -0.416 -27.804 -36.253 1.00 59.62 385 LEU A O 1
ATOM 3138 N N . GLY A 1 386 ? 1.523 -27.091 -35.412 1.00 56.03 386 GLY A N 1
ATOM 3139 C CA . GLY A 1 386 ? 2.214 -28.328 -35.754 1.00 56.03 386 GLY A CA 1
ATOM 3140 C C . GLY A 1 386 ? 3.716 -28.171 -35.865 1.00 56.03 386 GLY A C 1
ATOM 3141 O O . GLY A 1 386 ? 4.275 -28.400 -36.932 1.00 56.03 386 GLY A O 1
ATOM 3142 N N . LYS A 1 387 ? 4.348 -27.769 -34.764 1.00 42.28 387 LYS A N 1
ATOM 3143 C CA . LYS A 1 387 ? 5.665 -28.224 -34.295 1.00 42.28 387 LYS A CA 1
ATOM 3144 C C . LYS A 1 387 ? 5.998 -27.390 -33.072 1.00 42.28 387 LYS A C 1
ATOM 3146 O O . LYS A 1 387 ? 6.256 -26.196 -33.174 1.00 42.28 387 LYS A O 1
ATOM 3151 N N . SER A 1 388 ? 5.936 -28.029 -31.914 1.00 41.34 388 SER A N 1
ATOM 3152 C CA . SER A 1 388 ? 6.512 -27.535 -30.674 1.00 41.34 388 SER A CA 1
ATOM 3153 C C . SER A 1 388 ? 7.931 -27.057 -30.977 1.00 41.34 388 SER A C 1
ATOM 3155 O O . SER A 1 388 ? 8.797 -27.870 -31.304 1.00 41.34 388 SER A O 1
ATOM 3157 N N . PHE A 1 389 ? 8.165 -25.748 -30.936 1.00 39.81 389 PHE A N 1
ATOM 3158 C CA . PHE A 1 389 ? 9.519 -25.217 -30.929 1.00 39.81 389 PHE A CA 1
ATOM 3159 C C . PHE A 1 389 ? 10.079 -25.505 -29.536 1.00 39.81 389 PHE A C 1
ATOM 3161 O O . PHE A 1 389 ? 9.897 -24.731 -28.606 1.00 39.81 389 PHE A O 1
ATOM 3168 N N . ILE A 1 390 ? 10.666 -26.691 -29.381 1.00 34.28 390 ILE A N 1
ATOM 3169 C CA . ILE A 1 390 ? 11.614 -26.970 -28.308 1.00 34.28 390 ILE A CA 1
ATOM 3170 C C . ILE A 1 390 ? 12.914 -26.318 -28.762 1.00 34.28 390 ILE A C 1
ATOM 3172 O O . ILE A 1 390 ? 13.543 -26.877 -29.653 1.00 34.28 390 ILE A O 1
ATOM 3176 N N . TYR A 1 391 ? 13.267 -25.162 -28.198 1.00 33.22 391 TYR A N 1
ATOM 3177 C CA . TYR A 1 391 ? 14.652 -24.754 -27.939 1.00 33.22 391 TYR A CA 1
ATOM 3178 C C . TYR A 1 391 ? 14.695 -23.744 -26.800 1.00 33.22 391 TYR A C 1
ATOM 3180 O O . TYR A 1 391 ? 14.003 -22.707 -26.913 1.00 33.22 391 TYR A O 1
#

Secondary structure (DSSP, 8-state):
---HHHHHHHT---EEEEEEE-SS--SS--TTTSEEEEEEEEETT-TT-TTHHHHHHHHHHHHHHHHHHHHHHHHHH-SS-PPP---TT---TT---HHHHHHHHHHHHTT--GGG-TT--TT-------TT---S---HHHHHHTGGG-TT--HHHHHHHHHTT-SSHHHHHHHHHHHHHHHHTS-------TT---HHHHHHH-GGG---HHHHTSTTHHHHHHHHHHHHHHHHHHHHHHHHTT-S-HHHHHHHT----TTS--HHHHHHHHHHHHHHHHHHHHHHHHHHHH---HHHHHHHHHHHHHHHSSTT-S---SGGGGS-PEEEEEEEPPHHHHHHHTTSPPSEEEEEEEEE-SS-EEEEEEEEESS-SS-GGGS-S------

pLDDT: mean 80.98, std 15.67, range [27.86, 96.0]

Sequence (391 aa):
MINWDHNVKSNFEGSLSVEVNTCSLSLHPPTRASKNNLVAQVATNSNSSPLKELWKQLLLLNQYLNIIEDYTENKNSQYTVTPLEFPCNFISPYKEDHDTILKNINLLLNGDYSFRYPNGTEGQKINFLNEENLENDVNIQQSVQSLPFRCNLDFTDFLWDLLILNSNYLEMTKCIYTVLEETIVNACLPQVNYTNSTRFAKIIINPHQQTIISHLLLGSLPLEYIIDMGFEKLCKDYLYILRNARFGEVHDIQQQLKNISCNEFSVDSYRKRLICLAQIHVCLEFMLLLQNNLECPSDDLRTLFSCTFRQYVGEKSPIKSYHDLHQCRIYTLSAPLPVPVVNNLYTKIPCVRRISLSSESKLSKLTTIRYYSQLPIFPTSIYPLGKSFIY

InterPro domains:
  IPR018630 RZZ complex, subunit Zwilch [PF09817] (138-384)
  IPR018630 RZZ complex, subunit Zwilch [PTHR15995] (15-380)

Radius of gyration: 25.49 Å; chains: 1; bounding box: 65×47×81 Å

Organism: NCBI:txid597456

Foldseek 3Di:
DDPCVVVVLQQPAKDKDKDWADPDPDPDGPLVRIFIKIKIKDWPCHPPDLCNVLLLLLVVLLQLLVQVVVLVVVVVVDPDQDARKRDPPDDQPQADDLVVLLVCLVCQLVVHPCVVCVPPPPPPPPPPPPPPDDDLDQDLSVLSVCLVPDPQDFSLLVLLVSLSNDDMDVSSLVSLLVLLCCQQPVVRQGGHDPPQLAPSVVCSNCVVVPDDVVVCSGHCNSSLSSSRSSLSSSLVSLLSSCVSLVADDSVVLCVQLPDDRNPDRDSVNSQSNSLQSVLSSVLVSRLVVCVVPQVDGSVQSSVLSVQSCVCQHDDNHPRDDPVCSPPRDMDIDMDGHDSVSVVVCVVPDDQKDKDKDWDDDPVDIDIDIDIDHPDDPDPPVVPPPDDPPDD